Protein AF-A0A930UF71-F1 (afdb_monomer_lite)

Secondary structure (DSSP, 8-state):
-PPPSB-TTT-PBEEEETTEEEE--SS-HHHHHHHHHHHTSTTTT--TT--HHHHHHHHHTTS-SSHHHHTT--HHHHHHHHHHHHHHHHHHS---------------TTS-HHHHHHHHHHHHHHHHHHHHH-S-HHHHHHHHHHHHHHHHHHHHHHHHTT-HHHHHHHHHHHHHHHHHHHHHHHHHHHHHHHHHHHHHHHHHHHHHHHHHHHHHTTB--HHHHHHHTT-TT--HHHHHHHHTSSSHHHHHHHS-HHHHHHHSS--HHHHHHHHHHHHS-S---GGG--SS-TTHHHHHHHTT-B-PPPPP--EEEEHHHHHHHHHHHHHH-GGGTPPPPPHHHHHHHTTS---SHHHHHHTTHHHHHS-HHHHHHHHHHHHHHHH-HHHHHHHHHIIIII-EEEESSPPPP-S--TTTT-EEEEESBPTT--HHHHHHHHHHTTPEEPSS--TT--EEEE-BS--HHHHHHHHHTT--EEEHHHHHHHHT--S-----

Structure (mmCIF, N/CA/C/O backbone):
data_AF-A0A930UF71-F1
#
_entry.id   AF-A0A930UF71-F1
#
loop_
_atom_site.group_PDB
_atom_site.id
_atom_site.type_symbol
_atom_site.label_atom_id
_atom_site.label_alt_id
_atom_site.label_comp_id
_atom_site.label_asym_id
_atom_site.label_entity_id
_atom_site.label_seq_id
_atom_site.pdbx_PDB_ins_code
_atom_site.Cartn_x
_atom_site.Cartn_y
_atom_site.Cartn_z
_atom_site.occupancy
_atom_site.B_iso_or_equiv
_atom_site.auth_seq_id
_atom_site.auth_comp_id
_atom_site.auth_asym_id
_atom_site.auth_atom_id
_atom_site.pdbx_PDB_model_num
ATOM 1 N N . MET A 1 1 ? 9.894 -29.005 15.971 1.00 66.31 1 MET A N 1
ATOM 2 C CA . MET A 1 1 ? 8.451 -28.849 15.692 1.00 66.31 1 MET A CA 1
ATOM 3 C C . MET A 1 1 ? 8.252 -29.173 14.217 1.00 66.31 1 MET A C 1
ATOM 5 O O . MET A 1 1 ? 8.990 -28.593 13.427 1.00 66.31 1 MET A O 1
ATOM 9 N N . PRO A 1 2 ? 7.399 -30.138 13.838 1.00 85.56 2 PRO A N 1
ATOM 10 C CA . PRO A 1 2 ? 7.149 -30.427 12.426 1.00 85.56 2 PRO A CA 1
ATOM 11 C C . PRO A 1 2 ? 6.481 -29.225 11.745 1.00 85.56 2 PRO A C 1
ATOM 13 O O . PRO A 1 2 ? 5.729 -28.490 12.388 1.00 85.56 2 PRO A O 1
ATOM 16 N N . LEU A 1 3 ? 6.772 -29.017 10.458 1.00 89.62 3 LEU A N 1
ATOM 17 C CA . LEU A 1 3 ? 6.085 -28.002 9.660 1.00 89.62 3 LEU A CA 1
ATOM 18 C C . LEU A 1 3 ? 4.595 -28.370 9.541 1.00 89.62 3 LEU A C 1
ATOM 20 O O . LEU A 1 3 ? 4.279 -29.549 9.361 1.00 89.62 3 LEU A O 1
ATOM 24 N N . PRO A 1 4 ? 3.673 -27.398 9.649 1.00 92.38 4 PRO A N 1
ATOM 25 C CA . PRO A 1 4 ? 2.250 -27.673 9.507 1.00 92.38 4 PRO A CA 1
ATOM 26 C C . PRO A 1 4 ? 1.924 -28.091 8.065 1.00 92.38 4 PRO A C 1
ATOM 28 O O . PRO A 1 4 ? 2.470 -27.531 7.120 1.00 92.38 4 PRO A O 1
ATOM 31 N N . ALA A 1 5 ? 1.020 -29.061 7.890 1.00 90.38 5 ALA A N 1
ATOM 32 C CA . ALA A 1 5 ? 0.578 -29.521 6.566 1.00 90.38 5 ALA A CA 1
ATOM 33 C C . ALA A 1 5 ? -0.449 -28.576 5.907 1.00 90.38 5 ALA A C 1
ATOM 35 O O . ALA A 1 5 ? -0.596 -28.559 4.689 1.00 90.38 5 ALA A O 1
ATOM 36 N N . ALA A 1 6 ? -1.149 -27.779 6.716 1.00 92.81 6 ALA A N 1
ATOM 37 C CA . ALA A 1 6 ? -2.128 -26.785 6.292 1.00 92.81 6 ALA A CA 1
ATOM 38 C C . ALA A 1 6 ? -1.986 -25.520 7.145 1.00 92.81 6 ALA A C 1
ATOM 40 O O . ALA A 1 6 ? -1.405 -25.554 8.232 1.00 92.81 6 ALA A O 1
ATOM 41 N N . CYS A 1 7 ? -2.516 -24.393 6.674 1.00 91.50 7 CYS A N 1
ATOM 42 C CA . CYS A 1 7 ? -2.474 -23.143 7.421 1.00 91.50 7 CYS A CA 1
ATOM 43 C C . CYS A 1 7 ? -3.175 -23.304 8.783 1.00 91.50 7 CYS A C 1
ATOM 45 O O . CYS A 1 7 ? -4.375 -23.574 8.806 1.00 91.50 7 CYS A O 1
ATOM 47 N N . PRO A 1 8 ? -2.495 -23.065 9.919 1.00 91.00 8 PRO A N 1
ATOM 48 C CA . PRO A 1 8 ? -3.112 -23.220 11.238 1.00 91.00 8 PRO A CA 1
ATOM 49 C C . PRO A 1 8 ? -4.198 -22.169 11.519 1.00 91.00 8 PRO A C 1
ATOM 51 O O . PRO A 1 8 ? -4.994 -22.347 12.432 1.00 91.00 8 PRO A O 1
ATOM 54 N N . ALA A 1 9 ? -4.238 -21.080 10.743 1.00 88.38 9 ALA A N 1
ATOM 55 C CA . ALA A 1 9 ? -5.226 -20.018 10.902 1.00 88.38 9 ALA A CA 1
ATOM 56 C C . ALA A 1 9 ? -6.517 -20.248 10.096 1.00 88.38 9 ALA A C 1
ATOM 58 O O . ALA A 1 9 ? -7.578 -19.817 10.532 1.00 88.38 9 ALA A O 1
ATOM 59 N N . CYS A 1 10 ? -6.447 -20.878 8.916 1.00 89.62 10 CYS A N 1
ATOM 60 C CA . CYS A 1 10 ? -7.610 -21.011 8.019 1.00 89.62 10 CYS A CA 1
ATOM 61 C C . CYS A 1 10 ? -7.769 -22.384 7.348 1.00 89.62 10 CYS A C 1
ATOM 63 O O . CYS A 1 10 ? -8.683 -22.566 6.552 1.00 89.62 10 CYS A O 1
ATOM 65 N N . GLY A 1 11 ? -6.864 -23.333 7.591 1.00 90.88 11 GLY A N 1
ATOM 66 C CA . GLY A 1 11 ? -6.892 -24.670 6.988 1.00 90.88 11 GLY A CA 1
ATOM 67 C C . GLY A 1 11 ? -6.523 -24.738 5.501 1.00 90.88 11 GLY A C 1
ATOM 68 O O . GLY A 1 11 ? -6.473 -25.830 4.948 1.00 90.88 11 GLY A O 1
ATOM 69 N N . SER A 1 12 ? -6.239 -23.609 4.841 1.00 90.31 12 SER A N 1
ATOM 70 C CA . SER A 1 12 ? -5.846 -23.594 3.423 1.00 90.31 12 SER A CA 1
ATOM 71 C C . SER A 1 12 ? -4.487 -24.256 3.182 1.00 90.31 12 SER A C 1
ATOM 73 O O . SER A 1 12 ? -3.631 -24.284 4.073 1.00 90.31 12 SER A O 1
ATOM 75 N N . ALA A 1 13 ? -4.268 -24.725 1.951 1.00 90.25 13 ALA A N 1
ATOM 76 C CA . ALA A 1 13 ? -2.976 -25.240 1.513 1.00 90.25 13 ALA A CA 1
ATOM 77 C C . ALA A 1 13 ? -1.865 -24.190 1.694 1.00 90.25 13 ALA A C 1
ATOM 79 O O . ALA A 1 13 ? -2.079 -22.982 1.532 1.00 90.25 13 ALA A O 1
ATOM 80 N N . LEU A 1 14 ? -0.677 -24.661 2.063 1.00 89.56 14 LEU A N 1
ATOM 81 C CA . LEU A 1 14 ? 0.515 -23.831 2.183 1.00 89.56 14 LEU A CA 1
ATOM 82 C C . LEU A 1 14 ? 1.299 -23.864 0.871 1.00 89.56 14 LEU A C 1
ATOM 84 O O . LEU A 1 14 ? 1.372 -24.902 0.217 1.00 89.56 14 LEU A O 1
ATOM 88 N N . ARG A 1 15 ? 1.913 -22.736 0.515 1.00 86.56 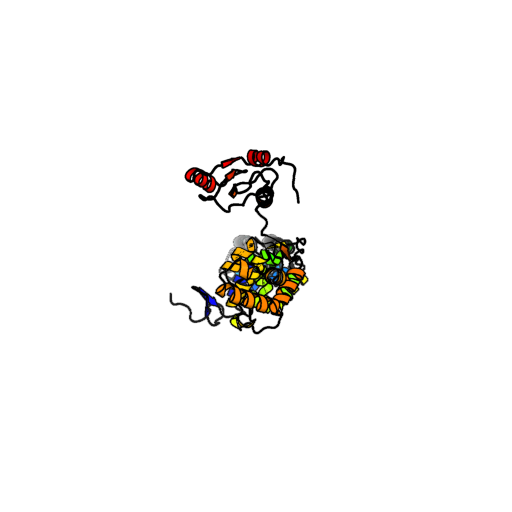15 ARG A N 1
ATOM 89 C CA . ARG A 1 15 ? 2.815 -22.615 -0.635 1.00 86.56 15 ARG A CA 1
ATOM 90 C C . ARG A 1 15 ? 4.209 -22.211 -0.174 1.00 86.56 15 ARG A C 1
ATOM 92 O O . ARG A 1 15 ? 4.359 -21.510 0.829 1.00 86.56 15 ARG A O 1
ATOM 99 N N . VAL A 1 16 ? 5.224 -22.646 -0.909 1.00 83.38 16 VAL A N 1
ATOM 100 C CA . VAL A 1 16 ? 6.614 -22.250 -0.662 1.00 83.38 16 VAL A CA 1
ATOM 101 C C . VAL A 1 16 ? 6.890 -20.947 -1.410 1.00 83.38 16 VAL A C 1
ATOM 103 O O . VAL A 1 16 ? 6.601 -20.835 -2.597 1.00 83.38 16 VAL A O 1
ATOM 106 N N . ASP A 1 17 ? 7.428 -19.960 -0.704 1.00 75.19 17 ASP A N 1
ATOM 107 C CA . ASP A 1 17 ? 7.812 -18.649 -1.228 1.00 75.19 17 ASP A CA 1
ATOM 108 C C . ASP A 1 17 ? 9.270 -18.366 -0.840 1.00 75.19 17 ASP A C 1
ATOM 110 O O . ASP A 1 17 ? 9.580 -17.889 0.260 1.00 75.19 17 ASP A O 1
ATOM 114 N N . GLY A 1 18 ? 10.189 -18.777 -1.717 1.00 79.38 18 GLY A N 1
ATOM 115 C CA . GLY A 1 18 ? 11.620 -18.801 -1.430 1.00 79.38 18 GLY A CA 1
ATOM 116 C C . GLY A 1 18 ? 11.940 -19.736 -0.261 1.00 79.38 18 GLY A C 1
ATOM 117 O O . GLY A 1 18 ? 11.782 -20.949 -0.364 1.00 79.38 18 GLY A O 1
ATOM 118 N N . VAL A 1 19 ? 12.393 -19.164 0.856 1.00 82.56 19 VAL A N 1
ATOM 119 C CA . VAL A 1 19 ? 12.685 -19.904 2.100 1.00 82.56 19 VAL A CA 1
ATOM 120 C C . VAL A 1 19 ? 11.496 -19.958 3.064 1.00 82.56 19 VAL A C 1
ATOM 122 O O . VAL A 1 19 ? 11.589 -20.580 4.120 1.00 82.56 19 VAL A O 1
ATOM 125 N N . ASN A 1 20 ? 10.392 -19.285 2.733 1.00 83.44 20 ASN A N 1
ATOM 126 C CA . ASN A 1 20 ? 9.229 -19.166 3.603 1.00 83.44 20 ASN A CA 1
ATOM 127 C C . ASN A 1 20 ? 8.136 -20.155 3.200 1.00 83.44 20 ASN A C 1
ATOM 129 O O . ASN A 1 20 ? 7.926 -20.430 2.021 1.00 83.44 20 ASN A O 1
ATOM 133 N N . LEU A 1 21 ? 7.384 -20.632 4.189 1.00 86.44 21 LEU A N 1
ATOM 134 C CA . LEU A 1 21 ? 6.132 -21.349 3.983 1.00 86.44 21 LEU A CA 1
ATOM 135 C C . LEU A 1 21 ? 4.984 -20.388 4.302 1.00 86.44 21 LEU A C 1
ATOM 137 O O . LEU A 1 21 ? 4.883 -19.900 5.429 1.00 86.44 21 LEU A O 1
ATOM 141 N N . VAL A 1 22 ? 4.149 -20.079 3.313 1.00 85.75 22 VAL A N 1
ATOM 142 C CA . VAL A 1 22 ? 3.106 -19.050 3.424 1.00 85.75 22 VAL A CA 1
ATOM 143 C C . VAL A 1 22 ? 1.722 -19.618 3.127 1.00 85.75 22 VAL A C 1
ATOM 145 O O . VAL A 1 22 ? 1.566 -20.635 2.454 1.00 85.75 22 VAL A O 1
ATOM 148 N N . CYS A 1 23 ? 0.693 -18.961 3.659 1.00 87.88 23 CYS A N 1
ATOM 149 C CA . CYS A 1 23 ? -0.700 -19.325 3.421 1.00 87.88 23 CYS A CA 1
ATOM 150 C C . CYS A 1 23 ? -1.082 -19.086 1.951 1.00 87.88 23 CYS A C 1
ATOM 152 O O . CYS A 1 23 ? -0.851 -17.994 1.438 1.00 87.88 23 CYS A O 1
ATOM 154 N N . GLY A 1 24 ? -1.696 -20.079 1.297 1.00 80.81 24 GLY A N 1
ATOM 155 C CA . GLY A 1 24 ? -2.283 -19.934 -0.041 1.00 80.81 24 GLY A CA 1
ATOM 156 C C . GLY A 1 24 ? -3.735 -19.438 -0.042 1.00 80.81 24 GLY A C 1
ATOM 157 O O . GLY A 1 24 ? -4.277 -19.122 -1.093 1.00 80.81 24 GLY A O 1
ATOM 158 N N . GLY A 1 25 ? -4.384 -19.366 1.125 1.00 80.44 25 GLY A N 1
ATOM 159 C CA . GLY A 1 25 ? -5.762 -18.886 1.251 1.00 80.44 25 GLY A CA 1
ATOM 160 C C . GLY A 1 25 ? -5.877 -17.365 1.129 1.00 80.44 25 GLY A C 1
ATOM 161 O O . GLY A 1 25 ? -5.178 -16.633 1.831 1.00 80.44 25 GLY A O 1
ATOM 162 N N . THR A 1 26 ? -6.810 -16.890 0.301 1.00 73.06 26 THR A N 1
ATOM 163 C CA . THR A 1 26 ? -7.046 -15.456 0.041 1.00 73.06 26 THR A CA 1
ATOM 164 C C . THR A 1 26 ? -7.913 -14.770 1.098 1.00 73.06 26 THR A C 1
ATOM 166 O O . THR A 1 26 ? -7.837 -13.556 1.250 1.00 73.06 26 THR A O 1
ATOM 169 N N . ASP A 1 27 ? -8.719 -15.527 1.851 1.00 81.25 27 ASP A N 1
ATOM 170 C CA . ASP A 1 27 ? -9.638 -14.992 2.873 1.00 81.25 27 ASP A CA 1
ATOM 171 C C . ASP A 1 27 ? -9.145 -15.215 4.320 1.00 81.25 27 ASP A C 1
ATOM 173 O O . ASP A 1 27 ? -9.863 -15.003 5.297 1.00 81.25 27 ASP A O 1
ATOM 177 N N . CYS A 1 28 ? -7.886 -15.633 4.476 1.00 87.38 28 CYS A N 1
ATOM 178 C CA . CYS A 1 28 ? -7.291 -15.963 5.767 1.00 87.38 28 CYS A CA 1
ATOM 179 C C . CYS A 1 28 ? -7.162 -14.733 6.681 1.00 87.38 28 CYS A C 1
ATOM 181 O O . CYS A 1 28 ? -6.501 -13.753 6.329 1.00 87.38 28 CYS A O 1
ATOM 183 N N . ALA A 1 29 ? -7.702 -14.819 7.902 1.00 88.75 29 ALA A N 1
ATOM 184 C CA . ALA A 1 29 ? -7.599 -13.755 8.905 1.00 88.75 29 ALA A CA 1
ATOM 185 C C . ALA A 1 29 ? -6.141 -13.361 9.197 1.00 88.75 29 ALA A C 1
ATOM 187 O O . ALA A 1 29 ? -5.826 -12.175 9.246 1.00 88.75 29 ALA A O 1
ATOM 188 N N . GLY A 1 30 ? -5.232 -14.338 9.309 1.00 88.50 30 GLY A N 1
ATOM 189 C CA . GLY A 1 30 ? -3.809 -14.074 9.544 1.00 88.50 30 GLY A CA 1
ATOM 190 C C . GLY A 1 30 ? -3.153 -13.278 8.413 1.00 88.50 30 GLY A C 1
ATOM 191 O O . GLY A 1 30 ? -2.328 -12.402 8.667 1.00 88.50 30 GLY A O 1
ATOM 192 N N . VAL A 1 31 ? -3.567 -13.521 7.166 1.00 86.88 31 VAL A N 1
ATOM 193 C CA . VAL A 1 31 ? -3.065 -12.762 6.017 1.00 86.88 31 VAL A CA 1
ATOM 194 C C . VAL A 1 31 ? -3.628 -11.342 6.005 1.00 86.88 31 VAL A C 1
ATOM 196 O O . VAL A 1 31 ? -2.869 -10.395 5.808 1.00 86.88 31 VAL A O 1
ATOM 199 N N . LYS A 1 32 ? -4.923 -11.172 6.299 1.00 89.69 32 LYS A N 1
ATOM 200 C CA . LYS A 1 32 ? -5.555 -9.848 6.433 1.00 89.69 32 LYS A CA 1
ATOM 201 C C . LYS A 1 32 ? -4.883 -9.011 7.521 1.00 89.69 32 LYS A C 1
ATOM 203 O O . LYS A 1 32 ? -4.554 -7.853 7.286 1.00 89.69 32 LYS A O 1
ATOM 208 N N . ILE A 1 33 ? -4.612 -9.603 8.686 1.00 91.50 33 ILE A N 1
ATOM 209 C CA . ILE A 1 33 ? -3.911 -8.932 9.792 1.00 91.50 33 ILE A CA 1
ATOM 210 C C . ILE A 1 33 ? -2.500 -8.518 9.361 1.00 91.50 33 ILE A C 1
ATOM 212 O O . ILE A 1 33 ? -2.114 -7.367 9.563 1.00 91.50 33 ILE A O 1
ATOM 216 N N . ALA A 1 34 ? -1.741 -9.413 8.718 1.00 89.81 34 ALA A N 1
ATOM 217 C CA . ALA A 1 34 ? -0.398 -9.102 8.230 1.00 89.81 34 ALA A CA 1
ATOM 218 C C . ALA A 1 34 ? -0.399 -7.972 7.185 1.00 89.81 34 ALA A C 1
ATOM 220 O O . ALA A 1 34 ? 0.435 -7.066 7.259 1.00 89.81 34 ALA A O 1
ATOM 221 N N . LEU A 1 35 ? -1.359 -7.994 6.254 1.00 89.94 35 LEU A N 1
ATOM 222 C CA . LEU A 1 35 ? -1.566 -6.948 5.255 1.00 89.94 35 LEU A CA 1
ATOM 223 C C . LEU A 1 35 ? -1.886 -5.601 5.912 1.00 89.94 35 LEU A C 1
ATOM 225 O O . LEU A 1 35 ? -1.254 -4.599 5.588 1.00 89.94 35 LEU A O 1
ATOM 229 N N . LEU A 1 36 ? -2.834 -5.572 6.851 1.00 93.50 36 LEU A N 1
ATOM 230 C CA . LEU A 1 36 ? -3.213 -4.353 7.566 1.00 93.50 36 LEU A CA 1
ATOM 231 C C . LEU A 1 36 ? -2.047 -3.797 8.381 1.00 93.50 36 LEU A C 1
ATOM 233 O O . LEU A 1 36 ? -1.800 -2.595 8.338 1.00 93.50 36 LEU A O 1
ATOM 237 N N . ARG A 1 37 ? -1.286 -4.663 9.062 1.00 93.94 37 ARG A N 1
ATOM 238 C CA . ARG A 1 37 ? -0.090 -4.283 9.827 1.00 93.94 37 ARG A CA 1
ATOM 239 C C . ARG A 1 37 ? 0.971 -3.642 8.935 1.00 93.94 37 ARG A C 1
ATOM 241 O O . ARG A 1 37 ? 1.585 -2.650 9.323 1.00 93.94 37 ARG A O 1
ATOM 248 N N . TYR A 1 38 ? 1.178 -4.187 7.737 1.00 92.62 38 TYR A N 1
ATOM 249 C CA . TYR A 1 38 ? 2.053 -3.572 6.745 1.00 92.62 38 TYR A CA 1
ATOM 250 C C . TYR A 1 38 ? 1.497 -2.222 6.273 1.00 92.62 38 TYR A C 1
ATOM 252 O O . TYR A 1 38 ? 2.218 -1.223 6.298 1.00 92.62 38 TYR A O 1
ATOM 260 N N . ALA A 1 39 ? 0.211 -2.163 5.926 1.00 93.38 39 ALA A N 1
ATOM 261 C CA . ALA A 1 39 ? -0.432 -0.962 5.408 1.00 93.38 39 ALA A CA 1
ATOM 262 C C . ALA A 1 39 ? -0.417 0.212 6.400 1.00 93.38 39 ALA A C 1
ATOM 264 O O . ALA A 1 39 ? -0.179 1.343 5.990 1.00 93.38 39 ALA A O 1
ATOM 265 N N . VAL A 1 40 ? -0.610 -0.032 7.700 1.00 95.44 40 VAL A N 1
ATOM 266 C CA . VAL A 1 40 ? -0.635 1.033 8.726 1.00 95.44 40 VAL A CA 1
ATOM 267 C C . VAL A 1 40 ? 0.760 1.526 9.124 1.00 95.44 40 VAL A C 1
ATOM 269 O O . VAL A 1 40 ? 0.883 2.504 9.859 1.00 95.44 40 VAL A O 1
ATOM 272 N N . SER A 1 41 ? 1.822 0.855 8.671 1.00 94.31 41 SER A N 1
ATOM 273 C CA . SER A 1 41 ? 3.195 1.182 9.052 1.00 94.31 41 SER A CA 1
ATOM 274 C C . SER A 1 41 ? 3.634 2.569 8.553 1.00 94.31 41 SER A C 1
ATOM 276 O O . SER A 1 41 ? 3.152 3.062 7.530 1.00 94.31 41 SER A O 1
ATOM 278 N N . ARG A 1 42 ? 4.613 3.178 9.244 1.00 91.44 42 ARG A N 1
ATOM 279 C CA . ARG A 1 42 ? 5.241 4.467 8.876 1.00 91.44 42 ARG A CA 1
ATOM 280 C C . ARG A 1 42 ? 5.560 4.635 7.380 1.00 91.44 42 ARG A C 1
ATOM 282 O O . ARG A 1 42 ? 5.244 5.685 6.824 1.00 91.44 42 ARG A O 1
ATOM 289 N N . PRO A 1 43 ? 6.225 3.674 6.702 1.00 90.25 43 PRO A N 1
ATOM 290 C CA . PRO A 1 43 ? 6.573 3.849 5.293 1.00 90.25 43 PRO A CA 1
ATOM 291 C C . PRO A 1 43 ? 5.380 3.737 4.334 1.00 90.25 43 PRO A C 1
ATOM 293 O O . PRO A 1 43 ? 5.539 4.124 3.179 1.00 90.25 43 PRO A O 1
ATOM 296 N N . VAL A 1 44 ? 4.231 3.215 4.782 1.00 93.94 44 VAL A N 1
ATOM 297 C CA . VAL A 1 44 ? 3.045 2.977 3.948 1.00 93.94 44 VAL A CA 1
ATOM 298 C C . VAL A 1 44 ? 1.980 4.039 4.243 1.00 93.94 44 VAL A C 1
ATOM 300 O O . VAL A 1 44 ? 2.108 5.137 3.727 1.00 93.94 44 VAL A O 1
ATOM 303 N N . LEU A 1 45 ? 0.957 3.802 5.068 1.00 94.31 45 LEU A N 1
ATOM 304 C CA . LEU A 1 45 ? -0.087 4.810 5.336 1.00 94.31 45 LEU A CA 1
ATOM 305 C C . LEU A 1 45 ? 0.142 5.642 6.603 1.00 94.31 45 LEU A C 1
ATOM 307 O O . LEU A 1 45 ? -0.664 6.522 6.886 1.00 94.31 45 LEU A O 1
ATOM 311 N N . ASP A 1 46 ? 1.228 5.396 7.340 1.00 93.12 46 ASP A N 1
ATOM 312 C CA . ASP A 1 46 ? 1.644 6.205 8.494 1.00 93.12 46 ASP A CA 1
ATOM 313 C C . ASP A 1 46 ? 0.542 6.399 9.551 1.00 93.12 46 ASP A C 1
ATOM 315 O O . ASP A 1 46 ? 0.284 7.492 10.053 1.00 93.12 46 ASP A O 1
ATOM 319 N N . MET A 1 47 ? -0.141 5.307 9.894 1.00 93.75 47 MET A N 1
ATOM 320 C CA . MET A 1 47 ? -1.200 5.303 10.902 1.00 93.75 47 MET A CA 1
ATOM 321 C C . MET A 1 47 ? -0.655 4.849 12.258 1.00 93.75 47 MET A C 1
ATOM 323 O O . MET A 1 47 ? -1.173 3.925 12.897 1.00 93.75 47 MET A O 1
ATOM 327 N N . GLU A 1 48 ? 0.423 5.493 12.706 1.00 81.12 48 GLU A N 1
ATOM 328 C CA . GLU A 1 48 ? 1.026 5.177 13.995 1.00 81.12 48 GLU A CA 1
ATOM 329 C C . GLU A 1 48 ? 0.038 5.363 15.149 1.00 81.12 48 GLU A C 1
ATOM 331 O O . GLU A 1 48 ? -0.610 6.399 15.302 1.00 81.12 48 GLU A O 1
ATOM 336 N N . GLY A 1 49 ? -0.049 4.339 15.997 1.00 81.62 49 GLY A N 1
ATOM 337 C CA . GLY A 1 49 ? -0.987 4.287 17.117 1.00 81.62 49 GLY A CA 1
ATOM 338 C C . GLY A 1 49 ? -2.160 3.330 16.910 1.00 81.62 49 GLY A C 1
ATOM 339 O O . GLY A 1 49 ? -2.861 3.057 17.881 1.00 81.62 49 GLY A O 1
ATOM 340 N N . LEU A 1 50 ? -2.338 2.762 15.710 1.00 89.69 50 LEU A N 1
ATOM 341 C CA . LEU A 1 50 ? -3.128 1.541 15.530 1.00 89.69 50 LEU A CA 1
ATOM 342 C C . LEU A 1 50 ? -2.294 0.328 15.962 1.00 89.69 50 LEU A C 1
ATOM 344 O O . LEU A 1 50 ? -1.366 -0.085 15.269 1.00 89.69 50 LEU A O 1
ATOM 348 N N . ALA A 1 51 ? -2.603 -0.224 17.135 1.00 88.25 51 ALA A N 1
ATOM 349 C CA . ALA A 1 51 ? -1.925 -1.407 17.655 1.00 88.25 51 ALA A CA 1
ATOM 350 C C . ALA A 1 51 ? -2.360 -2.680 16.909 1.00 88.25 51 ALA A C 1
ATOM 352 O O . ALA A 1 51 ? -3.505 -2.793 16.473 1.00 88.25 51 ALA A O 1
ATOM 353 N N . GLU A 1 52 ? -1.473 -3.676 16.839 1.00 90.50 52 GLU A N 1
ATOM 354 C CA . GLU A 1 52 ? -1.752 -4.966 16.190 1.00 90.50 52 GLU A CA 1
ATOM 355 C C . GLU A 1 52 ? -2.999 -5.649 16.768 1.00 90.50 52 GLU A C 1
ATOM 357 O O . GLU A 1 52 ? -3.887 -6.028 16.012 1.00 90.50 52 GLU A O 1
ATOM 362 N N . LYS A 1 53 ? -3.151 -5.660 18.099 1.00 90.19 53 LYS A N 1
ATOM 363 C CA . LYS A 1 53 ? -4.359 -6.172 18.771 1.00 90.19 53 LYS A CA 1
ATOM 364 C C . LYS A 1 53 ? -5.647 -5.484 18.307 1.00 90.19 53 LYS A C 1
ATOM 366 O O . LYS 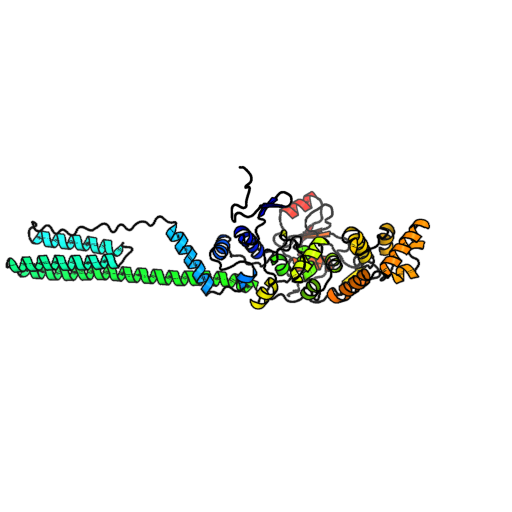A 1 53 ? -6.689 -6.124 18.208 1.00 90.19 53 LYS A O 1
ATOM 371 N N . THR A 1 54 ? -5.597 -4.183 18.016 1.00 91.00 54 THR A N 1
ATOM 372 C CA . THR A 1 54 ? -6.755 -3.441 17.503 1.00 91.00 54 THR A CA 1
ATOM 373 C C . THR A 1 54 ? -7.103 -3.894 16.084 1.00 91.00 54 THR A C 1
ATOM 375 O O . THR A 1 54 ? -8.278 -4.096 15.787 1.00 91.00 54 THR A O 1
ATOM 378 N N . LEU A 1 55 ? -6.099 -4.119 15.228 1.00 93.38 55 LEU A N 1
ATOM 379 C CA . LEU A 1 55 ? -6.300 -4.642 13.871 1.00 93.38 55 LEU A CA 1
ATOM 380 C C . LEU A 1 55 ? -6.858 -6.070 13.891 1.00 93.38 55 LEU A C 1
ATOM 382 O O . LEU A 1 55 ? -7.802 -6.369 13.165 1.00 93.38 55 LEU A O 1
ATOM 386 N N . GLU A 1 56 ? -6.325 -6.938 14.754 1.00 92.44 56 GLU A N 1
ATOM 387 C CA . GLU A 1 56 ? -6.834 -8.300 14.950 1.00 92.44 56 GLU A CA 1
ATOM 388 C C . GLU A 1 56 ? -8.317 -8.302 15.318 1.00 92.44 56 GLU A C 1
ATOM 390 O O . GLU A 1 56 ? -9.093 -9.067 14.746 1.00 92.44 56 GLU A O 1
ATOM 395 N N . LYS A 1 57 ? -8.728 -7.410 16.227 1.00 90.75 57 LYS A N 1
ATOM 396 C CA . LYS A 1 57 ? -10.130 -7.256 16.633 1.00 90.75 57 LYS A CA 1
ATOM 397 C C . LYS A 1 57 ? -11.004 -6.766 15.485 1.00 90.75 57 LYS A C 1
ATOM 399 O O . LYS A 1 57 ? -12.080 -7.318 15.273 1.00 90.75 57 LYS A O 1
ATOM 404 N N . MET A 1 58 ? -10.542 -5.778 14.719 1.00 93.94 58 MET A N 1
ATOM 405 C CA . MET A 1 58 ? -11.271 -5.296 13.542 1.00 93.94 58 MET A CA 1
ATOM 406 C C . MET A 1 58 ? -11.514 -6.413 12.524 1.00 93.94 58 MET A C 1
ATOM 408 O O . MET A 1 58 ? -12.621 -6.522 12.002 1.00 93.94 58 MET A O 1
ATOM 412 N N . VAL A 1 59 ? -10.508 -7.253 12.267 1.00 93.06 59 VAL A N 1
ATOM 413 C CA . VAL A 1 59 ? -10.630 -8.387 11.340 1.00 93.06 59 VAL A CA 1
ATOM 414 C C . VAL A 1 59 ? -11.541 -9.470 11.914 1.00 93.06 59 VAL A C 1
ATOM 416 O O . VAL A 1 59 ? -12.443 -9.936 11.222 1.00 93.06 59 VAL A O 1
ATOM 419 N N . ARG A 1 60 ? -11.346 -9.853 13.182 1.00 90.94 60 ARG A N 1
ATOM 420 C CA . ARG A 1 60 ? -12.126 -10.902 13.859 1.00 90.94 60 ARG A CA 1
ATOM 421 C C . ARG A 1 60 ? -13.618 -10.579 13.900 1.00 90.94 60 ARG A C 1
ATOM 423 O O . ARG A 1 60 ? -14.434 -11.455 13.646 1.00 90.94 60 ARG A O 1
ATOM 430 N N . HIS A 1 61 ? -13.957 -9.325 14.195 1.00 91.31 61 HIS A N 1
ATOM 431 C CA . HIS A 1 61 ? -15.341 -8.848 14.272 1.00 91.31 61 HIS A CA 1
ATOM 432 C C . HIS A 1 61 ? -15.889 -8.355 12.922 1.00 91.31 61 HIS A C 1
ATOM 434 O O . HIS A 1 61 ? -16.989 -7.813 12.865 1.00 91.31 61 HIS A O 1
ATOM 440 N N . GLY A 1 62 ? -15.140 -8.533 11.827 1.00 91.31 62 GLY A N 1
ATOM 441 C CA . GLY A 1 62 ? -15.605 -8.243 10.467 1.00 91.31 62 GLY A CA 1
ATOM 442 C C . GLY A 1 62 ? -15.738 -6.757 10.119 1.00 91.31 62 GLY A C 1
ATOM 443 O O . GLY A 1 62 ? -16.368 -6.426 9.119 1.00 91.31 62 GLY A O 1
ATOM 444 N N . PHE A 1 63 ? -15.148 -5.853 10.906 1.00 93.44 63 PHE A N 1
ATOM 445 C CA . PHE A 1 63 ? -15.134 -4.416 10.605 1.00 93.44 63 PHE A CA 1
ATOM 446 C C . PHE A 1 63 ? -14.230 -4.075 9.418 1.00 93.44 63 PHE A C 1
ATOM 448 O O . PHE A 1 63 ? -14.491 -3.108 8.708 1.00 93.44 63 PHE A O 1
ATOM 455 N N . VAL A 1 64 ? -13.140 -4.827 9.236 1.00 93.25 64 VAL A N 1
ATOM 456 C CA . VAL A 1 64 ? -12.103 -4.536 8.238 1.00 93.25 64 VAL A CA 1
ATOM 457 C C . VAL A 1 64 ? -11.639 -5.833 7.595 1.00 93.25 64 VAL A C 1
ATOM 459 O O . VAL A 1 64 ? -11.273 -6.782 8.287 1.00 93.25 64 VAL A O 1
ATOM 462 N N . SER A 1 65 ? -11.607 -5.857 6.265 1.00 89.69 65 SER A N 1
ATOM 463 C CA . SER A 1 65 ? -11.057 -6.967 5.480 1.00 89.69 65 SER A CA 1
ATOM 464 C C . SER A 1 65 ? -9.801 -6.572 4.706 1.00 89.69 65 SER A C 1
ATOM 466 O O . SER A 1 65 ? -8.929 -7.407 4.477 1.00 89.69 65 SER A O 1
ATOM 468 N N . GLU A 1 66 ? -9.681 -5.290 4.363 1.00 89.75 66 GLU A N 1
ATOM 469 C CA . GLU A 1 66 ? -8.574 -4.728 3.600 1.00 89.75 66 GLU A CA 1
ATOM 470 C C . GLU A 1 66 ? -8.250 -3.289 4.046 1.00 89.75 66 GLU A C 1
ATOM 472 O O . GLU A 1 66 ? -9.086 -2.639 4.680 1.00 89.75 66 GLU A O 1
ATOM 477 N N . PRO A 1 67 ? -7.072 -2.737 3.692 1.00 92.44 67 PRO A N 1
ATOM 478 C CA . PRO A 1 67 ? -6.671 -1.398 4.131 1.00 92.44 67 PRO A CA 1
ATOM 479 C C . PRO A 1 67 ? -7.658 -0.272 3.794 1.00 92.44 67 PRO A C 1
ATOM 481 O O . PRO A 1 67 ? -7.751 0.696 4.543 1.00 92.44 67 PRO A O 1
ATOM 484 N N . ALA A 1 68 ? -8.422 -0.385 2.702 1.00 92.50 68 ALA A N 1
ATOM 485 C CA . ALA A 1 68 ? -9.386 0.641 2.314 1.00 92.50 68 ALA A CA 1
ATOM 486 C C . ALA A 1 68 ? -10.569 0.744 3.289 1.00 92.50 68 ALA A C 1
ATOM 488 O O . ALA A 1 68 ? -11.083 1.844 3.498 1.00 92.50 68 ALA A O 1
ATOM 489 N N . ASP A 1 69 ? -10.971 -0.368 3.916 1.00 94.38 69 ASP A N 1
ATOM 490 C CA . ASP A 1 69 ? -12.103 -0.391 4.846 1.00 94.38 69 ASP A CA 1
ATOM 491 C C . ASP A 1 69 ? -11.802 0.436 6.112 1.00 94.38 69 ASP A C 1
ATOM 493 O O . ASP A 1 69 ? -12.714 1.026 6.687 1.00 94.38 69 ASP A O 1
ATOM 497 N N . LEU A 1 70 ? -10.522 0.577 6.500 1.00 95.12 70 LEU A N 1
ATOM 498 C CA . LEU A 1 70 ? -10.102 1.421 7.630 1.00 95.12 70 LEU A CA 1
ATOM 499 C C . LEU A 1 70 ? -10.614 2.860 7.491 1.00 95.12 70 LEU A C 1
ATOM 501 O O . LEU A 1 70 ? -11.085 3.449 8.460 1.00 95.12 70 LEU A O 1
ATOM 505 N N . PHE A 1 71 ? -10.561 3.418 6.280 1.00 95.12 71 PHE A N 1
ATOM 506 C CA . PHE A 1 71 ? -10.977 4.796 6.010 1.00 95.12 71 PHE A CA 1
ATOM 507 C C . PHE A 1 71 ? -12.498 4.981 5.943 1.00 95.12 71 PHE A C 1
ATOM 509 O O . PHE A 1 71 ? -12.968 6.122 5.940 1.00 95.12 71 PHE A O 1
ATOM 516 N N . ALA A 1 72 ? -13.255 3.882 5.876 1.00 93.56 72 ALA A N 1
ATOM 517 C CA . ALA A 1 72 ? -14.713 3.881 5.893 1.00 93.56 72 ALA A CA 1
ATOM 518 C C . ALA A 1 72 ? -15.294 3.788 7.317 1.00 93.56 72 ALA A C 1
ATOM 520 O O . ALA A 1 72 ? -16.484 4.047 7.500 1.00 93.56 72 ALA A O 1
ATOM 521 N N . LEU A 1 73 ? -14.475 3.448 8.321 1.00 93.75 73 LEU A N 1
ATOM 522 C CA . LEU A 1 73 ? -14.913 3.339 9.712 1.00 93.75 73 LEU A CA 1
ATOM 523 C C . LEU A 1 73 ? -15.297 4.702 10.294 1.00 93.75 73 LEU A C 1
ATOM 525 O O . LEU A 1 73 ? -14.540 5.671 10.218 1.00 93.75 73 LEU A O 1
ATOM 529 N N . SER A 1 74 ? -16.457 4.757 10.948 1.00 92.69 74 SER A N 1
ATOM 530 C CA . SER A 1 74 ? -16.913 5.942 11.674 1.00 92.69 74 SER A CA 1
ATOM 531 C C . SER A 1 74 ? -16.461 5.926 13.139 1.00 92.69 74 SER A C 1
ATOM 533 O O . SER A 1 74 ? -16.157 4.875 13.703 1.00 92.69 74 SER A O 1
ATOM 535 N N . GLU A 1 75 ? -16.507 7.078 13.819 1.00 90.19 75 GLU A N 1
ATOM 536 C CA . GLU A 1 75 ? -16.281 7.156 15.276 1.00 90.19 75 GLU A CA 1
ATOM 537 C C . GLU A 1 75 ? -17.195 6.191 16.056 1.00 90.19 75 GLU A C 1
ATOM 539 O O . GLU A 1 75 ? -16.775 5.592 17.046 1.00 90.19 75 GLU A O 1
ATOM 544 N N . LYS A 1 76 ? -18.431 5.971 15.581 1.00 91.19 76 LYS A N 1
ATOM 545 C CA . LYS A 1 76 ? -19.375 5.029 16.203 1.00 91.19 76 LYS A CA 1
ATOM 546 C C . LYS A 1 76 ? -18.892 3.582 16.119 1.00 91.19 76 LYS A C 1
ATOM 548 O O . LYS A 1 76 ? -19.140 2.817 17.049 1.00 91.19 76 LYS A O 1
ATOM 553 N N . ASP A 1 77 ? -18.209 3.209 15.043 1.00 93.69 77 ASP A N 1
ATOM 554 C CA . ASP A 1 77 ? -17.670 1.857 14.872 1.00 93.69 77 ASP A CA 1
ATOM 555 C C . ASP A 1 77 ? -16.486 1.623 15.812 1.00 93.69 77 ASP A C 1
ATOM 557 O O . ASP A 1 77 ? -16.405 0.578 16.454 1.00 93.69 77 ASP A O 1
ATOM 561 N N . PHE A 1 78 ? -15.649 2.644 16.024 1.00 91.38 78 PHE A N 1
ATOM 562 C CA . PHE A 1 78 ? -14.595 2.598 17.040 1.00 91.38 78 PHE A CA 1
ATOM 563 C C . PHE A 1 78 ? -15.141 2.476 18.464 1.00 91.38 78 PHE A C 1
ATOM 565 O O . PHE A 1 78 ? -14.590 1.718 19.259 1.00 91.38 78 PHE A O 1
ATOM 572 N N . ILE A 1 79 ? -16.237 3.168 18.795 1.00 90.31 79 ILE A N 1
ATOM 573 C CA . ILE A 1 79 ? -16.889 3.017 20.107 1.00 90.31 79 ILE A CA 1
ATOM 574 C C . ILE A 1 79 ? -17.355 1.571 20.314 1.00 90.31 79 ILE A C 1
ATOM 576 O O . ILE A 1 79 ? -17.167 1.021 21.398 1.00 90.31 79 ILE A O 1
ATOM 580 N N . LYS A 1 80 ? -17.942 0.938 19.289 1.00 91.50 80 LYS A N 1
ATOM 581 C CA . LYS A 1 80 ? -18.338 -0.478 19.360 1.00 91.50 80 LYS A CA 1
ATOM 582 C C . LYS A 1 80 ? -17.123 -1.381 19.577 1.00 91.50 80 LYS A C 1
ATOM 584 O O . LYS A 1 80 ? -17.161 -2.228 20.461 1.00 91.50 80 LYS A O 1
ATOM 589 N N . LEU A 1 81 ? -16.043 -1.159 18.829 1.00 90.00 81 LEU A N 1
ATOM 590 C CA . LEU A 1 81 ? -14.817 -1.953 18.926 1.00 90.00 81 LEU A CA 1
ATOM 591 C C . LEU A 1 81 ? -14.180 -1.887 20.327 1.00 90.00 81 LEU A C 1
ATOM 593 O O . LEU A 1 81 ? -13.815 -2.918 20.884 1.00 90.00 81 LEU A O 1
ATOM 597 N N . VAL A 1 82 ? -14.093 -0.691 20.922 1.00 87.25 82 VAL A N 1
ATOM 598 C CA . VAL A 1 82 ? -13.532 -0.495 22.275 1.00 87.25 82 VAL A CA 1
ATOM 599 C C . VAL A 1 82 ? -14.382 -1.185 23.348 1.00 87.25 82 VAL A C 1
ATOM 601 O O . VAL A 1 82 ? -13.850 -1.681 24.340 1.00 87.25 82 VAL A O 1
ATOM 604 N N . ARG A 1 83 ? -15.706 -1.242 23.163 1.00 86.50 83 ARG A N 1
ATOM 605 C CA . ARG A 1 83 ? -16.600 -1.951 24.091 1.00 86.50 83 ARG A CA 1
ATOM 606 C C . ARG A 1 83 ? -16.409 -3.462 24.023 1.00 86.50 83 ARG A C 1
ATOM 608 O O . ARG A 1 83 ? -16.266 -4.076 25.073 1.00 86.50 83 ARG A O 1
ATOM 615 N N . LEU A 1 84 ? -16.325 -4.018 22.812 1.00 84.50 84 LEU A N 1
ATOM 616 C CA . LEU A 1 84 ? -16.053 -5.444 22.602 1.00 84.50 84 LEU A CA 1
ATOM 617 C C . LEU A 1 84 ? -14.733 -5.869 23.260 1.00 84.50 84 LEU A C 1
ATOM 619 O O . LEU A 1 84 ? -14.682 -6.901 23.915 1.00 84.50 84 LEU A O 1
ATOM 623 N N . GLU A 1 85 ? -13.690 -5.038 23.170 1.00 74.69 85 GLU A N 1
ATOM 624 C CA . GLU A 1 85 ? -12.407 -5.282 23.843 1.00 74.69 85 GLU A CA 1
ATOM 625 C C . GLU A 1 85 ? -12.560 -5.444 25.360 1.00 74.69 85 GLU A C 1
ATOM 627 O O . GLU A 1 85 ? -12.009 -6.377 25.933 1.00 74.69 85 GLU A O 1
ATOM 632 N N . LYS A 1 86 ? -13.353 -4.587 26.003 1.00 75.25 86 LYS A N 1
ATOM 633 C CA . LYS A 1 86 ? -13.561 -4.649 27.453 1.00 75.25 86 LYS A CA 1
ATOM 634 C C . LYS A 1 86 ? -14.456 -5.805 27.884 1.00 75.25 86 LYS A C 1
ATOM 636 O O . LYS A 1 86 ? -14.293 -6.294 28.996 1.00 75.25 86 LYS A O 1
ATOM 641 N N . GLU A 1 87 ? -15.416 -6.197 27.051 1.00 76.94 87 GLU A N 1
ATOM 642 C CA . GLU A 1 87 ? -16.269 -7.363 27.301 1.00 76.94 87 GLU A CA 1
ATOM 643 C C . GLU A 1 87 ? -15.458 -8.663 27.211 1.00 76.94 87 GLU A C 1
ATOM 645 O O . GLU A 1 87 ? -15.591 -9.513 28.087 1.00 76.94 87 GLU A O 1
ATOM 650 N N . GLU A 1 88 ? -14.564 -8.778 26.222 1.00 72.44 88 GLU A N 1
ATOM 651 C CA . GLU A 1 88 ? -13.609 -9.888 26.100 1.00 72.44 88 GLU A CA 1
ATOM 652 C C . GLU A 1 88 ? -12.646 -9.932 27.304 1.00 72.44 88 GLU A C 1
ATOM 654 O O . GLU A 1 88 ? -12.537 -10.967 27.962 1.00 72.44 88 GLU A O 1
ATOM 659 N N . ASP A 1 89 ? -12.028 -8.798 27.663 1.00 68.81 89 ASP A N 1
ATOM 660 C CA . ASP A 1 89 ? -11.114 -8.709 28.814 1.00 68.81 89 ASP A CA 1
ATOM 661 C C . ASP A 1 89 ? -11.824 -9.040 30.147 1.00 68.81 89 ASP A C 1
ATOM 663 O O . ASP A 1 89 ? -11.224 -9.609 31.062 1.00 68.81 89 ASP A O 1
ATOM 667 N N . ALA A 1 90 ? -13.108 -8.682 30.276 1.00 63.91 90 ALA A N 1
ATOM 668 C CA . ALA A 1 90 ? -13.924 -8.994 31.450 1.00 63.91 90 ALA A CA 1
ATOM 669 C C . ALA A 1 90 ? -14.369 -10.464 31.498 1.00 63.91 90 ALA A C 1
ATOM 671 O O . ALA A 1 90 ? -14.589 -10.981 32.592 1.00 63.91 90 ALA A O 1
ATOM 672 N N . ALA A 1 91 ? -14.509 -11.126 30.346 1.00 61.19 91 ALA A N 1
ATOM 673 C CA . ALA A 1 91 ? -14.849 -12.544 30.253 1.00 61.19 91 ALA A CA 1
ATOM 674 C C . ALA A 1 91 ? -13.641 -13.465 30.511 1.00 61.19 91 ALA A C 1
ATOM 676 O O . ALA A 1 91 ? -13.819 -14.564 31.034 1.00 61.19 91 ALA A O 1
ATOM 677 N N . GLU A 1 92 ? -12.421 -13.029 30.172 1.00 56.75 92 GLU A N 1
ATOM 678 C CA . GLU A 1 92 ? -11.179 -13.770 30.452 1.00 56.75 92 GLU A CA 1
ATOM 679 C C . GLU A 1 92 ? -10.717 -13.665 31.911 1.00 56.75 92 GLU A C 1
ATOM 681 O O . GLU A 1 92 ? -10.044 -14.565 32.419 1.00 56.75 92 GLU A O 1
ATOM 686 N N . GLN A 1 93 ? -11.080 -12.593 32.620 1.00 49.25 93 GLN A N 1
ATOM 687 C CA . GLN A 1 93 ? -10.864 -12.533 34.063 1.00 49.25 93 GLN A CA 1
ATOM 688 C C . GLN A 1 93 ? -11.837 -13.502 34.739 1.00 49.25 93 GLN A C 1
ATOM 690 O O . GLN A 1 93 ? -13.036 -13.419 34.464 1.00 49.25 93 GLN A O 1
ATOM 695 N N . PRO A 1 94 ? -11.379 -14.404 35.636 1.00 42.25 94 PRO A N 1
ATOM 696 C CA . PRO A 1 94 ? -12.304 -15.209 36.412 1.00 42.25 94 PRO A CA 1
ATOM 697 C C . PRO A 1 94 ? -13.221 -14.220 37.106 1.00 42.25 94 PRO A C 1
ATOM 699 O O . PRO A 1 94 ? -12.746 -13.389 37.886 1.00 42.25 94 PRO A O 1
ATOM 702 N N . ALA A 1 95 ? -14.510 -14.264 36.755 1.00 41.81 95 ALA A N 1
ATOM 703 C CA . ALA A 1 95 ? -15.529 -13.518 37.454 1.00 41.81 95 ALA A CA 1
ATOM 704 C C . ALA A 1 95 ? -15.277 -13.827 38.922 1.00 41.81 95 ALA A C 1
ATOM 706 O O . ALA A 1 95 ? -15.465 -14.966 39.355 1.00 41.81 95 ALA A O 1
ATOM 707 N N . ALA A 1 96 ? -14.742 -12.854 39.662 1.00 39.94 96 ALA A N 1
ATOM 708 C CA . ALA A 1 96 ? -14.722 -12.921 41.100 1.00 39.94 96 ALA A CA 1
ATOM 709 C C . ALA A 1 96 ? -16.202 -12.965 41.425 1.00 39.94 96 ALA A C 1
ATOM 711 O O . ALA A 1 96 ? -16.876 -11.934 41.390 1.00 39.94 96 ALA A O 1
ATOM 712 N N . ALA A 1 97 ? -16.722 -14.187 41.543 1.00 40.03 97 ALA A N 1
ATOM 713 C CA . ALA A 1 97 ? -18.088 -14.448 41.871 1.00 40.03 97 ALA A CA 1
ATOM 714 C C . ALA A 1 97 ? -18.262 -13.667 43.156 1.00 40.03 97 ALA A C 1
ATOM 716 O O . ALA A 1 97 ? -17.698 -14.012 44.195 1.00 40.03 97 ALA A O 1
ATOM 717 N N . ALA A 1 98 ? -18.962 -12.543 43.050 1.00 44.56 98 ALA A N 1
ATOM 718 C CA . ALA A 1 98 ? -19.558 -11.902 44.186 1.00 44.56 98 ALA A CA 1
ATOM 719 C C . ALA A 1 98 ? -20.618 -12.903 44.635 1.00 44.56 98 ALA A C 1
ATOM 721 O O . ALA A 1 98 ? -21.794 -12.770 44.315 1.00 44.56 98 ALA A O 1
ATOM 722 N N . ALA A 1 99 ? -20.162 -13.979 45.280 1.00 41.72 99 ALA A N 1
ATOM 723 C CA . ALA A 1 99 ? -20.970 -14.779 46.151 1.00 41.72 99 ALA A CA 1
ATOM 724 C C . ALA A 1 99 ? -21.468 -13.760 47.161 1.00 41.72 99 ALA A C 1
ATOM 726 O O . ALA A 1 99 ? -20.723 -13.259 48.006 1.00 41.72 99 ALA A O 1
ATOM 727 N N . THR A 1 100 ? -22.704 -13.331 46.957 1.00 50.78 100 THR A N 1
ATOM 728 C CA . THR A 1 100 ? -23.471 -12.620 47.952 1.00 50.78 100 THR A CA 1
ATOM 729 C C . THR A 1 100 ? -23.579 -13.592 49.111 1.00 50.78 100 THR A C 1
ATOM 731 O O . THR A 1 100 ? -24.490 -14.412 49.149 1.00 50.78 100 THR A O 1
ATOM 734 N N . GLU A 1 101 ? -22.600 -13.574 50.021 1.00 49.09 101 GLU A N 1
ATOM 735 C CA . GLU A 1 101 ? -22.709 -14.347 51.250 1.00 49.09 101 GLU A CA 1
ATOM 736 C C . GLU A 1 101 ? -24.073 -13.999 51.860 1.00 49.09 101 GLU A C 1
ATOM 738 O O . GLU A 1 101 ? -24.396 -12.807 52.013 1.00 49.09 101 GLU A O 1
ATOM 743 N N . PRO A 1 102 ? -24.931 -15.001 52.115 1.00 51.97 102 PRO A N 1
ATOM 744 C CA . PRO A 1 102 ? -26.189 -14.758 52.783 1.00 51.97 102 PRO A CA 1
ATOM 745 C C . PRO A 1 102 ? -25.853 -14.210 54.168 1.00 51.97 102 PRO A C 1
ATOM 747 O O . PRO A 1 102 ? -25.254 -14.886 55.001 1.00 51.97 102 PRO A O 1
ATOM 750 N N . VAL A 1 103 ? -26.186 -12.941 54.397 1.00 54.09 103 VAL A N 1
ATOM 751 C CA . VAL A 1 103 ? -26.083 -12.353 55.729 1.00 54.09 103 VAL A CA 1
ATOM 752 C C . VAL A 1 103 ? -27.274 -12.891 56.506 1.00 54.09 103 VAL A C 1
ATOM 754 O O . VAL A 1 103 ? -28.398 -12.446 56.283 1.00 54.09 103 VAL A O 1
ATOM 757 N N . ASP A 1 104 ? -27.029 -13.882 57.359 1.00 53.31 104 ASP A N 1
ATOM 758 C CA . ASP A 1 104 ? -28.065 -14.467 58.202 1.00 53.31 104 ASP A CA 1
ATOM 759 C C . ASP A 1 104 ? -28.631 -13.398 59.156 1.00 53.31 104 ASP A C 1
ATOM 761 O O . ASP A 1 104 ? -27.889 -12.740 59.896 1.00 53.31 104 ASP A O 1
ATOM 765 N N . PHE A 1 105 ? -29.945 -13.182 59.067 1.00 53.88 105 PHE A N 1
ATOM 766 C CA . PHE A 1 105 ? -30.710 -12.209 59.850 1.00 53.88 105 PHE A CA 1
ATOM 767 C C . PHE A 1 105 ? -31.537 -12.910 60.938 1.00 53.88 105 PHE A C 1
ATOM 769 O O . PHE A 1 105 ? -32.504 -12.342 61.428 1.00 53.88 105 PHE A O 1
ATOM 776 N N . ALA A 1 106 ? -31.218 -14.144 61.335 1.00 53.88 106 ALA A N 1
ATOM 777 C CA . ALA A 1 106 ? -31.915 -14.774 62.452 1.00 53.88 106 ALA A CA 1
ATOM 778 C C . ALA A 1 106 ? -31.777 -13.920 63.734 1.00 53.88 106 ALA A C 1
ATOM 780 O O . ALA A 1 106 ? -30.762 -13.948 64.432 1.00 53.88 106 ALA A O 1
ATOM 781 N N . VAL A 1 107 ? -32.803 -13.118 64.042 1.00 53.66 107 VAL A N 1
ATOM 782 C CA . VAL A 1 107 ? -32.971 -12.509 65.359 1.00 53.66 107 VAL A CA 1
ATOM 783 C C . VAL A 1 107 ? -33.454 -13.641 66.242 1.00 53.66 107 VAL A C 1
ATOM 785 O O . VAL A 1 107 ? -34.572 -14.119 66.080 1.00 53.66 107 VAL A O 1
ATOM 788 N N . ASP A 1 108 ? -32.585 -14.112 67.128 1.00 57.03 108 ASP A N 1
ATOM 789 C CA . ASP A 1 108 ? -32.933 -15.177 68.055 1.00 57.03 108 ASP A CA 1
ATOM 790 C C . ASP A 1 108 ? -34.108 -14.722 68.939 1.00 57.03 108 ASP A C 1
ATOM 792 O O . ASP A 1 108 ? -33.972 -13.831 69.785 1.00 57.03 108 ASP A O 1
ATOM 796 N N . ALA A 1 109 ? -35.285 -15.303 68.695 1.00 52.47 109 ALA A N 1
ATOM 797 C CA . ALA A 1 109 ? -36.526 -14.977 69.393 1.00 52.47 109 ALA A CA 1
ATOM 798 C C . ALA A 1 109 ? -36.439 -15.287 70.899 1.00 52.47 109 ALA A C 1
ATOM 800 O O . ALA A 1 109 ? -37.172 -14.697 71.697 1.00 52.47 109 ALA A O 1
ATOM 801 N N . ALA A 1 110 ? -35.496 -16.148 71.304 1.00 57.34 110 ALA A N 1
ATOM 802 C CA . ALA A 1 110 ? -35.227 -16.466 72.701 1.00 57.34 110 ALA A CA 1
ATOM 803 C C . ALA A 1 110 ? -34.495 -15.339 73.455 1.00 57.34 110 ALA A C 1
ATOM 805 O O . ALA A 1 110 ? -34.394 -15.386 74.682 1.00 57.34 110 ALA A O 1
ATOM 806 N N . LEU A 1 111 ? -33.989 -14.311 72.759 1.00 59.16 111 LEU A N 1
ATOM 807 C CA . LEU A 1 111 ? -33.287 -13.205 73.406 1.00 59.16 111 LEU A CA 1
ATOM 808 C C . LEU A 1 111 ? -34.243 -12.302 74.198 1.00 59.16 111 LEU A C 1
ATOM 810 O O . LEU A 1 111 ? -35.330 -11.970 73.708 1.00 59.16 111 LEU A O 1
ATOM 814 N N . PRO A 1 112 ? -33.814 -11.813 75.379 1.00 60.62 112 PRO A N 1
ATOM 815 C CA . PRO A 1 112 ? -34.567 -10.821 76.123 1.00 60.62 112 PRO A CA 1
ATOM 816 C C . PRO A 1 112 ? -34.710 -9.516 75.320 1.00 60.62 112 PRO A C 1
ATOM 818 O O . PRO A 1 112 ? -33.847 -9.186 74.497 1.00 60.62 112 PRO A O 1
ATOM 821 N N . PRO A 1 113 ? -35.757 -8.718 75.581 1.00 59.34 113 PRO A N 1
ATOM 822 C CA . PRO A 1 113 ? -36.190 -7.663 74.665 1.00 59.34 113 PRO A CA 1
ATOM 823 C C . PRO A 1 113 ? -35.117 -6.597 74.342 1.00 59.34 113 PRO A C 1
ATOM 825 O O . PRO A 1 113 ? -35.005 -6.151 73.201 1.00 59.34 113 PRO A O 1
ATOM 828 N N . ARG A 1 114 ? -34.258 -6.223 75.307 1.00 62.31 114 ARG A N 1
ATOM 829 C CA . ARG A 1 114 ? -33.105 -5.321 75.071 1.00 62.31 114 ARG A CA 1
ATOM 830 C C . ARG A 1 114 ? -32.039 -5.926 74.152 1.00 62.31 114 ARG A C 1
ATOM 832 O O . ARG A 1 114 ? -31.497 -5.221 73.308 1.00 62.31 114 ARG A O 1
ATOM 839 N N . ALA A 1 115 ? -31.774 -7.224 74.273 1.00 65.62 115 ALA A N 1
ATOM 840 C CA . ALA A 1 115 ? -30.790 -7.912 73.442 1.00 65.62 115 ALA A CA 1
ATOM 841 C C . ALA A 1 115 ? -31.270 -8.072 71.985 1.00 65.62 115 ALA A C 1
ATOM 843 O O . ALA A 1 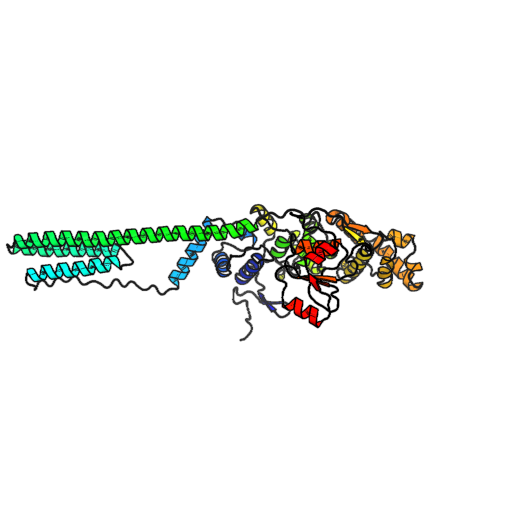115 ? -30.447 -8.071 71.068 1.00 65.62 115 ALA A O 1
ATOM 844 N N . ARG A 1 116 ? -32.592 -8.107 71.739 1.00 64.75 116 ARG A N 1
ATOM 845 C CA . ARG A 1 116 ? -33.157 -8.044 70.375 1.00 64.75 116 ARG A CA 1
ATOM 846 C C . ARG A 1 116 ? -32.880 -6.699 69.698 1.00 64.75 116 ARG A C 1
ATOM 848 O O . ARG A 1 116 ? -32.503 -6.675 68.529 1.00 64.75 116 ARG A O 1
ATOM 855 N N . ILE A 1 117 ? -32.999 -5.587 70.430 1.00 64.31 117 ILE A N 1
ATOM 856 C CA . ILE A 1 117 ? -32.698 -4.232 69.924 1.00 64.31 117 ILE A CA 1
ATOM 857 C C . ILE A 1 117 ? -31.232 -4.139 69.470 1.00 64.31 117 ILE A C 1
ATOM 859 O O . ILE A 1 117 ? -30.949 -3.658 68.368 1.00 64.31 117 ILE A O 1
ATOM 863 N N . ASP A 1 118 ? -30.302 -4.644 70.284 1.00 68.00 118 ASP A N 1
ATOM 864 C CA . ASP A 1 118 ? -28.871 -4.647 69.962 1.00 68.00 118 ASP A CA 1
ATOM 865 C C . ASP A 1 118 ? -28.536 -5.566 68.777 1.00 68.00 118 ASP A C 1
ATOM 867 O O . ASP A 1 118 ? -27.721 -5.197 67.923 1.00 68.00 118 ASP A O 1
ATOM 871 N N . SER A 1 119 ? -29.209 -6.718 68.678 1.00 68.69 119 SER A N 1
ATOM 872 C CA . SER A 1 119 ? -29.084 -7.653 67.553 1.00 68.69 119 SER A CA 1
ATOM 873 C C . SER A 1 119 ? -29.543 -7.025 66.231 1.00 68.69 119 SER A C 1
ATOM 875 O O . SER A 1 119 ? -28.785 -7.004 65.257 1.00 68.69 119 SER A O 1
ATOM 877 N N . ILE A 1 120 ? -30.718 -6.383 66.216 1.00 65.38 120 ILE A N 1
ATOM 878 C CA . ILE A 1 120 ? -31.241 -5.657 65.046 1.00 65.38 120 ILE A CA 1
ATOM 879 C C . ILE A 1 120 ? -30.284 -4.525 64.643 1.00 65.38 120 ILE A C 1
ATOM 881 O O . ILE A 1 120 ? -29.969 -4.353 63.462 1.00 65.38 120 ILE A O 1
ATOM 885 N N . ALA A 1 121 ? -29.754 -3.772 65.613 1.00 66.88 121 ALA A N 1
ATOM 886 C CA . ALA A 1 121 ? -28.782 -2.715 65.344 1.00 66.88 121 ALA A CA 1
ATOM 887 C C . ALA A 1 121 ? -27.454 -3.257 64.778 1.00 66.88 121 ALA A C 1
ATOM 889 O O . ALA A 1 121 ? -26.840 -2.618 63.919 1.00 66.88 121 ALA A O 1
ATOM 890 N N . ALA A 1 122 ? -26.989 -4.421 65.240 1.00 70.69 122 ALA A N 1
ATOM 891 C CA . ALA A 1 122 ? -25.779 -5.071 64.742 1.00 70.69 122 ALA A CA 1
ATOM 892 C C . ALA A 1 122 ? -25.958 -5.626 63.323 1.00 70.69 122 ALA A C 1
ATOM 894 O O . ALA A 1 122 ? -25.093 -5.404 62.469 1.00 70.69 122 ALA A O 1
ATOM 895 N N . ALA A 1 123 ? -27.087 -6.277 63.053 1.00 65.56 123 ALA A N 1
ATOM 896 C CA . ALA A 1 123 ? -27.431 -6.783 61.731 1.00 65.56 123 ALA A CA 1
ATOM 897 C C . ALA A 1 123 ? -27.556 -5.640 60.711 1.00 65.56 123 ALA A C 1
ATOM 899 O O . ALA A 1 123 ? -26.953 -5.692 59.639 1.00 65.56 123 ALA A O 1
ATOM 900 N N . ALA A 1 124 ? -28.205 -4.535 61.084 1.00 64.44 124 ALA A N 1
ATOM 901 C CA . ALA A 1 124 ? -28.295 -3.361 60.226 1.00 64.44 124 ALA A CA 1
ATOM 902 C C . ALA A 1 124 ? -26.918 -2.736 59.907 1.00 64.44 124 ALA A C 1
ATOM 904 O O . ALA A 1 124 ? -26.656 -2.378 58.760 1.00 64.44 124 ALA A O 1
ATOM 905 N N . ARG A 1 125 ? -25.981 -2.680 60.869 1.00 70.75 125 ARG A N 1
ATOM 906 C CA . ARG A 1 125 ? -24.592 -2.230 60.613 1.00 70.75 125 ARG A CA 1
ATOM 907 C C . ARG A 1 125 ? -23.853 -3.121 59.609 1.00 70.75 125 ARG A C 1
ATOM 909 O O . ARG A 1 125 ? -23.142 -2.603 58.740 1.00 70.75 125 ARG A O 1
ATOM 916 N N . LYS A 1 126 ? -24.022 -4.446 59.702 1.00 68.94 126 LYS A N 1
ATOM 917 C CA . LYS A 1 126 ? -23.460 -5.395 58.724 1.00 68.94 126 LYS A CA 1
ATOM 918 C C . LYS A 1 126 ? -24.035 -5.144 57.331 1.00 68.94 126 LYS A C 1
ATOM 920 O O . LYS A 1 126 ? -23.278 -5.091 56.367 1.00 68.94 126 LYS A O 1
ATOM 925 N N . LEU A 1 127 ? -25.338 -4.890 57.239 1.00 64.88 127 LEU A N 1
ATOM 926 C CA . LEU A 1 127 ? -26.025 -4.630 55.974 1.00 64.88 127 LEU A CA 1
ATOM 927 C C . LEU A 1 127 ? -25.638 -3.298 55.331 1.00 64.88 127 LEU A C 1
ATOM 929 O O . LEU A 1 127 ? -25.391 -3.262 54.131 1.00 64.88 127 LEU A O 1
ATOM 933 N N . ILE A 1 128 ? -25.479 -2.229 56.116 1.00 65.81 128 ILE A N 1
ATOM 934 C CA . ILE A 1 128 ? -24.942 -0.945 55.630 1.00 65.81 128 ILE A CA 1
ATOM 935 C C . ILE A 1 128 ? -23.535 -1.142 55.044 1.00 65.81 128 ILE A C 1
ATOM 937 O O . ILE A 1 128 ? -23.208 -0.611 53.981 1.00 65.81 128 ILE A O 1
ATOM 941 N N . THR A 1 129 ? -22.703 -1.937 55.722 1.00 69.12 129 THR A N 1
ATOM 942 C CA . THR A 1 129 ? -21.339 -2.244 55.269 1.00 69.12 129 THR A CA 1
ATOM 943 C C . THR A 1 129 ? -21.347 -3.083 53.989 1.00 69.12 129 THR A C 1
ATOM 945 O O . THR A 1 129 ? -20.587 -2.790 53.064 1.00 69.12 129 THR A O 1
ATOM 948 N N . ALA A 1 130 ? -22.213 -4.097 53.916 1.00 65.81 130 ALA A N 1
ATOM 949 C CA . ALA A 1 130 ? -22.375 -4.954 52.747 1.00 65.81 130 ALA A CA 1
ATOM 950 C C . ALA A 1 130 ? -22.874 -4.154 51.533 1.00 65.81 130 ALA A C 1
ATOM 952 O O . ALA A 1 130 ? -22.219 -4.174 50.495 1.00 65.81 130 ALA A O 1
ATOM 953 N N . ALA A 1 131 ? -23.925 -3.341 51.694 1.00 64.44 131 ALA A N 1
ATOM 954 C CA . ALA A 1 131 ? -24.486 -2.497 50.636 1.00 64.44 131 ALA A CA 1
ATOM 955 C C . ALA A 1 131 ? -23.465 -1.500 50.044 1.00 64.44 131 ALA A C 1
ATOM 957 O O . ALA A 1 131 ? -23.527 -1.162 48.863 1.00 64.44 131 ALA A O 1
ATOM 958 N N . GLY A 1 132 ? -22.485 -1.041 50.834 1.00 62.75 132 GLY A N 1
ATOM 959 C CA . GLY A 1 132 ? -21.386 -0.205 50.336 1.00 62.75 132 GLY A CA 1
ATOM 960 C C . GLY A 1 132 ? -20.349 -0.962 49.489 1.00 62.75 132 GLY A C 1
ATOM 961 O O . GLY A 1 132 ? -19.727 -0.383 48.587 1.00 62.75 132 GLY A O 1
ATOM 962 N N . LYS A 1 133 ? -20.161 -2.258 49.759 1.00 65.06 133 LYS A N 1
ATOM 963 C CA . LYS A 1 133 ? -19.162 -3.122 49.108 1.00 65.06 133 LYS A CA 1
ATOM 964 C C . LYS A 1 133 ? -19.715 -3.897 47.910 1.00 65.06 133 LYS A C 1
ATOM 966 O O . LYS A 1 133 ? -18.940 -4.267 47.038 1.00 65.06 133 LYS A O 1
ATOM 971 N N . GLU A 1 134 ? -21.026 -4.086 47.841 1.00 65.31 134 GLU A N 1
ATOM 972 C CA . GLU A 1 134 ? -21.684 -4.957 46.867 1.00 65.31 134 GLU A CA 1
ATOM 973 C C . GLU A 1 134 ? -21.571 -4.463 45.418 1.00 65.31 134 GLU A C 1
ATOM 975 O O . GLU A 1 134 ? -21.642 -3.266 45.146 1.00 65.31 134 GLU A O 1
ATOM 980 N N . SER A 1 135 ? -21.386 -5.377 44.466 1.00 60.97 135 SER A N 1
ATOM 981 C CA . SER A 1 135 ? -21.370 -5.053 43.033 1.00 60.97 135 SER A CA 1
ATOM 982 C C . SER A 1 135 ? -22.776 -4.790 42.479 1.00 60.97 135 SER A C 1
ATOM 984 O O . SER A 1 135 ? -22.915 -3.997 41.547 1.00 60.97 135 SER A O 1
ATOM 986 N N . ASP A 1 136 ? -23.809 -5.385 43.085 1.00 66.81 136 ASP A N 1
ATOM 987 C CA . ASP A 1 136 ? -25.217 -5.181 42.741 1.00 66.81 136 ASP A CA 1
ATOM 988 C C . ASP A 1 136 ? -25.956 -4.402 43.840 1.00 66.81 136 ASP A C 1
ATOM 990 O O . ASP A 1 136 ? -26.175 -4.883 44.951 1.00 66.81 136 ASP A O 1
ATOM 994 N N . TRP A 1 137 ? -26.379 -3.179 43.518 1.00 64.50 137 TRP A N 1
ATOM 995 C CA . TRP A 1 137 ? -27.124 -2.320 44.441 1.00 64.50 137 TRP A CA 1
ATOM 996 C C . TRP A 1 137 ? -28.529 -2.859 44.760 1.00 64.50 137 TRP A C 1
ATOM 998 O O . TRP A 1 137 ? -29.088 -2.500 45.797 1.00 64.50 137 TRP A O 1
ATOM 1008 N N . ARG A 1 138 ? -29.102 -3.720 43.901 1.00 64.75 138 ARG A N 1
ATOM 1009 C CA . ARG A 1 138 ? -30.430 -4.321 44.114 1.00 64.75 138 ARG A CA 1
ATOM 1010 C C . ARG A 1 138 ? -30.415 -5.350 45.242 1.00 64.75 138 ARG A C 1
ATOM 1012 O O . ARG A 1 138 ? -31.364 -5.398 46.019 1.00 64.75 138 ARG A O 1
ATOM 1019 N N . ALA A 1 139 ? -29.326 -6.108 45.381 1.00 65.75 139 ALA A N 1
ATOM 1020 C CA . ALA A 1 139 ? -29.127 -7.037 46.495 1.00 65.75 139 ALA A CA 1
ATOM 1021 C C . ALA A 1 139 ? -29.080 -6.303 47.850 1.00 65.75 139 ALA A C 1
ATOM 1023 O O . ALA A 1 139 ? -29.676 -6.754 48.831 1.00 65.75 139 ALA A O 1
ATOM 1024 N N . GLY A 1 140 ? -28.462 -5.118 47.886 1.00 63.84 140 GLY A N 1
ATOM 1025 C CA . GLY A 1 140 ? -28.474 -4.239 49.056 1.00 63.84 140 GLY A CA 1
ATOM 1026 C C . GLY A 1 140 ? -29.872 -3.722 49.418 1.00 63.84 140 GLY A C 1
ATOM 1027 O O . GLY A 1 140 ? -30.200 -3.631 50.599 1.00 63.84 140 GLY A O 1
ATOM 1028 N N . GLN A 1 141 ? -30.715 -3.432 48.420 1.00 65.69 141 GLN A N 1
ATOM 1029 C CA . GLN A 1 141 ? -32.092 -2.983 48.645 1.00 65.69 141 GLN A CA 1
ATOM 1030 C C . GLN A 1 141 ? -33.000 -4.113 49.152 1.00 65.69 141 GLN A C 1
ATOM 1032 O O . GLN A 1 141 ? -33.682 -3.925 50.153 1.00 65.69 141 GLN A O 1
ATOM 1037 N N . ALA A 1 142 ? -32.917 -5.311 48.565 1.00 69.38 142 ALA A N 1
ATOM 1038 C CA . ALA A 1 142 ? -33.664 -6.481 49.040 1.00 69.38 142 ALA A CA 1
ATOM 1039 C C . ALA A 1 142 ? -33.356 -6.825 50.513 1.00 69.38 142 ALA A C 1
ATOM 1041 O O . ALA A 1 142 ? -34.223 -7.269 51.263 1.00 69.38 142 ALA A O 1
ATOM 1042 N N . ARG A 1 143 ? -32.120 -6.578 50.963 1.00 66.88 143 ARG A N 1
ATOM 1043 C CA . ARG A 1 143 ? -31.733 -6.741 52.371 1.00 66.88 143 ARG A CA 1
ATOM 1044 C C . ARG A 1 143 ? -32.283 -5.642 53.283 1.00 66.88 143 ARG A C 1
ATOM 1046 O O . ARG A 1 143 ? -32.551 -5.920 54.447 1.00 66.88 143 ARG A O 1
ATOM 1053 N N . ALA A 1 144 ? -32.455 -4.415 52.786 1.00 66.31 144 ALA A N 1
ATOM 1054 C CA . ALA A 1 144 ? -33.129 -3.347 53.529 1.00 66.31 144 ALA A CA 1
ATOM 1055 C C . ALA A 1 144 ? -34.592 -3.719 53.804 1.00 66.31 144 ALA A C 1
ATOM 1057 O O . ALA A 1 144 ? -35.060 -3.586 54.936 1.00 66.31 144 ALA A O 1
ATOM 1058 N N . ASP A 1 145 ? -35.264 -4.266 52.789 1.00 70.81 145 ASP A N 1
ATOM 1059 C CA . ASP A 1 145 ? -36.641 -4.748 52.896 1.00 70.81 145 ASP A CA 1
ATOM 1060 C C . ASP A 1 145 ? -36.751 -5.882 53.932 1.00 70.81 145 ASP A C 1
ATOM 1062 O O . ASP A 1 145 ? -37.666 -5.881 54.757 1.00 70.81 145 ASP A O 1
ATOM 1066 N N . ALA A 1 146 ? -35.771 -6.795 53.978 1.00 69.75 146 ALA A N 1
ATOM 1067 C CA . ALA A 1 146 ? -35.706 -7.856 54.988 1.00 69.75 146 ALA A CA 1
ATOM 1068 C C . ALA A 1 146 ? -35.540 -7.318 56.427 1.00 69.75 146 ALA A C 1
ATOM 1070 O O . ALA A 1 146 ? -36.201 -7.802 57.348 1.00 69.75 146 ALA A O 1
ATOM 1071 N N . VAL A 1 147 ? -34.717 -6.278 56.636 1.00 66.75 147 VAL A N 1
ATOM 1072 C CA . VAL A 1 147 ? -34.585 -5.603 57.949 1.00 66.75 147 VAL A CA 1
ATOM 1073 C C . VAL A 1 147 ? -35.900 -4.965 58.367 1.00 66.75 147 VAL A C 1
ATOM 1075 O O . VAL A 1 147 ? -36.292 -5.073 59.528 1.00 66.75 147 VAL A O 1
ATOM 1078 N N . ALA A 1 148 ? -36.576 -4.292 57.435 1.00 69.00 148 ALA A N 1
ATOM 1079 C CA . ALA A 1 148 ? -37.849 -3.639 57.701 1.00 69.00 148 ALA A CA 1
ATOM 1080 C C . ALA A 1 148 ? -38.929 -4.663 58.091 1.00 69.00 148 ALA A C 1
ATOM 1082 O O . ALA A 1 148 ? -39.652 -4.446 59.064 1.00 69.00 148 ALA A O 1
ATOM 1083 N N . GLN A 1 149 ? -38.991 -5.803 57.393 1.00 72.25 149 GLN A N 1
ATOM 1084 C CA . GLN A 1 149 ? -39.918 -6.898 57.700 1.00 72.25 149 GLN A CA 1
ATOM 1085 C C . GLN A 1 149 ? -39.665 -7.504 59.083 1.00 72.25 149 GLN A C 1
ATOM 1087 O O . GLN A 1 149 ? -40.596 -7.672 59.870 1.00 72.25 149 GLN A O 1
ATOM 1092 N N . ALA A 1 150 ? -38.410 -7.795 59.418 1.00 68.31 150 ALA A N 1
ATOM 1093 C CA . ALA A 1 150 ? -38.093 -8.411 60.698 1.00 68.31 150 ALA A CA 1
ATOM 1094 C C . ALA A 1 150 ? -38.220 -7.435 61.880 1.00 68.31 150 ALA A C 1
ATOM 1096 O O . ALA A 1 150 ? -38.636 -7.822 62.972 1.00 68.31 150 ALA A O 1
ATOM 1097 N N . ALA A 1 151 ? -37.946 -6.146 61.664 1.00 68.94 151 ALA A N 1
ATOM 1098 C CA . ALA A 1 151 ? -38.254 -5.122 62.651 1.00 68.94 151 ALA A CA 1
ATOM 1099 C C . ALA A 1 151 ? -39.769 -4.984 62.879 1.00 68.94 151 ALA A C 1
ATOM 1101 O O . ALA A 1 151 ? -40.193 -4.835 64.023 1.00 68.94 151 ALA A O 1
ATOM 1102 N N . ALA A 1 152 ? -40.590 -5.086 61.826 1.00 73.19 152 ALA A N 1
ATOM 1103 C CA . ALA A 1 152 ? -42.048 -5.072 61.948 1.00 73.19 152 ALA A CA 1
ATOM 1104 C C . ALA A 1 152 ? -42.575 -6.250 62.787 1.00 73.19 152 ALA A C 1
ATOM 1106 O O . ALA A 1 152 ? -43.455 -6.048 63.625 1.00 73.19 152 ALA A O 1
ATOM 1107 N N . ALA A 1 153 ? -41.997 -7.446 62.624 1.00 71.56 153 ALA A N 1
ATOM 1108 C CA . ALA A 1 153 ? -42.320 -8.610 63.452 1.00 71.56 153 ALA A CA 1
ATOM 1109 C C . ALA A 1 153 ? -41.998 -8.367 64.941 1.00 71.56 153 ALA A C 1
ATOM 1111 O O . ALA A 1 153 ? -42.862 -8.551 65.795 1.00 71.56 153 ALA A O 1
ATOM 1112 N N . ALA A 1 154 ? -40.804 -7.847 65.249 1.00 69.12 154 ALA A N 1
ATOM 1113 C CA . ALA A 1 154 ? -40.403 -7.532 66.625 1.00 69.12 154 ALA A CA 1
ATOM 1114 C C . ALA A 1 154 ? -41.271 -6.433 67.279 1.00 69.12 154 ALA A C 1
ATOM 1116 O O . ALA A 1 154 ? -41.526 -6.466 68.482 1.00 69.12 154 ALA A O 1
ATOM 1117 N N . ILE A 1 155 ? -41.741 -5.455 66.496 1.00 72.44 155 ILE A N 1
ATOM 1118 C CA . ILE A 1 155 ? -42.666 -4.410 66.967 1.00 72.44 155 ILE A CA 1
ATOM 1119 C C . ILE A 1 155 ? -44.038 -5.010 67.302 1.00 72.44 155 ILE A C 1
ATOM 1121 O O . ILE A 1 155 ? -44.644 -4.623 68.303 1.00 72.44 155 ILE A O 1
ATOM 1125 N N . ALA A 1 156 ? -44.535 -5.938 66.479 1.00 75.75 156 ALA A N 1
ATOM 1126 C CA . ALA A 1 156 ? -45.818 -6.600 66.703 1.00 75.75 156 ALA A CA 1
ATOM 1127 C C . ALA A 1 156 ? -45.816 -7.431 67.998 1.00 75.75 156 ALA A C 1
ATOM 1129 O O . ALA A 1 156 ? -46.763 -7.329 68.776 1.00 75.75 156 ALA A O 1
ATOM 1130 N N . GLU A 1 157 ? -44.734 -8.169 68.266 1.00 72.81 157 GLU A N 1
ATOM 1131 C CA . GLU A 1 157 ? -44.543 -8.911 69.522 1.00 72.81 157 GLU A CA 1
ATOM 1132 C C . GLU A 1 157 ? -44.529 -7.982 70.744 1.00 72.81 157 GLU A C 1
ATOM 1134 O O . GLU A 1 157 ? -45.320 -8.166 71.663 1.00 72.81 157 GLU A O 1
ATOM 1139 N N . ALA A 1 158 ? -43.718 -6.917 70.728 1.00 71.56 158 ALA A N 1
ATOM 1140 C CA . ALA A 1 158 ? -43.625 -5.981 71.856 1.00 71.56 158 ALA A CA 1
ATOM 1141 C C . ALA A 1 158 ? -44.971 -5.307 72.197 1.00 71.56 158 ALA A C 1
ATOM 1143 O O . ALA A 1 158 ? -45.248 -4.979 73.352 1.00 71.56 158 ALA A O 1
ATOM 1144 N N . ARG A 1 159 ? -45.827 -5.092 71.188 1.00 78.25 159 ARG A N 1
ATOM 1145 C CA . ARG A 1 159 ? -47.197 -4.598 71.392 1.00 78.25 159 ARG A CA 1
ATOM 1146 C C . ARG A 1 159 ? -48.103 -5.661 72.017 1.00 78.25 159 ARG A C 1
ATOM 1148 O O . ARG A 1 159 ? -48.918 -5.306 72.865 1.00 78.25 159 ARG A O 1
ATOM 1155 N N . ALA A 1 160 ? -47.969 -6.922 71.608 1.00 78.88 160 ALA A N 1
ATOM 1156 C CA . ALA A 1 160 ? -48.730 -8.039 72.167 1.00 78.88 160 ALA A CA 1
ATOM 1157 C C . ALA A 1 160 ? -48.374 -8.302 73.642 1.00 78.88 160 ALA A C 1
ATOM 1159 O O . ALA A 1 160 ? -49.267 -8.571 74.441 1.00 78.88 160 ALA A O 1
ATOM 1160 N N . ASP A 1 161 ? -47.104 -8.116 74.012 1.00 76.81 161 ASP A N 1
ATOM 1161 C CA . ASP A 1 161 ? -46.595 -8.290 75.380 1.00 76.81 161 ASP A CA 1
ATOM 1162 C C . ASP A 1 161 ? -46.911 -7.103 76.318 1.00 76.81 161 ASP A C 1
ATOM 1164 O O . ASP A 1 161 ? -46.570 -7.123 77.500 1.00 76.81 161 ASP A O 1
ATOM 1168 N N . GLY A 1 162 ? -47.580 -6.054 75.822 1.00 79.50 162 GLY A N 1
ATOM 1169 C CA . GLY A 1 162 ? -47.972 -4.897 76.634 1.00 79.50 162 GLY A CA 1
ATOM 1170 C C . GLY A 1 162 ? -46.830 -3.922 76.947 1.00 79.50 162 GLY A C 1
ATOM 1171 O O . GLY A 1 162 ? -46.908 -3.188 77.933 1.00 79.50 162 GLY A O 1
ATOM 1172 N N . GLU A 1 163 ? -45.790 -3.860 76.106 1.00 74.88 163 GLU A N 1
ATOM 1173 C CA . GLU A 1 163 ? -44.619 -2.987 76.277 1.00 74.88 163 GLU A CA 1
ATOM 1174 C C . GLU A 1 163 ? -44.600 -1.803 75.273 1.00 74.88 163 GLU A C 1
ATOM 1176 O O . GLU A 1 163 ? -43.789 -1.754 74.341 1.00 74.88 163 GLU A O 1
ATOM 1181 N N . PRO A 1 164 ? -45.442 -0.763 75.437 1.00 77.56 164 PRO A N 1
ATOM 1182 C CA . PRO A 1 164 ? -45.604 0.297 74.432 1.00 77.56 164 PRO A CA 1
ATOM 1183 C C . PRO A 1 164 ? -44.342 1.149 74.209 1.00 77.56 164 PRO A C 1
ATOM 1185 O O . PRO A 1 164 ? -44.032 1.522 73.079 1.00 77.56 164 PRO A O 1
ATOM 1188 N N . LYS A 1 165 ? -43.561 1.420 75.265 1.00 75.94 165 LYS A N 1
ATOM 1189 C CA . LYS A 1 165 ? -42.295 2.180 75.158 1.00 75.94 165 LYS A CA 1
ATOM 1190 C C . LYS A 1 165 ? -41.219 1.421 74.374 1.00 75.94 165 LYS A C 1
ATOM 1192 O O . LYS A 1 165 ? -40.334 2.028 73.765 1.00 75.94 165 LYS A O 1
ATOM 1197 N N . GLN A 1 166 ? -41.287 0.095 74.411 1.00 70.62 166 GLN A N 1
ATOM 1198 C CA . GLN A 1 166 ? -40.371 -0.793 73.712 1.00 70.62 166 GLN A CA 1
ATOM 1199 C C . GLN A 1 166 ? -40.690 -0.822 72.216 1.00 70.62 166 GLN A C 1
ATOM 1201 O O . GLN A 1 166 ? -39.789 -0.623 71.399 1.00 70.62 166 GLN A O 1
ATOM 1206 N N . ALA A 1 167 ? -41.973 -0.962 71.868 1.00 73.50 167 ALA A N 1
ATOM 1207 C CA . ALA A 1 167 ? -42.453 -0.863 70.492 1.00 73.50 167 ALA A CA 1
ATOM 1208 C C . ALA A 1 167 ? -42.059 0.480 69.846 1.00 73.50 167 ALA A C 1
ATOM 1210 O O . ALA A 1 167 ? -41.493 0.494 68.754 1.00 73.50 167 ALA A O 1
ATOM 1211 N N . GLU A 1 168 ? -42.234 1.601 70.555 1.00 79.56 168 GLU A N 1
ATOM 1212 C CA . GLU A 1 168 ? -41.842 2.930 70.059 1.00 79.56 168 GLU A CA 1
ATOM 1213 C C . GLU A 1 168 ? -40.318 3.055 69.836 1.00 79.56 168 GLU A C 1
ATOM 1215 O O . GLU A 1 168 ? -39.850 3.666 68.869 1.00 79.56 168 GLU A O 1
ATOM 1220 N N . SER A 1 169 ? -39.513 2.444 70.711 1.00 75.56 169 SER A N 1
ATOM 1221 C CA . SER A 1 169 ? -38.050 2.425 70.573 1.00 75.56 169 SER A CA 1
ATOM 1222 C C . SER A 1 169 ? -37.601 1.601 69.359 1.00 75.56 169 SER A C 1
ATOM 1224 O O . SER A 1 169 ? -36.695 2.017 68.629 1.00 75.56 169 SER A O 1
ATOM 1226 N N . LEU A 1 170 ? -38.257 0.462 69.116 1.00 71.19 170 LEU A N 1
ATOM 1227 C CA . LEU A 1 170 ? -38.023 -0.398 67.955 1.00 71.19 170 LEU A CA 1
ATOM 1228 C C . LEU A 1 170 ? -38.431 0.288 66.648 1.00 71.19 170 LEU A C 1
ATOM 1230 O O . LEU A 1 170 ? -37.661 0.254 65.691 1.00 71.19 170 LEU A O 1
ATOM 1234 N N . GLU A 1 171 ? -39.569 0.982 66.616 1.00 78.75 171 GLU A N 1
ATOM 1235 C CA . GLU A 1 171 ? -40.016 1.769 65.459 1.00 78.75 171 GLU A CA 1
ATOM 1236 C C . GLU A 1 171 ? -38.996 2.844 65.069 1.00 78.75 171 GLU A C 1
ATOM 1238 O O . GLU A 1 171 ? -38.600 2.954 63.903 1.00 78.75 171 GLU A O 1
ATOM 1243 N N . ARG A 1 172 ? -38.502 3.608 66.052 1.00 80.69 172 ARG A N 1
ATOM 1244 C CA . ARG A 1 172 ? -37.472 4.633 65.821 1.00 80.69 172 ARG A CA 1
ATOM 1245 C C . ARG A 1 172 ? -36.174 4.025 65.296 1.00 80.69 172 ARG A C 1
ATOM 1247 O O . ARG A 1 172 ? -35.559 4.591 64.387 1.00 80.69 172 ARG A O 1
ATOM 1254 N N . LEU A 1 173 ? -35.753 2.886 65.848 1.00 74.44 173 LEU A N 1
ATOM 1255 C CA . LEU A 1 173 ? -34.546 2.190 65.407 1.00 74.44 173 LEU A CA 1
ATOM 1256 C C . LEU A 1 173 ? -34.709 1.637 63.986 1.00 74.44 173 LEU A C 1
ATOM 1258 O O . LEU A 1 173 ? -33.849 1.889 63.145 1.00 74.44 173 LEU A O 1
ATOM 1262 N N . ALA A 1 174 ? -35.817 0.957 63.695 1.00 71.56 174 ALA A N 1
ATOM 1263 C CA . ALA A 1 174 ? -36.128 0.390 62.387 1.00 71.56 174 ALA A CA 1
ATOM 1264 C C . ALA A 1 174 ? -36.160 1.470 61.301 1.00 71.56 174 ALA A C 1
ATOM 1266 O O . ALA A 1 174 ? -35.489 1.350 60.274 1.00 71.56 174 ALA A O 1
ATOM 1267 N N . ALA A 1 175 ? -36.846 2.585 61.566 1.00 78.50 175 ALA A N 1
ATOM 1268 C CA . ALA A 1 175 ? -36.907 3.718 60.650 1.00 78.50 175 ALA A CA 1
ATOM 1269 C C . ALA A 1 175 ? -35.533 4.376 60.432 1.00 78.50 175 ALA A C 1
ATOM 1271 O O . ALA A 1 175 ? -35.261 4.906 59.354 1.00 78.50 175 ALA A O 1
ATOM 1272 N N . LYS A 1 176 ? -34.655 4.384 61.444 1.00 81.12 176 LYS A N 1
ATOM 1273 C CA . LYS A 1 176 ? -33.283 4.906 61.325 1.00 81.12 176 LYS A CA 1
ATOM 1274 C C . LYS A 1 176 ? -32.387 3.964 60.521 1.00 81.12 176 LYS A C 1
ATOM 1276 O O . LYS A 1 176 ? -31.612 4.428 59.686 1.00 81.12 176 LYS A O 1
ATOM 1281 N N . GLN A 1 177 ? -32.483 2.660 60.762 1.00 73.19 177 GLN A N 1
ATOM 1282 C CA . GLN A 1 177 ? -31.661 1.656 60.089 1.00 73.19 177 GLN A CA 1
ATOM 1283 C C . GLN A 1 177 ? -32.058 1.500 58.619 1.00 73.19 177 GLN A C 1
ATOM 1285 O O . GLN A 1 177 ? -31.184 1.552 57.759 1.00 73.19 177 GLN A O 1
ATOM 1290 N N . THR A 1 178 ? -33.359 1.443 58.319 1.00 73.50 178 THR A N 1
ATOM 1291 C CA . THR A 1 178 ? -33.886 1.373 56.943 1.00 73.50 178 THR A CA 1
ATOM 1292 C C . THR A 1 178 ? -33.382 2.549 56.105 1.00 73.50 178 THR A C 1
ATOM 1294 O O . THR A 1 178 ? -32.706 2.342 55.100 1.00 73.50 178 THR A O 1
ATOM 1297 N N . ARG A 1 179 ? -33.545 3.786 56.604 1.00 80.75 179 ARG A N 1
ATOM 1298 C CA . ARG A 1 179 ? -33.014 4.999 55.952 1.00 80.75 179 ARG A CA 1
ATOM 1299 C C . ARG A 1 179 ? -31.502 4.950 55.727 1.00 80.75 179 ARG A C 1
ATOM 1301 O O . ARG A 1 179 ? -31.003 5.484 54.741 1.00 80.75 179 ARG A O 1
ATOM 1308 N N . SER A 1 180 ? -30.759 4.329 56.644 1.00 78.44 180 SER A N 1
ATOM 1309 C CA . SER A 1 180 ? -29.299 4.229 56.546 1.00 78.44 180 SER A CA 1
ATOM 1310 C C . SER A 1 180 ? -28.861 3.230 55.468 1.00 78.44 180 SER A C 1
ATOM 1312 O O . SER A 1 180 ? -27.909 3.505 54.736 1.00 78.44 180 SER A O 1
ATOM 1314 N N . VAL A 1 181 ? -29.564 2.098 55.335 1.00 72.00 181 VAL A N 1
ATOM 1315 C CA . VAL A 1 181 ? -29.308 1.102 54.279 1.00 72.00 181 VAL A CA 1
ATOM 1316 C C . VAL A 1 181 ? -29.721 1.650 52.910 1.00 72.00 181 VAL A C 1
ATOM 1318 O O . VAL A 1 181 ? -28.936 1.573 51.966 1.00 72.00 181 VAL A O 1
ATOM 1321 N N . GLU A 1 182 ? -30.892 2.283 52.806 1.00 75.69 182 GLU A N 1
ATOM 1322 C CA . GLU A 1 182 ? -31.355 2.941 51.576 1.00 75.69 182 GLU A CA 1
ATOM 1323 C C . GLU A 1 182 ? -30.377 4.027 51.109 1.00 75.69 182 GLU A C 1
ATOM 1325 O O . GLU A 1 182 ? -30.015 4.076 49.933 1.00 75.69 182 GLU A O 1
ATOM 1330 N N . ALA A 1 183 ? -29.878 4.864 52.027 1.00 82.38 183 ALA A N 1
ATOM 1331 C CA . ALA A 1 183 ? -28.876 5.880 51.710 1.00 82.38 183 ALA A CA 1
ATOM 1332 C C . ALA A 1 183 ? -27.556 5.264 51.210 1.00 82.38 183 ALA A C 1
ATOM 1334 O O . ALA A 1 183 ? -26.942 5.789 50.276 1.00 82.38 183 ALA A O 1
ATOM 1335 N N . ALA A 1 184 ? -27.121 4.140 51.791 1.00 77.94 184 ALA A N 1
ATOM 1336 C CA . ALA A 1 184 ? -25.934 3.415 51.338 1.00 77.94 184 ALA A CA 1
ATOM 1337 C C . ALA A 1 184 ? -26.129 2.822 49.930 1.00 77.94 184 ALA A C 1
ATOM 1339 O O . ALA A 1 184 ? -25.271 3.017 49.063 1.00 77.94 184 ALA A O 1
ATOM 1340 N N . ALA A 1 185 ? -27.274 2.183 49.671 1.00 73.25 185 ALA A N 1
ATOM 1341 C CA . ALA A 1 185 ? -27.630 1.638 48.362 1.00 73.25 185 ALA A CA 1
ATOM 1342 C C . ALA A 1 185 ? -27.756 2.742 47.294 1.00 73.25 185 ALA A C 1
ATOM 1344 O O . ALA A 1 185 ? -27.204 2.615 46.199 1.00 73.25 185 ALA A O 1
ATOM 1345 N N . ALA A 1 186 ? -28.391 3.873 47.622 1.00 81.44 186 ALA A N 1
ATOM 1346 C CA . ALA A 1 186 ? -28.501 5.033 46.737 1.00 81.44 186 ALA A CA 1
ATOM 1347 C C . ALA A 1 186 ? -27.126 5.639 46.408 1.00 81.44 186 ALA A C 1
ATOM 1349 O O . ALA A 1 186 ? -26.830 5.913 45.241 1.00 81.44 186 ALA A O 1
ATOM 1350 N N . LYS A 1 187 ? -26.243 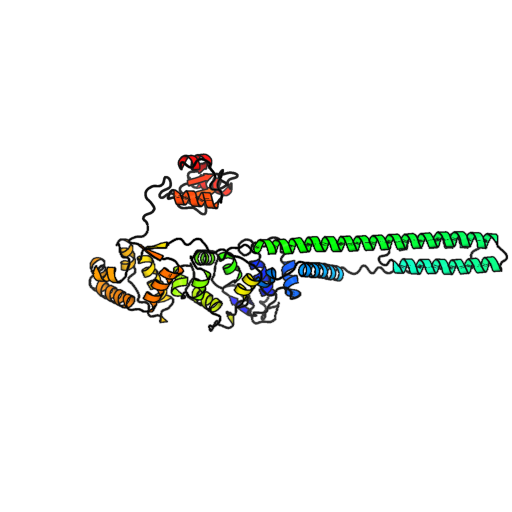5.785 47.408 1.00 83.94 187 LYS A N 1
ATOM 1351 C CA . LYS A 1 187 ? -24.861 6.252 47.209 1.00 83.94 187 LYS A CA 1
ATOM 1352 C C . LYS A 1 187 ? -24.073 5.302 46.307 1.00 83.94 187 LYS A C 1
ATOM 1354 O O . LYS A 1 187 ? -23.342 5.760 45.427 1.00 83.94 187 LYS A O 1
ATOM 1359 N N . LYS A 1 188 ? -24.239 3.988 46.486 1.00 81.62 188 LYS A N 1
ATOM 1360 C CA . LYS A 1 188 ? -23.599 2.976 45.639 1.00 81.62 188 LYS A CA 1
ATOM 1361 C C . LYS A 1 188 ? -24.122 3.026 44.205 1.00 81.62 188 LYS A C 1
ATOM 1363 O O . LYS A 1 188 ? -23.316 3.088 43.280 1.00 81.62 188 LYS A O 1
ATOM 1368 N N . ARG A 1 189 ? -25.442 3.103 44.010 1.00 79.38 189 ARG A N 1
ATOM 1369 C CA . ARG A 1 189 ? -26.075 3.270 42.692 1.00 79.38 189 ARG A CA 1
ATOM 1370 C C . ARG A 1 189 ? -25.573 4.526 41.975 1.00 79.38 189 ARG A C 1
ATOM 1372 O O . ARG A 1 189 ? -25.195 4.444 40.810 1.00 79.38 189 ARG A O 1
ATOM 1379 N N . ALA A 1 190 ? -25.510 5.666 42.666 1.00 83.88 190 ALA A N 1
ATOM 1380 C CA . ALA A 1 190 ? -24.974 6.909 42.110 1.00 83.88 190 ALA A CA 1
ATOM 1381 C C . ALA A 1 190 ? -23.484 6.787 41.743 1.00 83.88 190 ALA A C 1
ATOM 1383 O O . ALA A 1 190 ? -23.057 7.265 40.692 1.00 83.88 190 ALA A O 1
ATOM 1384 N N . SER A 1 191 ? -22.691 6.103 42.575 1.00 83.69 191 SER A N 1
ATOM 1385 C CA . SER A 1 191 ? -21.281 5.823 42.288 1.00 83.69 191 SER A CA 1
ATOM 1386 C C . SER A 1 191 ? -21.107 4.948 41.044 1.00 83.69 191 SER A C 1
ATOM 1388 O O . SER A 1 191 ? -20.287 5.286 40.192 1.00 83.69 191 SER A O 1
ATOM 1390 N N . LEU A 1 192 ? -21.894 3.877 40.901 1.00 79.94 192 LEU A N 1
ATOM 1391 C CA . LEU A 1 192 ? -21.876 3.000 39.727 1.00 79.94 192 LEU A CA 1
ATOM 1392 C C . LEU A 1 192 ? -22.312 3.741 38.455 1.00 79.94 192 LEU A C 1
ATOM 1394 O O . LEU A 1 192 ? -21.667 3.601 37.420 1.00 79.94 192 LEU A O 1
ATOM 1398 N N . ALA A 1 193 ? -23.348 4.583 38.538 1.00 78.81 193 ALA A N 1
ATOM 1399 C CA . ALA A 1 193 ? -23.781 5.422 37.420 1.00 78.81 193 ALA A CA 1
ATOM 1400 C C . ALA A 1 193 ? -22.675 6.396 36.976 1.00 78.81 193 ALA A C 1
ATOM 1402 O O . ALA A 1 193 ? -22.388 6.500 35.786 1.00 78.81 193 ALA A O 1
ATOM 1403 N N . LYS A 1 194 ? -21.987 7.043 37.928 1.00 82.81 194 LYS A N 1
ATOM 1404 C CA . LYS A 1 194 ? -20.842 7.919 37.637 1.00 82.81 194 LYS A CA 1
ATOM 1405 C C . LYS A 1 194 ? -19.678 7.154 37.003 1.00 82.81 194 LYS A C 1
ATOM 1407 O O . LYS A 1 194 ? -19.057 7.656 36.074 1.00 82.81 194 LYS A O 1
ATOM 1412 N N . GLN A 1 195 ? -19.386 5.942 37.476 1.00 79.94 195 GLN A N 1
ATOM 1413 C CA . GLN A 1 195 ? -18.362 5.089 36.866 1.00 79.94 195 GLN A CA 1
ATOM 1414 C C . GLN A 1 195 ? -18.739 4.676 35.437 1.00 79.94 195 GLN A C 1
ATOM 1416 O O . GLN A 1 195 ? -17.870 4.653 34.570 1.00 79.94 195 GLN A O 1
ATOM 1421 N N . ALA A 1 196 ? -20.012 4.374 35.169 1.00 76.44 196 ALA A N 1
ATOM 1422 C CA . ALA A 1 196 ? -20.491 4.051 33.827 1.00 76.44 196 ALA A CA 1
ATOM 1423 C C . ALA A 1 196 ? -20.366 5.247 32.865 1.00 76.44 196 ALA A C 1
ATOM 1425 O O . ALA A 1 196 ? -19.875 5.080 31.750 1.00 76.44 196 ALA A O 1
ATOM 1426 N N . ASP A 1 197 ? -20.725 6.452 33.311 1.00 76.31 197 ASP A N 1
ATOM 1427 C CA . ASP A 1 197 ? -20.568 7.694 32.541 1.00 76.31 197 ASP A CA 1
ATOM 1428 C C . ASP A 1 197 ? -19.085 8.021 32.259 1.00 76.31 197 ASP A C 1
ATOM 1430 O O . ASP A 1 197 ? -18.680 8.273 31.121 1.00 76.31 197 ASP A O 1
ATOM 1434 N N . GLN A 1 198 ? -18.222 7.887 33.274 1.00 77.69 198 GLN A N 1
ATOM 1435 C CA . GLN A 1 198 ? -16.766 8.018 33.117 1.00 77.69 198 GLN A CA 1
ATOM 1436 C C . GLN A 1 198 ? -16.179 6.984 32.143 1.00 77.69 198 GLN A C 1
ATOM 1438 O O . GLN A 1 198 ? -15.244 7.282 31.401 1.00 77.69 198 GLN A O 1
ATOM 1443 N N . ARG A 1 199 ? -16.725 5.764 32.108 1.00 74.38 199 ARG A N 1
ATOM 1444 C CA . ARG A 1 199 ? -16.318 4.745 31.130 1.00 74.38 199 ARG A CA 1
ATOM 1445 C C . ARG A 1 199 ? -16.750 5.123 29.718 1.00 74.38 199 ARG A C 1
ATOM 1447 O O . ARG A 1 199 ? -15.920 5.070 28.818 1.00 74.38 199 ARG A O 1
ATOM 1454 N N . GLN A 1 200 ? -17.999 5.547 29.526 1.00 76.69 200 GLN A N 1
ATOM 1455 C CA . GLN A 1 200 ? -18.496 5.961 28.209 1.00 76.69 200 GLN A CA 1
ATOM 1456 C C . GLN A 1 200 ? -17.702 7.140 27.638 1.00 76.69 200 GLN A C 1
ATOM 1458 O O . GLN A 1 200 ? -17.382 7.155 26.449 1.00 76.69 200 GLN A O 1
ATOM 1463 N N . THR A 1 201 ? -17.342 8.104 28.485 1.00 80.19 201 THR A N 1
ATOM 1464 C CA . THR A 1 201 ? -16.499 9.236 28.082 1.00 80.19 201 THR A CA 1
ATOM 1465 C C . THR A 1 201 ? -15.082 8.790 27.719 1.00 80.19 201 THR A C 1
ATOM 1467 O O . THR A 1 201 ? -14.575 9.202 26.677 1.00 80.19 201 THR A O 1
ATOM 1470 N N . ALA A 1 202 ? -14.463 7.896 28.496 1.00 82.31 202 ALA A N 1
ATOM 1471 C CA . ALA A 1 202 ? -13.153 7.332 28.162 1.00 82.31 202 ALA A CA 1
ATOM 1472 C C . ALA A 1 202 ? -13.162 6.539 26.839 1.00 82.31 202 ALA A C 1
ATOM 1474 O O . ALA A 1 202 ? -12.241 6.680 26.032 1.00 82.31 202 ALA A O 1
ATOM 1475 N N . ASP A 1 203 ? -14.213 5.753 26.580 1.00 85.69 203 ASP A N 1
ATOM 1476 C CA . ASP A 1 203 ? -14.372 5.001 25.327 1.00 85.69 203 ASP A CA 1
ATOM 1477 C C . ASP A 1 203 ? -14.461 5.940 24.125 1.00 85.69 203 ASP A C 1
ATOM 1479 O O . ASP A 1 203 ? -13.776 5.737 23.122 1.00 85.69 203 ASP A O 1
ATOM 1483 N N . ALA A 1 204 ? -15.256 7.006 24.244 1.00 87.56 204 ALA A N 1
ATOM 1484 C CA . ALA A 1 204 ? -15.386 8.018 23.202 1.00 87.56 204 ALA A CA 1
ATOM 1485 C C . ALA A 1 204 ? -14.054 8.737 22.929 1.00 87.56 204 ALA A C 1
ATOM 1487 O O . ALA A 1 204 ? -13.724 9.000 21.775 1.00 87.56 204 ALA A O 1
ATOM 1488 N N . VAL A 1 205 ? -13.253 9.022 23.962 1.00 89.12 205 VAL A N 1
ATOM 1489 C CA . VAL A 1 205 ? -11.922 9.632 23.794 1.00 89.12 205 VAL A CA 1
ATOM 1490 C C . VAL A 1 205 ? -10.981 8.704 23.022 1.00 89.12 205 VAL A C 1
ATOM 1492 O O . VAL A 1 205 ? -10.341 9.142 22.063 1.00 89.12 205 VAL A O 1
ATOM 1495 N N . THR A 1 206 ? -10.922 7.421 23.389 1.00 89.12 206 THR A N 1
ATOM 1496 C CA . THR A 1 206 ? -10.110 6.425 22.671 1.00 89.12 206 THR A CA 1
ATOM 1497 C C . THR A 1 206 ? -10.580 6.268 21.226 1.00 89.12 206 THR A C 1
ATOM 1499 O O . THR A 1 206 ? -9.761 6.307 20.308 1.00 89.12 206 THR A O 1
ATOM 1502 N N . ALA A 1 207 ? -11.893 6.182 21.002 1.00 91.31 207 ALA A N 1
ATOM 1503 C CA . ALA A 1 207 ? -12.478 6.077 19.670 1.00 91.31 207 ALA A CA 1
ATOM 1504 C C . ALA A 1 207 ? -12.137 7.286 18.786 1.00 91.31 207 ALA A C 1
ATOM 1506 O O . ALA A 1 207 ? -11.687 7.115 17.653 1.00 91.31 207 ALA A O 1
ATOM 1507 N N . ARG A 1 208 ? -12.256 8.509 19.320 1.00 92.25 208 ARG A N 1
ATOM 1508 C CA . ARG A 1 208 ? -11.857 9.740 18.615 1.00 92.25 208 ARG A CA 1
ATOM 1509 C C . ARG A 1 208 ? -10.379 9.765 18.282 1.00 92.25 208 ARG A C 1
ATOM 1511 O O . ARG A 1 208 ? -10.017 10.206 17.195 1.00 92.25 208 ARG A O 1
ATOM 1518 N N . ARG A 1 209 ? -9.521 9.295 19.192 1.00 93.25 209 ARG A N 1
ATOM 1519 C CA . ARG A 1 209 ? -8.080 9.203 18.939 1.00 93.25 209 ARG A CA 1
ATOM 1520 C C . ARG A 1 209 ? -7.793 8.269 17.763 1.00 93.25 209 ARG A C 1
ATOM 1522 O O . ARG A 1 209 ? -7.068 8.671 16.858 1.00 93.25 209 ARG A O 1
ATOM 1529 N N . LEU A 1 210 ? -8.364 7.063 17.763 1.00 93.00 210 LEU A N 1
ATOM 1530 C CA . LEU A 1 210 ? -8.177 6.079 16.689 1.00 93.00 210 LEU A CA 1
ATOM 1531 C C . LEU A 1 210 ? -8.716 6.591 15.348 1.00 93.00 210 LEU A C 1
ATOM 1533 O O . LEU A 1 210 ? -8.002 6.577 14.347 1.00 93.00 210 LEU A O 1
ATOM 1537 N N . HIS A 1 211 ? -9.933 7.136 15.347 1.00 94.06 211 HIS A N 1
ATOM 1538 C CA . HIS A 1 211 ? -10.526 7.757 14.164 1.00 94.06 211 HIS A CA 1
ATOM 1539 C C . HIS A 1 211 ? -9.676 8.934 13.651 1.00 94.06 211 HIS A C 1
ATOM 1541 O O . HIS A 1 211 ? -9.461 9.078 12.449 1.00 94.06 211 HIS A O 1
ATOM 1547 N N . GLY A 1 212 ? -9.122 9.746 14.557 1.00 93.44 212 GLY A N 1
ATOM 1548 C CA . GLY A 1 212 ? -8.234 10.859 14.228 1.00 93.44 212 GLY A CA 1
ATOM 1549 C C . GLY A 1 212 ? -6.913 10.434 13.577 1.00 93.44 212 GLY A C 1
ATOM 1550 O O . GLY A 1 212 ? -6.416 11.157 12.716 1.00 93.44 212 GLY A O 1
ATOM 1551 N N . ILE A 1 213 ? -6.353 9.272 13.940 1.00 94.06 213 ILE A N 1
ATOM 1552 C CA . ILE A 1 213 ? -5.153 8.713 13.289 1.00 94.06 213 ILE A CA 1
ATOM 1553 C C . ILE A 1 213 ? -5.451 8.408 11.816 1.00 94.06 213 ILE A C 1
ATOM 1555 O O . ILE A 1 213 ? -4.728 8.859 10.931 1.00 94.06 213 ILE A O 1
ATOM 1559 N N . ILE A 1 214 ? -6.557 7.714 11.543 1.00 94.44 214 ILE A N 1
ATOM 1560 C CA . ILE A 1 214 ? -6.956 7.346 10.175 1.00 94.44 214 ILE A CA 1
ATOM 1561 C C . ILE A 1 214 ? -7.341 8.580 9.358 1.00 94.44 214 ILE A C 1
ATOM 1563 O O . ILE A 1 214 ? -6.994 8.680 8.183 1.00 94.44 214 ILE A O 1
ATOM 1567 N N . ALA A 1 215 ? -8.025 9.547 9.976 1.00 92.56 215 ALA A N 1
ATOM 1568 C CA . ALA A 1 215 ? -8.406 10.789 9.315 1.00 92.56 215 ALA A CA 1
ATOM 1569 C C . ALA A 1 215 ? -7.185 11.577 8.816 1.00 92.56 215 ALA A C 1
ATOM 1571 O O . ALA A 1 215 ? -7.221 12.094 7.703 1.00 92.56 215 ALA A O 1
ATOM 1572 N N . LYS A 1 216 ? -6.094 11.620 9.594 1.00 92.31 216 LYS A N 1
ATOM 1573 C CA . LYS A 1 216 ? -4.830 12.255 9.179 1.00 92.31 216 LYS A CA 1
ATOM 1574 C C . LYS A 1 216 ? -4.164 11.533 8.009 1.00 92.31 216 LYS A C 1
ATOM 1576 O O . LYS A 1 216 ? -3.591 12.185 7.148 1.00 92.31 216 LYS A O 1
ATOM 1581 N N . ALA A 1 217 ? -4.280 10.209 7.951 1.00 93.94 217 ALA A N 1
ATOM 1582 C CA . ALA A 1 217 ? -3.718 9.402 6.870 1.00 93.94 217 ALA A CA 1
ATOM 1583 C C . ALA A 1 217 ? -4.476 9.533 5.532 1.00 93.94 217 ALA A C 1
ATOM 1585 O O . ALA A 1 217 ? -4.056 8.944 4.535 1.00 93.94 217 ALA A O 1
ATOM 1586 N N . LYS A 1 218 ? -5.593 10.282 5.483 1.00 93.69 218 LYS A N 1
ATOM 1587 C CA . LYS A 1 218 ? -6.318 10.541 4.229 1.00 93.69 218 LYS A CA 1
ATOM 1588 C C . LYS A 1 218 ? -5.502 11.375 3.251 1.00 93.69 218 LYS A C 1
ATOM 1590 O O . LYS A 1 218 ? -5.663 11.185 2.053 1.00 93.69 218 LYS A O 1
ATOM 1595 N N . ASP A 1 219 ? -4.638 12.258 3.736 1.00 92.12 219 ASP A N 1
ATOM 1596 C CA . ASP A 1 219 ? -3.730 13.029 2.893 1.00 92.12 219 ASP A CA 1
ATOM 1597 C C . ASP A 1 219 ? -2.401 12.266 2.782 1.00 92.12 219 ASP A C 1
ATOM 1599 O O . ASP A 1 219 ? -1.568 12.284 3.687 1.00 92.12 219 ASP A O 1
ATOM 1603 N N . THR A 1 220 ? -2.222 11.532 1.683 1.00 92.88 220 THR A N 1
ATOM 1604 C CA . THR A 1 220 ? -1.072 10.636 1.482 1.00 92.88 220 THR A CA 1
ATOM 1605 C C . THR A 1 220 ? -0.468 10.793 0.086 1.00 92.88 220 THR A C 1
ATOM 1607 O O . THR A 1 220 ? -0.937 11.582 -0.731 1.00 92.88 220 THR A O 1
ATOM 1610 N N . SER A 1 221 ? 0.605 10.060 -0.209 1.00 92.62 221 SER A N 1
ATOM 1611 C CA . SER A 1 221 ? 1.204 10.027 -1.544 1.00 92.62 221 SER A CA 1
ATOM 1612 C C . SER A 1 221 ? 0.724 8.814 -2.334 1.00 92.62 221 SER A C 1
ATOM 1614 O O . SER A 1 221 ? 0.419 7.758 -1.775 1.00 92.62 221 SER A O 1
ATOM 1616 N N . PHE A 1 222 ? 0.711 8.923 -3.663 1.00 92.94 222 PHE A N 1
ATOM 1617 C CA . PHE A 1 222 ? 0.335 7.786 -4.500 1.00 92.94 222 PHE A CA 1
ATOM 1618 C C . PHE A 1 222 ? 1.327 6.615 -4.365 1.00 92.94 222 PHE A C 1
ATOM 1620 O O . PHE A 1 222 ? 0.918 5.462 -4.417 1.00 92.94 222 PHE A O 1
ATOM 1627 N N . ALA A 1 223 ? 2.606 6.887 -4.072 1.00 93.56 223 ALA A N 1
ATOM 1628 C CA . ALA A 1 223 ? 3.602 5.852 -3.777 1.00 93.56 223 ALA A CA 1
ATOM 1629 C C . ALA A 1 223 ? 3.201 5.003 -2.560 1.00 93.56 223 ALA A C 1
ATOM 1631 O O . ALA A 1 223 ? 3.259 3.777 -2.599 1.00 93.56 223 ALA A O 1
ATOM 1632 N N . ARG A 1 224 ? 2.732 5.656 -1.492 1.00 94.19 224 ARG A N 1
ATOM 1633 C CA . ARG A 1 224 ? 2.235 4.992 -0.281 1.00 94.19 224 ARG A CA 1
ATOM 1634 C C . ARG A 1 224 ? 0.983 4.161 -0.554 1.00 94.19 224 ARG A C 1
ATOM 1636 O O . ARG A 1 224 ? 0.859 3.056 -0.033 1.00 94.19 224 ARG A O 1
ATOM 1643 N N . VAL A 1 225 ? 0.092 4.655 -1.417 1.00 92.62 225 VAL A N 1
ATOM 1644 C CA . VAL A 1 225 ? -1.078 3.895 -1.886 1.00 92.62 225 VAL A CA 1
ATOM 1645 C C . VAL A 1 225 ? -0.646 2.648 -2.656 1.00 92.62 225 VAL A C 1
ATOM 1647 O O . VAL A 1 225 ? -1.138 1.568 -2.357 1.00 92.62 225 VAL A O 1
ATOM 1650 N N . LEU A 1 226 ? 0.301 2.765 -3.593 1.00 92.31 226 LEU A N 1
ATOM 1651 C CA . LEU A 1 226 ? 0.833 1.627 -4.353 1.00 92.31 226 LEU A CA 1
ATOM 1652 C C . LEU A 1 226 ? 1.457 0.562 -3.445 1.00 92.31 226 LEU A C 1
ATOM 1654 O O . LEU A 1 226 ? 1.206 -0.626 -3.638 1.00 92.31 226 LEU A O 1
ATOM 1658 N N . MET A 1 227 ? 2.195 0.983 -2.416 1.00 92.12 227 MET A N 1
ATOM 1659 C CA . MET A 1 227 ? 2.712 0.071 -1.395 1.00 92.12 227 MET A CA 1
ATOM 1660 C C . MET A 1 227 ? 1.571 -0.617 -0.630 1.00 92.12 227 MET A C 1
ATOM 1662 O O . MET A 1 227 ? 1.616 -1.827 -0.437 1.00 92.12 227 MET A O 1
ATOM 1666 N N . ALA A 1 228 ? 0.509 0.106 -0.256 1.00 91.12 228 ALA A N 1
ATOM 1667 C CA . ALA A 1 228 ? -0.638 -0.465 0.460 1.00 91.12 228 ALA A CA 1
ATOM 1668 C C . ALA A 1 228 ? -1.416 -1.526 -0.344 1.00 91.12 228 ALA A C 1
ATOM 1670 O O . ALA A 1 228 ? -2.049 -2.391 0.260 1.00 91.12 228 ALA A O 1
ATOM 1671 N N . LEU A 1 229 ? -1.336 -1.505 -1.683 1.00 87.56 229 LEU A N 1
ATOM 1672 C CA . LEU A 1 229 ? -1.903 -2.559 -2.539 1.00 87.56 229 LEU A CA 1
ATOM 1673 C C . LEU A 1 229 ? -1.176 -3.902 -2.381 1.00 87.56 229 LEU A C 1
ATOM 1675 O O . LEU A 1 229 ? -1.738 -4.940 -2.720 1.00 87.56 229 LEU A O 1
ATOM 1679 N N . ASN A 1 230 ? 0.063 -3.878 -1.874 1.00 86.38 230 ASN A N 1
ATOM 1680 C CA . ASN A 1 230 ? 0.892 -5.052 -1.613 1.00 86.38 230 ASN A CA 1
ATOM 1681 C C . ASN A 1 230 ? 1.033 -5.983 -2.837 1.00 86.38 230 ASN A C 1
ATOM 1683 O O . ASN A 1 230 ? 0.931 -7.207 -2.730 1.00 86.38 230 ASN A O 1
ATOM 1687 N N . ILE A 1 231 ? 1.242 -5.392 -4.020 1.00 84.88 231 ILE A N 1
ATOM 1688 C CA . ILE A 1 231 ? 1.482 -6.133 -5.264 1.00 84.88 231 ILE A CA 1
ATOM 1689 C C . ILE A 1 231 ? 2.855 -6.809 -5.169 1.00 84.88 231 ILE A C 1
ATOM 1691 O O . ILE A 1 231 ? 3.864 -6.157 -4.898 1.00 84.88 231 ILE A O 1
ATOM 1695 N N . HIS A 1 232 ? 2.913 -8.121 -5.399 1.00 82.12 232 HIS A N 1
ATOM 1696 C CA . HIS A 1 232 ? 4.161 -8.877 -5.296 1.00 82.12 232 HIS A CA 1
ATOM 1697 C C . HIS A 1 232 ? 5.228 -8.340 -6.268 1.00 82.12 232 HIS A C 1
ATOM 1699 O O . HIS A 1 232 ? 4.967 -8.176 -7.459 1.00 82.12 232 HIS A O 1
ATOM 1705 N N . GLY A 1 233 ? 6.431 -8.068 -5.750 1.00 82.94 233 GLY A N 1
ATOM 1706 C CA . GLY A 1 233 ? 7.540 -7.463 -6.499 1.00 82.94 233 GLY A CA 1
ATOM 1707 C C . GLY A 1 233 ? 7.518 -5.929 -6.559 1.00 82.94 233 GLY A C 1
ATOM 1708 O O . GLY A 1 233 ? 8.526 -5.323 -6.923 1.00 82.94 233 GLY A O 1
ATOM 1709 N N . LEU A 1 234 ? 6.421 -5.275 -6.154 1.00 88.75 234 LEU A N 1
ATOM 1710 C CA . LEU A 1 234 ? 6.324 -3.815 -6.124 1.00 88.75 234 LEU A CA 1
ATOM 1711 C C . LEU A 1 234 ? 6.886 -3.257 -4.809 1.00 88.75 234 LEU A C 1
ATOM 1713 O O . LEU A 1 234 ? 6.203 -3.162 -3.792 1.00 88.75 234 LEU A O 1
ATOM 1717 N N . GLY A 1 235 ? 8.167 -2.891 -4.833 1.00 88.38 235 GLY A N 1
ATOM 1718 C CA . GLY A 1 235 ? 8.857 -2.299 -3.689 1.00 88.38 235 GLY A CA 1
ATOM 1719 C C . GLY A 1 235 ? 8.629 -0.792 -3.524 1.00 88.38 235 GLY A C 1
ATOM 1720 O O . GLY A 1 235 ? 7.972 -0.131 -4.332 1.00 88.38 235 GLY A O 1
ATOM 1721 N N . LYS A 1 236 ? 9.257 -0.228 -2.485 1.00 90.31 236 LYS A N 1
ATOM 1722 C CA . LYS A 1 236 ? 9.224 1.213 -2.187 1.00 90.31 236 LYS A CA 1
ATOM 1723 C C . LYS A 1 236 ? 9.744 2.063 -3.354 1.00 90.31 236 LYS A C 1
ATOM 1725 O O . LYS A 1 236 ? 9.031 2.944 -3.813 1.00 90.31 236 LYS A O 1
ATOM 1730 N N . THR A 1 237 ? 10.952 1.779 -3.845 1.00 91.31 237 THR A N 1
ATOM 1731 C CA . THR A 1 237 ? 11.596 2.560 -4.919 1.00 91.31 237 THR A CA 1
ATOM 1732 C C . THR A 1 237 ? 10.750 2.580 -6.186 1.00 91.31 237 THR A C 1
ATOM 1734 O O . THR A 1 237 ? 10.435 3.647 -6.697 1.00 91.31 237 THR A O 1
ATOM 1737 N N . ALA A 1 238 ? 10.286 1.410 -6.624 1.00 91.56 238 ALA A N 1
ATOM 1738 C CA . ALA A 1 238 ? 9.391 1.300 -7.767 1.00 91.56 238 ALA A CA 1
ATOM 1739 C C . ALA A 1 238 ? 8.075 2.072 -7.564 1.00 91.56 238 ALA A C 1
ATOM 1741 O O . ALA A 1 238 ? 7.598 2.738 -8.479 1.00 91.56 238 ALA A O 1
ATOM 1742 N N . SER A 1 239 ? 7.499 2.025 -6.358 1.00 94.19 239 SER A N 1
ATOM 1743 C CA . SER A 1 239 ? 6.285 2.783 -6.032 1.00 94.19 239 SER A CA 1
ATOM 1744 C C . SER A 1 239 ? 6.511 4.295 -6.114 1.00 94.19 239 SER A C 1
ATOM 1746 O O . SER A 1 239 ? 5.662 5.012 -6.639 1.00 94.19 239 SER A O 1
ATOM 1748 N N . GLU A 1 240 ? 7.655 4.784 -5.630 1.00 91.75 240 GLU A N 1
ATOM 1749 C CA . GLU A 1 240 ? 8.053 6.194 -5.724 1.00 91.75 240 GLU A CA 1
ATOM 1750 C C . GLU A 1 240 ? 8.276 6.621 -7.183 1.00 91.75 240 GLU A C 1
ATOM 1752 O O . GLU A 1 240 ? 7.776 7.664 -7.599 1.00 91.75 240 GLU A O 1
ATOM 1757 N N . GLU A 1 241 ? 8.950 5.798 -7.987 1.00 90.56 241 GLU A N 1
ATOM 1758 C CA . GLU A 1 241 ? 9.230 6.079 -9.400 1.00 90.56 241 GLU A CA 1
ATOM 1759 C C . GLU A 1 241 ? 7.965 6.122 -10.263 1.00 90.56 241 GLU A C 1
ATOM 1761 O O . GLU A 1 241 ? 7.814 7.037 -11.079 1.00 90.56 241 GLU A O 1
ATOM 1766 N N . LEU A 1 242 ? 7.038 5.178 -10.052 1.00 92.06 242 LEU A N 1
ATOM 1767 C CA . LEU A 1 242 ? 5.728 5.176 -10.708 1.00 92.06 242 LEU A CA 1
ATOM 1768 C C . LEU A 1 242 ? 4.904 6.393 -10.294 1.00 92.06 242 LEU A C 1
ATOM 1770 O O . LEU A 1 242 ? 4.322 7.065 -11.146 1.00 92.06 242 LEU A O 1
ATOM 1774 N N . ALA A 1 243 ? 4.874 6.696 -8.995 1.00 91.88 243 ALA A N 1
ATOM 1775 C CA . ALA A 1 243 ? 4.119 7.821 -8.464 1.00 91.88 243 ALA A CA 1
ATOM 1776 C C . ALA A 1 243 ? 4.671 9.183 -8.886 1.00 91.88 243 ALA A C 1
ATOM 1778 O O . ALA A 1 243 ? 3.909 10.141 -8.897 1.00 91.88 243 ALA A O 1
ATOM 1779 N N . ALA A 1 244 ? 5.951 9.263 -9.253 1.00 88.31 244 ALA A N 1
ATOM 1780 C CA . ALA A 1 244 ? 6.604 10.470 -9.748 1.00 88.31 244 ALA A CA 1
ATOM 1781 C C . ALA A 1 244 ? 6.365 10.740 -11.247 1.00 88.31 244 ALA A C 1
ATOM 1783 O O . ALA A 1 244 ? 6.963 11.662 -11.805 1.00 88.31 244 ALA A O 1
ATOM 1784 N N . THR A 1 245 ? 5.552 9.934 -11.936 1.00 88.25 245 THR A N 1
ATOM 1785 C CA . THR A 1 245 ? 5.156 10.232 -13.322 1.00 88.25 245 THR A CA 1
ATOM 1786 C C . THR A 1 245 ? 4.062 11.309 -13.361 1.00 88.25 245 THR A C 1
ATOM 1788 O O . THR A 1 245 ? 3.258 11.375 -12.434 1.00 88.25 245 THR A O 1
ATOM 1791 N N . PRO A 1 246 ? 3.988 12.145 -14.417 1.00 85.25 246 PRO A N 1
ATOM 1792 C CA . PRO A 1 246 ? 2.972 13.197 -14.557 1.00 85.25 246 PRO A CA 1
ATOM 1793 C C . PRO A 1 246 ? 1.518 12.738 -14.376 1.00 85.25 246 PRO A C 1
ATOM 1795 O O . PRO A 1 246 ? 0.700 13.457 -13.808 1.00 85.25 246 PRO A O 1
ATOM 1798 N N . ALA A 1 247 ? 1.187 11.542 -14.867 1.00 85.00 247 ALA A N 1
ATOM 1799 C CA . ALA A 1 247 ? -0.160 10.978 -14.816 1.00 85.00 247 ALA A CA 1
ATOM 1800 C C . ALA A 1 247 ? -0.108 9.530 -14.302 1.00 85.00 247 ALA A C 1
ATOM 1802 O O . ALA A 1 247 ? -0.350 8.597 -15.070 1.00 85.00 247 ALA A O 1
ATOM 1803 N N . PRO A 1 248 ? 0.207 9.305 -13.016 1.00 89.25 248 PRO A N 1
ATOM 1804 C CA . PRO A 1 248 ? 0.662 8.001 -12.546 1.00 89.25 248 PRO A CA 1
ATOM 1805 C C . PRO A 1 248 ? -0.447 6.949 -12.546 1.00 89.25 248 PRO A C 1
ATOM 1807 O O . PRO A 1 248 ? -0.226 5.809 -12.945 1.00 89.25 248 PRO A O 1
ATOM 1810 N N . GLU A 1 249 ? -1.676 7.331 -12.198 1.00 86.62 249 GLU A N 1
ATOM 1811 C CA . GLU A 1 249 ? -2.823 6.425 -12.287 1.00 86.62 249 GLU A CA 1
ATOM 1812 C C . GLU A 1 249 ? -3.169 6.046 -13.731 1.00 86.62 249 GLU A C 1
ATOM 1814 O O . GLU A 1 249 ? -3.445 4.880 -14.014 1.00 86.62 249 GLU A O 1
ATOM 1819 N N . GLU A 1 250 ? -3.183 7.019 -14.649 1.00 87.75 250 GLU A N 1
ATOM 1820 C CA . GLU A 1 250 ? -3.490 6.740 -16.054 1.00 87.75 250 GLU A CA 1
ATOM 1821 C C . GLU A 1 250 ? -2.377 5.903 -16.685 1.00 87.75 250 GLU A C 1
ATOM 1823 O O . GLU A 1 250 ? -2.665 4.942 -17.399 1.00 87.75 250 GLU A O 1
ATOM 1828 N N . PHE A 1 251 ? -1.121 6.222 -16.372 1.00 90.50 251 PHE A N 1
ATOM 1829 C CA . PHE A 1 251 ? 0.042 5.484 -16.831 1.00 90.50 251 PHE A CA 1
ATOM 1830 C C . PHE A 1 251 ? -0.004 4.026 -16.383 1.00 90.50 251 PHE A C 1
ATOM 1832 O O . PHE A 1 251 ? 0.128 3.140 -17.216 1.00 90.50 251 PHE A O 1
ATOM 1839 N N . ILE A 1 252 ? -0.272 3.754 -15.105 1.00 90.50 252 ILE A N 1
ATOM 1840 C CA . ILE A 1 252 ? -0.367 2.376 -14.608 1.00 90.50 252 ILE A CA 1
ATOM 1841 C C . ILE A 1 252 ? -1.530 1.619 -15.263 1.00 90.50 252 ILE A C 1
ATOM 1843 O O . ILE A 1 252 ? -1.403 0.438 -15.584 1.00 90.50 252 ILE A O 1
ATOM 1847 N N . ARG A 1 253 ? -2.664 2.290 -15.502 1.00 87.06 253 ARG A N 1
ATOM 1848 C CA . ARG A 1 253 ? -3.846 1.665 -16.118 1.00 87.06 253 ARG A CA 1
ATOM 1849 C C . ARG A 1 253 ? -3.694 1.410 -17.619 1.00 87.06 253 ARG A C 1
ATOM 1851 O O . ARG A 1 253 ? -4.254 0.439 -18.119 1.00 87.06 253 ARG A O 1
ATOM 1858 N N . ARG A 1 254 ? -3.017 2.298 -18.354 1.00 88.56 254 ARG A N 1
ATOM 1859 C CA . ARG A 1 254 ? -2.971 2.285 -19.832 1.00 88.56 254 ARG A CA 1
ATOM 1860 C C . ARG A 1 254 ? -1.606 1.927 -20.415 1.00 88.56 254 ARG A C 1
ATOM 1862 O O . ARG A 1 254 ? -1.539 1.487 -21.565 1.00 88.56 254 ARG A O 1
ATOM 1869 N N . GLY A 1 255 ? -0.539 2.138 -19.654 1.00 89.62 255 GLY A N 1
ATOM 1870 C CA . GLY A 1 255 ? 0.829 1.765 -19.991 1.00 89.62 255 GLY A CA 1
ATOM 1871 C C . GLY A 1 255 ? 0.964 0.257 -20.158 1.00 89.62 255 GLY A C 1
ATOM 1872 O O . GLY A 1 255 ? 0.237 -0.526 -19.544 1.00 89.62 255 GLY A O 1
ATOM 1873 N N . ASP A 1 256 ? 1.855 -0.175 -21.043 1.00 91.38 256 ASP A N 1
ATOM 1874 C CA . ASP A 1 256 ? 2.207 -1.583 -21.140 1.00 91.38 256 ASP A CA 1
ATOM 1875 C C . ASP A 1 256 ? 3.351 -1.967 -20.197 1.00 91.38 256 ASP A C 1
ATOM 1877 O O . ASP A 1 256 ? 3.967 -1.117 -19.553 1.00 91.38 256 ASP A O 1
ATOM 1881 N N . ALA A 1 257 ? 3.577 -3.277 -20.052 1.00 93.00 257 ALA A N 1
ATOM 1882 C CA . ALA A 1 257 ? 4.566 -3.792 -19.111 1.00 93.00 257 ALA A CA 1
ATOM 1883 C C . ALA A 1 257 ? 5.978 -3.307 -19.476 1.00 93.00 257 ALA A C 1
ATOM 1885 O O . ALA A 1 257 ? 6.767 -2.986 -18.592 1.00 93.00 257 ALA A O 1
ATOM 1886 N N . ALA A 1 258 ? 6.259 -3.153 -20.775 1.00 94.62 258 ALA A N 1
ATOM 1887 C CA . ALA A 1 258 ? 7.515 -2.604 -21.257 1.00 94.62 258 ALA A CA 1
ATOM 1888 C C . ALA A 1 258 ? 7.715 -1.151 -20.800 1.00 94.62 258 ALA A C 1
ATOM 1890 O O . ALA A 1 258 ? 8.795 -0.818 -20.314 1.00 94.62 258 ALA A O 1
ATOM 1891 N N . ALA A 1 259 ? 6.692 -0.299 -20.893 1.00 94.62 259 ALA A N 1
ATOM 1892 C CA . ALA A 1 259 ? 6.775 1.080 -20.420 1.00 94.62 259 ALA A CA 1
ATOM 1893 C C . ALA A 1 259 ? 6.905 1.164 -18.890 1.00 94.62 259 ALA A C 1
ATOM 1895 O O . ALA A 1 259 ? 7.715 1.939 -18.386 1.00 94.62 259 ALA A O 1
ATOM 1896 N N . LEU A 1 260 ? 6.157 0.344 -18.145 1.00 94.12 260 LEU A N 1
ATOM 1897 C CA . LEU A 1 260 ? 6.239 0.270 -16.680 1.00 94.12 260 LEU A CA 1
ATOM 1898 C C . LEU A 1 260 ? 7.649 -0.113 -16.199 1.00 94.12 260 LEU A C 1
ATOM 1900 O O . LEU A 1 260 ? 8.197 0.578 -15.343 1.00 94.12 260 LEU A O 1
ATOM 1904 N N . CYS A 1 261 ? 8.259 -1.148 -16.789 1.00 93.31 261 CYS A N 1
ATOM 1905 C CA . CYS A 1 261 ? 9.634 -1.562 -16.479 1.00 93.31 261 CYS A CA 1
ATOM 1906 C C . CYS A 1 261 ? 10.689 -0.511 -16.822 1.00 93.31 261 CYS A C 1
ATOM 1908 O O . CYS A 1 261 ? 11.752 -0.497 -16.217 1.00 93.31 261 CYS A O 1
ATOM 1910 N N . PHE A 1 262 ? 10.435 0.336 -17.821 1.00 93.25 262 PHE A N 1
ATOM 1911 C CA . PHE A 1 262 ? 11.372 1.404 -18.166 1.00 93.25 262 PHE A CA 1
ATOM 1912 C C . PHE A 1 262 ? 11.391 2.500 -17.095 1.00 93.25 262 PHE A C 1
ATOM 1914 O O . PHE A 1 262 ? 12.426 3.099 -16.817 1.00 93.25 262 PHE A O 1
ATOM 1921 N N . VAL A 1 263 ? 10.222 2.800 -16.527 1.00 89.56 263 VAL A N 1
ATOM 1922 C CA . VAL A 1 263 ? 10.040 3.918 -15.595 1.00 89.56 263 VAL A CA 1
ATOM 1923 C C . VAL A 1 263 ? 10.415 3.549 -14.173 1.00 89.56 263 VAL A C 1
ATOM 1925 O O . VAL A 1 263 ? 10.937 4.398 -13.453 1.00 89.56 263 VAL A O 1
ATOM 1928 N N . ALA A 1 264 ? 10.085 2.326 -13.771 1.00 87.62 264 ALA A N 1
ATOM 1929 C CA . ALA A 1 264 ? 10.223 1.863 -12.408 1.00 87.62 264 ALA A CA 1
ATOM 1930 C C . ALA A 1 264 ? 11.151 0.658 -12.337 1.00 87.62 264 ALA A C 1
ATOM 1932 O O . ALA A 1 264 ? 11.163 -0.177 -13.239 1.00 87.62 264 ALA A O 1
ATOM 1933 N N . ALA A 1 265 ? 11.867 0.538 -11.225 1.00 83.94 265 ALA A N 1
ATOM 1934 C CA . ALA A 1 265 ? 12.745 -0.569 -10.878 1.00 83.94 265 ALA A CA 1
ATOM 1935 C C . ALA A 1 265 ? 11.948 -1.857 -10.589 1.00 83.94 265 ALA A C 1
ATOM 1937 O O . ALA A 1 265 ? 11.973 -2.400 -9.483 1.00 83.94 265 ALA A O 1
ATOM 1938 N N . VAL A 1 266 ? 11.211 -2.332 -11.592 1.00 89.25 266 VAL A N 1
ATOM 1939 C CA . VAL A 1 266 ? 10.404 -3.551 -11.583 1.00 89.25 266 VAL A CA 1
ATOM 1940 C C . VAL A 1 266 ? 10.801 -4.436 -12.753 1.00 89.25 266 VAL A C 1
ATOM 1942 O O . VAL A 1 266 ? 11.042 -3.966 -13.866 1.00 89.25 266 VAL A O 1
ATOM 1945 N N . ASN A 1 267 ? 10.834 -5.744 -12.510 1.00 91.19 267 ASN A N 1
ATOM 1946 C CA . ASN A 1 267 ? 10.997 -6.705 -13.592 1.00 91.19 267 ASN A CA 1
ATOM 1947 C C . ASN A 1 267 ? 9.695 -6.855 -14.410 1.00 91.19 267 ASN A C 1
ATOM 1949 O O . ASN A 1 267 ? 8.646 -6.318 -14.043 1.00 91.19 267 ASN A O 1
ATOM 1953 N N . TYR A 1 268 ? 9.772 -7.577 -15.529 1.00 91.25 268 TYR A N 1
ATOM 1954 C CA . TYR A 1 268 ? 8.678 -7.685 -16.494 1.00 91.25 268 TYR A CA 1
ATOM 1955 C C . TYR A 1 268 ? 7.467 -8.391 -15.892 1.00 91.25 268 TYR A C 1
ATOM 1957 O O . TYR A 1 268 ? 6.357 -7.872 -15.986 1.00 91.25 268 TYR A O 1
ATOM 1965 N N . ASP A 1 269 ? 7.688 -9.478 -15.153 1.00 87.94 269 ASP A N 1
ATOM 1966 C CA . ASP A 1 269 ? 6.623 -10.195 -14.447 1.00 87.94 269 ASP A CA 1
ATOM 1967 C C . ASP A 1 269 ? 5.893 -9.291 -13.449 1.00 87.94 269 ASP A C 1
ATOM 1969 O O . ASP A 1 269 ? 4.667 -9.280 -13.375 1.00 87.94 269 ASP A O 1
ATOM 1973 N N . THR A 1 270 ? 6.633 -8.469 -12.701 1.00 89.44 270 THR A N 1
ATOM 1974 C CA . THR A 1 270 ? 6.040 -7.499 -11.772 1.00 89.44 270 THR A CA 1
ATOM 1975 C C . THR A 1 270 ? 5.226 -6.450 -12.526 1.00 89.44 270 THR A C 1
ATOM 1977 O O . THR A 1 270 ? 4.120 -6.120 -12.104 1.00 89.44 270 THR A O 1
ATOM 1980 N N . ALA A 1 271 ? 5.710 -5.952 -13.665 1.00 91.69 271 ALA A N 1
ATOM 1981 C CA . ALA A 1 271 ? 4.950 -5.017 -14.490 1.00 91.69 271 ALA A CA 1
ATOM 1982 C C . ALA A 1 271 ? 3.668 -5.644 -15.067 1.00 91.69 271 ALA A C 1
ATOM 1984 O O . ALA A 1 271 ? 2.624 -4.987 -15.098 1.00 91.69 271 ALA A O 1
ATOM 1985 N N . VAL A 1 272 ? 3.708 -6.922 -15.457 1.00 88.62 272 VAL A N 1
ATOM 1986 C CA . VAL A 1 272 ? 2.521 -7.689 -15.862 1.00 88.62 272 VAL A CA 1
ATOM 1987 C C . VAL A 1 272 ? 1.535 -7.819 -14.698 1.00 88.62 272 VAL A C 1
ATOM 1989 O O . VAL A 1 272 ? 0.353 -7.536 -14.888 1.00 88.62 272 VAL A O 1
ATOM 1992 N N . ARG A 1 273 ? 2.001 -8.133 -13.481 1.00 85.50 273 ARG A N 1
ATOM 1993 C CA . ARG A 1 273 ? 1.152 -8.193 -12.273 1.00 85.50 273 ARG A CA 1
ATOM 1994 C C . ARG A 1 273 ? 0.499 -6.857 -11.946 1.00 85.50 273 ARG A C 1
ATOM 1996 O O . ARG A 1 273 ? -0.702 -6.814 -11.686 1.00 85.50 273 ARG A O 1
ATOM 2003 N N . ILE A 1 274 ? 1.261 -5.762 -12.004 1.00 88.12 274 ILE A N 1
ATOM 2004 C CA . ILE A 1 274 ? 0.731 -4.404 -11.822 1.00 88.12 274 ILE A CA 1
ATOM 2005 C C . ILE A 1 274 ? -0.402 -4.164 -12.823 1.00 88.12 274 ILE A C 1
ATOM 2007 O O . ILE A 1 274 ? -1.497 -3.756 -12.441 1.00 88.12 274 ILE A O 1
ATOM 2011 N N . LYS A 1 275 ? -0.195 -4.488 -14.101 1.00 86.31 275 LYS A N 1
ATOM 2012 C CA . LYS A 1 275 ? -1.248 -4.344 -15.110 1.00 86.31 275 LYS A CA 1
ATOM 2013 C C . LYS A 1 275 ? -2.456 -5.231 -14.846 1.00 86.31 275 LYS A C 1
ATOM 2015 O O . LYS A 1 275 ? -3.578 -4.738 -14.936 1.00 86.31 275 LYS A O 1
ATOM 2020 N N . GLY A 1 276 ? -2.245 -6.503 -14.520 1.00 80.12 276 GLY A N 1
ATOM 2021 C CA . GLY A 1 276 ? -3.320 -7.443 -14.206 1.00 80.12 276 GLY A CA 1
ATOM 2022 C C . GLY A 1 276 ? -4.190 -6.945 -13.053 1.00 80.12 276 GLY A C 1
ATOM 2023 O O . GLY A 1 276 ? -5.417 -7.003 -13.132 1.00 80.12 276 GLY A O 1
ATOM 2024 N N . PHE A 1 277 ? -3.565 -6.352 -12.031 1.00 82.25 277 PHE A N 1
ATOM 2025 C CA . PHE A 1 277 ? -4.267 -5.734 -10.910 1.00 82.25 277 PHE A CA 1
ATOM 2026 C C . PHE A 1 277 ? -5.165 -4.565 -11.354 1.00 82.25 277 PHE A C 1
ATOM 2028 O O . PHE A 1 277 ? -6.339 -4.505 -10.989 1.00 82.25 277 PHE A O 1
ATOM 2035 N N . PHE A 1 278 ? -4.642 -3.645 -12.172 1.00 81.44 278 PHE A N 1
ATOM 2036 C CA . PHE A 1 278 ? -5.346 -2.411 -12.553 1.00 81.44 278 PHE A CA 1
ATOM 2037 C C . PHE A 1 278 ? -6.309 -2.546 -13.748 1.00 81.44 278 PHE A C 1
ATOM 2039 O O . PHE A 1 278 ? -7.217 -1.718 -13.879 1.00 81.44 278 PHE A O 1
ATOM 2046 N N . ALA A 1 279 ? -6.138 -3.551 -14.613 1.00 71.25 279 ALA A N 1
ATOM 2047 C CA . ALA A 1 279 ? -6.970 -3.777 -15.800 1.00 71.25 279 ALA A CA 1
ATOM 2048 C C . ALA A 1 279 ? -8.313 -4.463 -15.490 1.00 71.25 279 ALA A C 1
ATOM 2050 O O . ALA A 1 279 ? -9.193 -4.498 -16.345 1.00 71.25 279 ALA A O 1
ATOM 2051 N N . GLY A 1 280 ? -8.491 -5.014 -14.285 1.00 59.88 280 GLY A N 1
ATOM 2052 C CA . GLY A 1 280 ? -9.744 -5.655 -13.870 1.00 59.88 280 GLY A CA 1
ATOM 2053 C C . GLY A 1 280 ? -10.086 -6.958 -14.609 1.00 59.88 280 GLY A C 1
ATOM 2054 O O . GLY A 1 280 ? -11.128 -7.546 -14.326 1.00 59.88 280 GLY A O 1
ATOM 2055 N N . GLY A 1 281 ? -9.215 -7.433 -15.501 1.00 46.41 281 GLY A N 1
ATOM 2056 C CA . GLY A 1 281 ? -9.393 -8.625 -16.322 1.00 46.41 281 GLY A CA 1
ATOM 2057 C C . GLY A 1 281 ? -8.059 -9.061 -16.919 1.00 46.41 281 GLY A C 1
ATOM 2058 O O . GLY A 1 281 ? -7.500 -8.394 -17.784 1.00 46.41 281 GLY A O 1
ATOM 2059 N N . GLY A 1 282 ? -7.546 -10.170 -16.414 1.00 38.50 282 GLY A N 1
ATOM 2060 C CA . GLY A 1 282 ? -6.386 -10.892 -16.906 1.00 38.50 282 GLY A CA 1
ATOM 2061 C C . GLY A 1 282 ? -6.305 -12.191 -16.118 1.00 38.50 282 GLY A C 1
ATOM 2062 O O . GLY A 1 282 ? -6.691 -12.197 -14.943 1.00 38.50 282 GLY A O 1
ATOM 2063 N N . ASP A 1 283 ? -5.856 -13.261 -16.769 1.00 38.34 283 ASP A N 1
ATOM 2064 C CA . ASP A 1 283 ? -5.532 -14.556 -16.165 1.00 38.34 283 ASP A CA 1
ATOM 2065 C C . ASP A 1 283 ? -4.342 -14.395 -15.206 1.00 38.34 283 ASP A C 1
ATOM 2067 O O . ASP A 1 283 ? -3.235 -14.859 -15.456 1.00 38.34 283 ASP A O 1
ATOM 2071 N N . LEU A 1 284 ? -4.544 -13.657 -14.116 1.00 43.06 284 LEU A N 1
ATOM 2072 C CA . LEU A 1 284 ? -3.701 -13.789 -12.942 1.00 43.06 284 LEU A CA 1
ATOM 2073 C C . LEU A 1 284 ? -3.978 -15.188 -12.401 1.00 43.06 284 LEU A C 1
ATOM 2075 O O . LEU A 1 284 ? -5.144 -15.571 -12.248 1.00 43.06 284 LEU A O 1
ATOM 2079 N N . LEU A 1 285 ? -2.915 -15.949 -12.152 1.00 44.34 285 LEU A N 1
ATOM 2080 C CA . LEU A 1 285 ? -3.019 -17.280 -11.562 1.00 44.34 285 LEU A CA 1
ATOM 2081 C C . LEU A 1 285 ? -3.884 -17.201 -10.293 1.00 44.34 285 LEU A C 1
ATOM 2083 O O . LEU A 1 285 ? -3.958 -16.161 -9.637 1.00 44.34 285 LEU A O 1
ATOM 2087 N N . GLU A 1 286 ? -4.552 -18.289 -9.909 1.00 45.50 286 GLU A N 1
ATOM 2088 C CA . GLU A 1 286 ? -5.359 -18.322 -8.676 1.00 45.50 286 GLU A CA 1
ATOM 2089 C C . GLU A 1 286 ? -4.566 -17.878 -7.431 1.00 45.50 286 GLU A C 1
ATOM 2091 O O . GLU A 1 286 ? -5.118 -17.278 -6.509 1.00 45.50 286 GLU A O 1
ATOM 2096 N N . GLU A 1 287 ? -3.252 -18.086 -7.487 1.00 47.47 287 GLU A N 1
ATOM 2097 C CA . GLU A 1 287 ? -2.208 -17.706 -6.533 1.00 47.47 287 GLU A CA 1
ATOM 2098 C C . GLU A 1 287 ? -1.899 -16.191 -6.500 1.00 47.47 287 GLU A C 1
ATOM 2100 O O . GLU A 1 287 ? -1.262 -15.701 -5.568 1.00 47.47 287 GLU A O 1
ATOM 2105 N N . GLU A 1 288 ? -2.364 -15.437 -7.499 1.00 48.69 288 GLU A N 1
ATOM 2106 C CA . GLU A 1 288 ? -2.139 -14.001 -7.712 1.00 48.69 288 GLU A CA 1
ATOM 2107 C C . GLU A 1 288 ? -3.410 -13.155 -7.500 1.00 48.69 288 GLU A C 1
ATOM 2109 O O . GLU A 1 288 ? -3.399 -11.939 -7.729 1.00 48.69 288 GLU A O 1
ATOM 2114 N N . ARG A 1 289 ? -4.515 -13.757 -7.020 1.00 54.91 289 ARG A N 1
ATOM 2115 C CA . ARG A 1 289 ? -5.653 -12.987 -6.492 1.00 54.91 289 ARG A CA 1
ATOM 2116 C C . ARG A 1 289 ? -5.144 -12.138 -5.326 1.00 54.91 289 ARG A C 1
ATOM 2118 O O . ARG A 1 289 ? -4.858 -12.650 -4.248 1.00 54.91 289 ARG A O 1
ATOM 2125 N N . GLY A 1 290 ? -4.994 -10.837 -5.572 1.00 57.16 290 GLY A N 1
ATOM 2126 C CA . GLY A 1 290 ? -4.501 -9.891 -4.578 1.00 57.16 290 GLY A CA 1
ATOM 2127 C C . GLY A 1 290 ? -5.296 -9.968 -3.273 1.00 57.16 290 GLY A C 1
ATOM 2128 O O . GLY A 1 290 ? -6.506 -10.179 -3.276 1.00 57.16 290 GLY A O 1
ATOM 2129 N N . TYR A 1 291 ? -4.611 -9.753 -2.151 1.00 67.69 291 TYR A N 1
ATOM 2130 C CA . TYR A 1 291 ? -5.225 -9.693 -0.816 1.00 67.69 291 TYR A CA 1
ATOM 2131 C C . TYR A 1 291 ? -6.091 -8.443 -0.593 1.00 67.69 291 TYR A C 1
ATOM 2133 O O . TYR A 1 291 ? -6.691 -8.275 0.465 1.00 67.69 291 TYR A O 1
ATOM 2141 N N . VAL A 1 292 ? -6.132 -7.557 -1.587 1.00 70.19 292 VAL A N 1
ATOM 2142 C CA . VAL A 1 292 ? -7.001 -6.387 -1.657 1.00 70.19 292 VAL A CA 1
ATOM 2143 C C . VAL A 1 292 ? -7.965 -6.540 -2.827 1.00 70.19 292 VAL A C 1
ATOM 2145 O O . VAL A 1 292 ? -7.646 -7.151 -3.851 1.00 70.19 292 VAL A O 1
ATOM 2148 N N . SER A 1 293 ? -9.154 -5.966 -2.689 1.00 77.50 293 SER A N 1
ATOM 2149 C CA . SER A 1 293 ? -10.177 -6.025 -3.725 1.00 77.50 293 SER A CA 1
ATOM 2150 C C . SER A 1 293 ? -9.755 -5.252 -4.982 1.00 77.50 293 SER A C 1
ATOM 2152 O O . SER A 1 293 ? -9.010 -4.275 -4.929 1.00 77.50 293 SER A O 1
ATOM 2154 N N . ARG A 1 294 ? -10.286 -5.633 -6.151 1.00 74.69 294 ARG A N 1
ATOM 2155 C CA . ARG A 1 294 ? -10.052 -4.882 -7.405 1.00 74.69 294 ARG A CA 1
ATOM 2156 C C . ARG A 1 294 ? -10.565 -3.438 -7.337 1.00 74.69 294 ARG A C 1
ATOM 2158 O O . ARG A 1 294 ? -10.063 -2.565 -8.039 1.00 74.69 294 ARG A O 1
ATOM 2165 N N . ASP A 1 295 ? -11.545 -3.185 -6.472 1.00 79.56 295 ASP A N 1
ATOM 2166 C CA . ASP A 1 295 ? -12.124 -1.862 -6.240 1.00 79.56 295 ASP A CA 1
ATOM 2167 C C . ASP A 1 295 ? -11.353 -1.047 -5.185 1.00 79.56 295 ASP A C 1
ATOM 2169 O O . ASP A 1 295 ? -11.738 0.078 -4.879 1.00 79.56 295 ASP A O 1
ATOM 2173 N N . HIS A 1 296 ? -10.248 -1.564 -4.635 1.00 84.19 296 HIS A N 1
ATOM 2174 C CA . HIS A 1 296 ? -9.527 -0.955 -3.515 1.00 84.19 296 HIS A CA 1
ATOM 2175 C C . HIS A 1 296 ? -9.181 0.523 -3.740 1.00 84.19 296 HIS A C 1
ATOM 2177 O O . HIS A 1 296 ? -9.467 1.372 -2.898 1.00 84.19 296 HIS A O 1
ATOM 2183 N N . VAL A 1 297 ? -8.629 0.866 -4.910 1.00 86.38 297 VAL A N 1
ATOM 2184 C CA . VAL A 1 297 ? -8.292 2.261 -5.251 1.00 86.38 297 VAL A CA 1
ATOM 2185 C C . VAL A 1 297 ? -9.544 3.145 -5.280 1.00 86.38 297 VAL A C 1
ATOM 2187 O O . VAL A 1 297 ? -9.512 4.282 -4.810 1.00 86.38 297 VAL A O 1
ATOM 2190 N N . ALA A 1 298 ? -10.664 2.637 -5.796 1.00 87.38 298 ALA A N 1
ATOM 2191 C CA . ALA A 1 298 ? -11.915 3.386 -5.817 1.00 87.38 298 ALA A CA 1
ATOM 2192 C C . ALA A 1 298 ? -12.536 3.497 -4.418 1.00 87.38 298 ALA A C 1
ATOM 2194 O O . ALA A 1 298 ? -13.062 4.557 -4.082 1.00 87.38 298 ALA A O 1
ATOM 2195 N N . LYS A 1 299 ? -12.438 2.460 -3.575 1.00 90.88 299 LYS A N 1
ATOM 2196 C CA . LYS A 1 299 ? -12.824 2.514 -2.156 1.00 90.88 299 LYS A CA 1
ATOM 2197 C C . LYS A 1 299 ? -12.048 3.598 -1.411 1.00 90.88 299 LYS A C 1
ATOM 2199 O O . LYS A 1 299 ? -12.672 4.411 -0.737 1.00 90.88 299 LYS A O 1
ATOM 2204 N N . LEU A 1 300 ? -10.727 3.673 -1.592 1.00 92.06 300 LEU A N 1
ATOM 2205 C CA . LEU A 1 300 ? -9.895 4.729 -1.004 1.00 92.06 300 LEU A CA 1
ATOM 2206 C C . LEU A 1 300 ? -10.371 6.126 -1.434 1.00 92.06 300 LEU A C 1
ATOM 2208 O O . LEU A 1 300 ? -10.590 6.990 -0.585 1.00 92.06 300 LEU A O 1
ATOM 2212 N N . LYS A 1 301 ? -10.621 6.333 -2.736 1.00 91.12 301 LYS A N 1
ATOM 2213 C CA . LYS A 1 301 ? -11.162 7.607 -3.245 1.00 91.12 301 LYS A CA 1
ATOM 2214 C C . LYS A 1 301 ? -12.534 7.934 -2.653 1.00 91.12 301 LYS A C 1
ATOM 2216 O O . LYS A 1 301 ? -12.752 9.061 -2.218 1.00 91.12 301 LYS A O 1
ATOM 2221 N N . ARG A 1 302 ? -13.448 6.957 -2.587 1.00 93.88 302 ARG A N 1
ATOM 2222 C CA . ARG A 1 302 ? -14.782 7.117 -1.975 1.00 93.88 302 ARG A CA 1
ATOM 2223 C C . ARG A 1 302 ? -14.701 7.445 -0.485 1.00 93.88 302 ARG A C 1
ATOM 2225 O O . ARG A 1 302 ? -15.495 8.241 0.001 1.00 93.88 302 ARG A O 1
ATOM 2232 N N . ALA A 1 303 ? -13.719 6.890 0.219 1.00 92.62 303 ALA A N 1
ATOM 2233 C CA . ALA A 1 303 ? -13.445 7.198 1.619 1.00 92.62 303 ALA A CA 1
ATOM 2234 C C . ALA A 1 303 ? -12.769 8.574 1.824 1.00 92.62 303 ALA A C 1
ATOM 2236 O O . ALA A 1 303 ? -12.542 9.004 2.961 1.00 92.62 303 ALA A O 1
ATOM 2237 N N . GLY A 1 304 ? -12.477 9.295 0.736 1.00 92.75 304 GLY A N 1
ATOM 2238 C CA . GLY A 1 304 ? -11.901 10.635 0.754 1.00 92.75 304 GLY A CA 1
ATOM 2239 C C . GLY A 1 304 ? -10.387 10.655 0.943 1.00 92.75 304 GLY A C 1
ATOM 2240 O O . GLY A 1 304 ? -9.861 11.683 1.364 1.00 92.75 304 GLY A O 1
ATOM 2241 N N . VAL A 1 305 ? -9.697 9.545 0.667 1.00 93.69 305 VAL A N 1
ATOM 2242 C CA . VAL A 1 305 ? -8.232 9.510 0.618 1.00 93.69 305 VAL A CA 1
ATOM 2243 C C . VAL A 1 305 ? -7.774 10.253 -0.634 1.00 93.69 305 VAL A C 1
ATOM 2245 O O . VAL A 1 305 ? -8.295 10.041 -1.732 1.00 93.69 305 VAL A O 1
ATOM 2248 N N . LYS A 1 306 ? -6.812 11.150 -0.455 1.00 92.19 306 LYS A N 1
ATOM 2249 C CA . LYS A 1 306 ? -6.282 12.049 -1.471 1.00 92.19 306 LYS A CA 1
ATOM 2250 C C . LYS A 1 306 ? -4.799 11.789 -1.648 1.00 92.19 306 LYS A C 1
ATOM 2252 O O . LYS A 1 306 ? -4.059 11.630 -0.681 1.00 92.19 306 LYS A O 1
ATOM 2257 N N . TRP A 1 307 ? -4.377 11.810 -2.902 1.00 91.12 307 TRP A N 1
ATOM 2258 C CA . TRP A 1 307 ? -2.978 11.826 -3.291 1.00 91.12 307 TRP A CA 1
ATOM 2259 C C . TRP A 1 307 ? -2.825 12.813 -4.448 1.00 91.12 307 TRP A C 1
ATOM 2261 O O . TRP A 1 307 ? -3.281 12.531 -5.558 1.00 91.12 307 TRP A O 1
ATOM 2271 N N . PRO A 1 308 ? -2.269 14.011 -4.205 1.00 82.19 308 PRO A N 1
ATOM 2272 C CA . PRO A 1 308 ? -2.091 14.982 -5.272 1.00 82.19 308 PRO A CA 1
ATOM 2273 C C . PRO A 1 308 ? -1.143 14.417 -6.333 1.00 82.19 308 PRO A C 1
ATOM 2275 O O . PRO A 1 308 ? -0.174 13.723 -6.013 1.00 82.19 308 PRO A O 1
ATOM 2278 N N . ALA A 1 309 ? -1.436 14.707 -7.602 1.00 75.81 309 ALA A N 1
ATOM 2279 C CA . ALA A 1 309 ? -0.519 14.380 -8.684 1.00 75.81 309 ALA A CA 1
ATOM 2280 C C . ALA A 1 309 ? 0.796 15.154 -8.481 1.00 75.81 309 ALA A C 1
ATOM 2282 O O . ALA A 1 309 ? 0.752 16.325 -8.083 1.00 75.81 309 ALA A O 1
ATOM 2283 N N . PRO A 1 310 ? 1.959 14.531 -8.734 1.00 77.25 310 PRO A N 1
ATOM 2284 C CA . PRO A 1 310 ? 3.221 15.258 -8.708 1.00 77.25 310 PRO A CA 1
ATOM 2285 C C . PRO A 1 310 ? 3.211 16.356 -9.777 1.00 77.25 310 PRO A C 1
ATOM 2287 O O . PRO A 1 310 ? 2.536 16.239 -10.804 1.00 77.25 310 PRO A O 1
ATOM 2290 N N . GLN A 1 311 ? 3.993 17.415 -9.565 1.00 71.19 311 GLN A N 1
ATOM 2291 C CA . GLN A 1 311 ? 4.206 18.388 -10.631 1.00 71.19 311 GLN A CA 1
ATOM 2292 C C . GLN A 1 311 ? 4.921 17.707 -11.807 1.00 71.19 311 GLN A C 1
ATOM 2294 O O . GLN A 1 311 ? 5.930 17.027 -11.592 1.00 71.19 311 GLN A O 1
ATOM 2299 N N . PRO A 1 312 ? 4.423 17.867 -13.044 1.00 66.06 312 PRO A N 1
ATOM 2300 C CA . PRO A 1 312 ? 5.049 17.270 -14.209 1.00 66.06 312 PRO A CA 1
ATOM 2301 C C . PRO A 1 312 ? 6.432 17.888 -14.419 1.00 66.06 312 PRO A C 1
ATOM 2303 O O . PRO A 1 312 ? 6.558 19.097 -14.604 1.00 66.06 312 PRO A O 1
ATOM 2306 N N . GLN A 1 313 ? 7.466 17.050 -14.414 1.00 69.62 313 GLN A N 1
ATOM 2307 C CA . GLN A 1 313 ? 8.817 17.453 -14.786 1.00 69.62 313 GLN A CA 1
ATOM 2308 C C . GLN A 1 313 ? 9.237 16.670 -16.034 1.00 69.62 313 GLN A C 1
ATOM 2310 O O . GLN A 1 313 ? 9.212 15.435 -15.996 1.00 69.62 313 GLN A O 1
ATOM 2315 N N . PRO A 1 314 ? 9.599 17.348 -17.140 1.00 69.56 314 PRO A N 1
ATOM 2316 C CA . PRO A 1 314 ? 10.078 16.665 -18.334 1.00 69.56 314 PRO A CA 1
ATOM 2317 C C . PRO A 1 314 ? 11.351 15.882 -18.005 1.00 69.56 314 PRO A C 1
ATOM 2319 O O . PRO A 1 314 ? 12.273 16.399 -17.368 1.00 69.56 314 PRO A O 1
ATOM 2322 N N . ARG A 1 315 ? 11.410 14.620 -18.439 1.00 80.69 315 ARG A N 1
ATOM 2323 C CA . ARG A 1 315 ? 12.578 13.760 -18.221 1.00 80.69 315 ARG A CA 1
ATOM 2324 C C . ARG A 1 315 ? 13.408 13.711 -19.491 1.00 80.69 315 ARG A C 1
ATOM 2326 O O . ARG A 1 315 ? 13.021 13.066 -20.462 1.00 80.69 315 ARG A O 1
ATOM 2333 N N . ARG A 1 316 ? 14.574 14.355 -19.471 1.00 83.75 316 ARG A N 1
ATOM 2334 C CA . ARG A 1 316 ? 15.570 14.198 -20.537 1.00 83.75 316 ARG A CA 1
ATOM 2335 C C . ARG A 1 316 ? 16.401 12.956 -20.288 1.00 83.75 316 ARG A C 1
ATOM 2337 O O . ARG A 1 316 ? 17.132 12.894 -19.302 1.00 83.75 316 ARG A O 1
ATOM 2344 N N . LEU A 1 317 ? 16.261 11.969 -21.166 1.00 85.94 317 LEU A N 1
ATOM 2345 C CA . LEU A 1 317 ? 16.963 10.695 -21.063 1.00 85.94 317 LEU A CA 1
ATOM 2346 C C . LEU A 1 317 ? 17.800 10.442 -22.319 1.00 85.94 317 LEU A C 1
ATOM 2348 O O . LEU A 1 317 ? 17.332 10.717 -23.426 1.00 85.94 317 LEU A O 1
ATOM 2352 N N . PRO A 1 318 ? 19.011 9.873 -22.177 1.00 88.81 318 PRO A N 1
ATOM 2353 C CA . PRO A 1 318 ? 19.791 9.469 -23.334 1.00 88.81 318 PRO A CA 1
ATOM 2354 C C . PRO A 1 318 ? 19.044 8.382 -24.104 1.00 88.81 318 PRO A C 1
ATOM 2356 O O . PRO A 1 318 ? 18.574 7.409 -23.509 1.00 88.81 318 PRO A O 1
ATOM 2359 N N . PHE A 1 319 ? 18.990 8.497 -25.432 1.00 91.69 319 PHE A N 1
ATOM 2360 C CA . PHE A 1 319 ? 18.321 7.497 -26.270 1.00 91.69 319 PHE A CA 1
ATOM 2361 C C . PHE A 1 319 ? 18.913 6.089 -26.099 1.00 91.69 319 PHE A C 1
ATOM 2363 O O . PHE A 1 319 ? 18.198 5.090 -26.151 1.00 91.69 319 PHE A O 1
ATOM 2370 N N . ALA A 1 320 ? 20.209 5.999 -25.785 1.00 90.38 320 ALA A N 1
ATOM 2371 C CA . ALA A 1 320 ? 20.872 4.739 -25.463 1.00 90.38 320 ALA A CA 1
ATOM 2372 C C . ALA A 1 320 ? 20.206 3.975 -24.299 1.00 90.38 320 ALA A C 1
ATOM 2374 O O . ALA A 1 320 ? 20.195 2.748 -24.332 1.00 90.38 320 ALA A O 1
ATOM 2375 N N . ALA A 1 321 ? 19.596 4.655 -23.317 1.00 90.69 321 ALA A N 1
ATOM 2376 C CA . ALA A 1 321 ? 18.875 3.988 -22.227 1.00 90.69 321 ALA A CA 1
ATOM 2377 C C . ALA A 1 321 ? 17.645 3.218 -22.736 1.00 90.69 321 ALA A C 1
ATOM 2379 O O . ALA A 1 321 ? 17.336 2.135 -22.242 1.00 90.69 321 ALA A O 1
ATOM 2380 N N . LEU A 1 322 ? 16.967 3.733 -23.768 1.00 94.19 322 LEU A N 1
ATOM 2381 C CA . LEU A 1 322 ? 15.877 3.009 -24.418 1.00 94.19 322 LEU A CA 1
ATOM 2382 C C . LEU A 1 322 ? 16.390 1.752 -25.132 1.00 94.19 322 LEU A C 1
ATOM 2384 O O . LEU A 1 322 ? 15.737 0.715 -25.087 1.00 94.19 322 LEU A O 1
ATOM 2388 N N . LEU A 1 323 ? 17.566 1.817 -25.760 1.00 95.00 323 LEU A N 1
ATOM 2389 C CA . LEU A 1 323 ? 18.172 0.662 -26.431 1.00 95.00 323 LEU A CA 1
ATOM 2390 C C . LEU A 1 323 ? 18.661 -0.402 -25.434 1.00 95.00 323 LEU A C 1
ATOM 2392 O O . LEU A 1 323 ? 18.529 -1.598 -25.691 1.00 95.00 323 LEU A O 1
ATOM 2396 N N . GLU A 1 324 ? 19.182 0.009 -24.275 1.00 94.12 324 GLU A N 1
ATOM 2397 C CA . GLU A 1 324 ? 19.483 -0.909 -23.167 1.00 94.12 324 GLU A CA 1
ATOM 2398 C C . GLU A 1 324 ? 18.216 -1.616 -22.680 1.00 94.12 324 GLU A C 1
ATOM 2400 O O . GLU A 1 324 ? 18.220 -2.830 -22.472 1.00 94.12 324 GLU A O 1
ATOM 2405 N N . HIS A 1 325 ? 17.111 -0.877 -22.584 1.00 95.50 325 HIS A N 1
ATOM 2406 C CA . HIS A 1 325 ? 15.818 -1.447 -22.228 1.00 95.50 325 HIS A CA 1
ATOM 2407 C C . HIS A 1 325 ? 15.298 -2.445 -23.267 1.00 95.50 325 HIS A C 1
ATOM 2409 O O . HIS A 1 325 ? 14.778 -3.494 -22.903 1.00 95.50 325 HIS A O 1
ATOM 2415 N N . VAL A 1 326 ? 15.500 -2.189 -24.563 1.00 96.50 326 VAL A N 1
ATOM 2416 C CA . VAL A 1 326 ? 15.169 -3.157 -25.629 1.00 96.50 326 VAL A CA 1
ATOM 2417 C C . VAL A 1 326 ? 15.918 -4.479 -25.433 1.00 96.50 326 VAL A C 1
ATOM 2419 O O . VAL A 1 326 ? 15.320 -5.544 -25.570 1.00 96.50 326 VAL A O 1
ATOM 2422 N N . ASN A 1 327 ? 17.197 -4.434 -25.048 1.00 95.12 327 ASN A N 1
ATOM 2423 C CA . ASN A 1 327 ? 17.966 -5.643 -24.737 1.00 95.12 327 ASN A CA 1
ATOM 2424 C C . ASN A 1 327 ? 17.423 -6.395 -23.520 1.00 95.12 327 ASN A C 1
ATOM 2426 O O . ASN A 1 327 ? 17.399 -7.625 -23.521 1.00 95.12 327 ASN A O 1
ATOM 2430 N N . TYR A 1 328 ? 16.975 -5.671 -22.497 1.00 95.00 328 TYR A N 1
ATOM 2431 C CA . TYR A 1 328 ? 16.287 -6.276 -21.363 1.00 95.00 328 TYR A CA 1
ATOM 2432 C C . TYR A 1 328 ? 14.984 -6.972 -21.805 1.00 95.00 328 TYR A C 1
ATOM 2434 O O . TYR A 1 328 ? 14.756 -8.132 -21.462 1.00 95.00 328 TYR A O 1
ATOM 2442 N N . LEU A 1 329 ? 14.173 -6.313 -22.638 1.00 95.62 329 LEU A N 1
ATOM 2443 C CA . LEU A 1 329 ? 12.906 -6.855 -23.141 1.00 95.62 329 LEU A CA 1
ATOM 2444 C C . LEU A 1 329 ? 13.083 -8.041 -24.099 1.00 95.62 329 LEU A C 1
ATOM 2446 O O . LEU A 1 329 ? 12.232 -8.923 -24.120 1.00 95.62 329 LEU A O 1
ATOM 2450 N N . ASN A 1 330 ? 14.189 -8.114 -24.845 1.00 95.19 330 ASN A N 1
ATOM 2451 C CA . ASN A 1 330 ? 14.532 -9.293 -25.650 1.00 95.19 330 ASN A CA 1
ATOM 2452 C C . ASN A 1 330 ? 14.614 -10.573 -24.806 1.00 95.19 330 ASN A C 1
ATOM 2454 O O . ASN A 1 330 ? 14.171 -11.622 -25.265 1.00 95.19 330 ASN A O 1
ATOM 2458 N N . GLY A 1 331 ? 15.139 -10.486 -23.581 1.00 92.38 331 GLY A N 1
ATOM 2459 C CA . GLY A 1 331 ? 15.161 -11.620 -22.658 1.00 92.38 331 GLY A CA 1
ATOM 2460 C C . GLY A 1 331 ? 13.864 -11.790 -21.868 1.00 92.38 331 GLY A C 1
ATOM 2461 O O . GLY A 1 331 ? 13.433 -12.915 -21.641 1.00 92.38 331 GLY A O 1
ATOM 2462 N N . ALA A 1 332 ? 13.254 -10.684 -21.439 1.00 91.50 332 ALA A N 1
ATOM 2463 C CA . ALA A 1 332 ? 12.139 -10.704 -20.493 1.00 91.50 332 ALA A CA 1
ATOM 2464 C C . ALA A 1 332 ? 10.746 -10.850 -21.136 1.00 91.50 332 ALA A C 1
ATOM 2466 O O . ALA A 1 332 ? 9.807 -11.214 -20.438 1.00 91.50 332 ALA A O 1
ATOM 2467 N N . ALA A 1 333 ? 10.608 -10.547 -22.430 1.00 91.69 333 ALA A N 1
ATOM 2468 C CA . ALA A 1 333 ? 9.349 -10.589 -23.180 1.00 91.69 333 ALA A CA 1
ATOM 2469 C C . ALA A 1 333 ? 9.575 -11.051 -24.639 1.00 91.69 333 ALA A C 1
ATOM 2471 O O . ALA A 1 333 ? 9.301 -10.299 -25.588 1.00 91.69 333 ALA A O 1
ATOM 2472 N N . PRO A 1 334 ? 10.155 -12.248 -24.857 1.00 87.75 334 PRO A N 1
ATOM 2473 C CA . PRO A 1 334 ? 10.569 -12.710 -26.184 1.00 87.75 334 PRO A CA 1
ATOM 2474 C C . PRO A 1 334 ? 9.407 -12.817 -27.186 1.00 87.75 334 PRO A C 1
ATOM 2476 O O . PRO A 1 334 ? 9.607 -12.628 -28.386 1.00 87.75 334 PRO A O 1
ATOM 2479 N N . GLU A 1 335 ? 8.184 -13.052 -26.710 1.00 89.00 335 GLU A N 1
ATOM 2480 C CA . GLU A 1 335 ? 6.959 -13.149 -27.509 1.00 89.00 335 GLU A CA 1
ATOM 2481 C C . GLU A 1 335 ? 6.625 -11.867 -28.284 1.00 89.00 335 GLU A C 1
ATOM 2483 O O . GLU A 1 335 ? 5.947 -11.917 -29.309 1.00 89.00 335 GLU A O 1
ATOM 2488 N N . ALA A 1 336 ? 7.128 -10.717 -27.830 1.00 88.19 336 ALA A N 1
ATOM 2489 C CA . ALA A 1 336 ? 6.930 -9.431 -28.487 1.00 88.19 336 ALA A CA 1
ATOM 2490 C C . ALA A 1 336 ? 7.958 -9.143 -29.601 1.00 88.19 336 ALA A C 1
ATOM 2492 O O . ALA A 1 336 ? 7.874 -8.096 -30.244 1.00 88.19 336 ALA A O 1
ATOM 2493 N N . GLY A 1 337 ? 8.913 -10.050 -29.851 1.00 92.56 337 GLY A N 1
ATOM 2494 C CA . GLY A 1 337 ? 9.833 -9.969 -30.991 1.00 92.56 337 GLY A CA 1
ATOM 2495 C C . GLY A 1 337 ? 10.911 -8.885 -30.882 1.00 92.56 337 GLY A C 1
ATOM 2496 O O . GLY A 1 337 ? 11.403 -8.404 -31.904 1.00 92.56 337 GLY A O 1
ATOM 2497 N N . TRP A 1 338 ? 11.280 -8.469 -29.667 1.00 95.62 338 TRP A N 1
ATOM 2498 C CA . TRP A 1 338 ? 12.358 -7.498 -29.452 1.00 95.62 338 TRP A CA 1
ATOM 2499 C C . TRP A 1 338 ? 13.687 -8.045 -29.994 1.00 95.62 338 TRP A C 1
ATOM 2501 O O . TRP A 1 338 ? 14.082 -9.140 -29.593 1.00 95.62 338 TRP A O 1
ATOM 2511 N N . PRO A 1 339 ? 14.406 -7.330 -30.874 1.00 96.06 339 PRO A N 1
ATOM 2512 C CA . PRO A 1 339 ? 15.691 -7.794 -31.380 1.00 96.06 339 PRO A CA 1
ATOM 2513 C C . PRO A 1 339 ? 16.791 -7.639 -30.326 1.00 96.06 339 PRO A C 1
ATOM 2515 O O . PRO A 1 339 ? 16.778 -6.712 -29.515 1.00 96.06 339 PRO A O 1
ATOM 2518 N N . ARG A 1 340 ? 17.797 -8.515 -30.378 1.00 95.81 340 ARG A N 1
ATOM 2519 C CA . ARG A 1 340 ? 19.005 -8.382 -29.560 1.00 95.81 340 ARG A CA 1
ATOM 2520 C C . ARG A 1 340 ? 19.958 -7.372 -30.196 1.00 95.81 340 ARG A C 1
ATOM 2522 O O . ARG A 1 340 ? 20.470 -7.598 -31.289 1.00 95.81 340 ARG A O 1
ATOM 2529 N N . LEU A 1 341 ? 20.246 -6.288 -29.488 1.00 95.31 341 LEU A N 1
ATOM 2530 C CA . LEU A 1 341 ? 21.208 -5.268 -29.892 1.00 95.31 341 LEU A CA 1
ATOM 2531 C C . LEU A 1 341 ? 22.600 -5.579 -29.325 1.00 95.31 341 LEU A C 1
ATOM 2533 O O . LEU A 1 341 ? 22.754 -6.014 -28.180 1.00 95.31 341 LEU A O 1
ATOM 2537 N N . SER A 1 342 ? 23.644 -5.301 -30.109 1.00 93.62 342 SER A N 1
ATOM 2538 C CA . SER A 1 342 ? 25.032 -5.423 -29.647 1.00 93.62 342 SER A CA 1
ATOM 2539 C C . SER A 1 342 ? 25.284 -4.500 -28.452 1.00 93.62 342 SER A C 1
ATOM 2541 O O . SER A 1 342 ? 25.189 -3.280 -28.574 1.00 93.62 342 SER A O 1
ATOM 2543 N N . GLY A 1 343 ? 25.669 -5.070 -27.306 1.00 91.12 343 GLY A N 1
ATOM 2544 C CA . GLY A 1 343 ? 26.006 -4.288 -26.112 1.00 91.12 343 GLY A CA 1
ATOM 2545 C C . GLY A 1 343 ? 27.163 -3.313 -26.352 1.00 91.12 343 GLY A C 1
ATOM 2546 O O . GLY A 1 343 ? 27.139 -2.200 -25.836 1.00 91.12 343 GLY A O 1
ATOM 2547 N N . LYS A 1 344 ? 28.130 -3.686 -27.206 1.00 90.75 344 LYS A N 1
ATOM 2548 C CA . LYS A 1 344 ? 29.224 -2.795 -27.622 1.00 90.75 344 LYS A CA 1
ATOM 2549 C C . LYS A 1 344 ? 28.696 -1.590 -28.400 1.00 90.75 344 LYS A C 1
ATOM 2551 O O . LYS A 1 344 ? 29.112 -0.471 -28.126 1.00 90.75 344 LYS A O 1
ATOM 2556 N N . LEU A 1 345 ? 27.771 -1.816 -29.337 1.00 93.00 345 LEU A N 1
ATOM 2557 C CA . LEU A 1 345 ? 27.159 -0.731 -30.101 1.00 93.00 345 LEU A CA 1
ATOM 2558 C C . LEU A 1 345 ? 26.377 0.208 -29.179 1.00 93.00 345 LEU A C 1
ATOM 2560 O O . LEU A 1 345 ? 26.614 1.408 -29.201 1.00 93.00 345 LEU A O 1
ATOM 2564 N N . VAL A 1 346 ? 25.497 -0.331 -28.330 1.00 93.62 346 VAL A N 1
ATOM 2565 C CA . VAL A 1 346 ? 24.682 0.474 -27.404 1.00 93.62 346 VAL A CA 1
ATOM 2566 C C . VAL A 1 346 ? 25.554 1.283 -26.436 1.00 93.62 346 VAL A C 1
ATOM 2568 O O . VAL A 1 346 ? 25.260 2.447 -26.173 1.00 93.62 346 VAL A O 1
ATOM 2571 N N . ALA A 1 347 ? 26.657 0.707 -25.948 1.00 90.75 347 ALA A N 1
ATOM 2572 C CA . ALA A 1 347 ? 27.605 1.411 -25.089 1.00 90.75 347 ALA A CA 1
ATOM 2573 C C . ALA A 1 347 ? 28.310 2.573 -25.810 1.00 90.75 347 ALA A C 1
ATOM 2575 O O . ALA A 1 347 ? 28.448 3.648 -25.230 1.00 90.75 347 ALA A O 1
ATOM 2576 N N . GLU A 1 348 ? 28.729 2.380 -27.063 1.00 90.31 348 GLU A N 1
ATOM 2577 C CA . GLU A 1 348 ? 29.368 3.433 -27.862 1.00 90.31 348 GLU A CA 1
ATOM 2578 C C . GLU A 1 348 ? 28.382 4.530 -28.277 1.00 90.31 348 GLU A C 1
ATOM 2580 O O . GLU A 1 348 ? 28.735 5.706 -28.225 1.00 90.31 348 GLU A O 1
ATOM 2585 N N . LEU A 1 349 ? 27.119 4.191 -28.564 1.00 89.56 349 LEU A N 1
ATOM 2586 C CA . LEU A 1 349 ? 26.066 5.164 -28.889 1.00 89.56 349 LEU A CA 1
ATOM 2587 C C . LEU A 1 349 ? 25.834 6.208 -27.787 1.00 89.56 349 LEU A C 1
ATOM 2589 O O . LEU A 1 349 ? 25.369 7.301 -28.086 1.00 89.56 349 LEU A O 1
ATOM 2593 N N . LYS A 1 350 ? 26.227 5.942 -26.533 1.00 87.31 350 LYS A N 1
ATOM 2594 C CA . LYS A 1 350 ? 26.201 6.943 -25.447 1.00 87.31 350 LYS A CA 1
ATOM 2595 C C . LYS A 1 350 ? 27.087 8.167 -25.717 1.00 87.31 350 LYS A C 1
ATOM 2597 O O . LYS A 1 350 ? 26.915 9.184 -25.049 1.00 87.31 350 LYS A O 1
ATOM 2602 N N . LYS A 1 351 ? 28.049 8.055 -26.639 1.00 86.69 351 LYS A N 1
ATOM 2603 C CA . LYS A 1 351 ? 28.985 9.120 -27.033 1.00 86.69 351 LYS A CA 1
ATOM 2604 C C . LYS A 1 351 ? 28.518 9.905 -28.264 1.00 86.69 351 LYS A C 1
ATOM 2606 O O . LYS A 1 351 ? 29.206 10.836 -28.670 1.00 86.69 351 LYS A O 1
ATOM 2611 N N . HIS A 1 352 ? 27.394 9.523 -28.866 1.00 83.75 352 HIS A N 1
ATOM 2612 C CA . HIS A 1 352 ? 26.872 10.120 -30.092 1.00 83.75 352 HIS A CA 1
ATOM 2613 C C . HIS A 1 352 ? 25.547 10.836 -29.825 1.00 83.75 352 HIS A C 1
ATOM 2615 O O . HIS A 1 352 ? 24.705 10.303 -29.110 1.00 83.75 352 HIS A O 1
ATOM 2621 N N . ASP A 1 353 ? 25.354 12.001 -30.454 1.00 82.56 353 ASP A N 1
ATOM 2622 C CA . ASP A 1 353 ? 24.088 12.744 -30.431 1.00 82.56 353 ASP A CA 1
ATOM 2623 C C . ASP A 1 353 ? 23.047 12.048 -31.313 1.00 82.56 353 ASP A C 1
ATOM 2625 O O . ASP A 1 353 ? 22.909 12.356 -32.497 1.00 82.56 353 ASP A O 1
ATOM 2629 N N . VAL A 1 354 ? 22.371 11.052 -30.737 1.00 88.56 354 VAL A N 1
ATOM 2630 C CA . VAL A 1 354 ? 21.278 10.322 -31.387 1.00 88.56 354 VAL A CA 1
ATOM 2631 C C . VAL A 1 354 ? 20.039 10.288 -30.508 1.00 88.56 354 VAL A C 1
ATOM 2633 O O . VAL A 1 354 ? 20.110 10.058 -29.299 1.00 88.56 354 VAL A O 1
ATOM 2636 N N . LYS A 1 355 ? 18.884 10.491 -31.138 1.00 90.62 355 LYS A N 1
ATOM 2637 C CA . LYS A 1 355 ? 17.563 10.575 -30.499 1.00 90.62 355 LYS A CA 1
ATOM 2638 C C . LYS A 1 355 ? 16.564 9.571 -31.065 1.00 90.62 355 LYS A C 1
ATOM 2640 O O . LYS A 1 355 ? 15.469 9.431 -30.520 1.00 90.62 355 LYS A O 1
ATOM 2645 N N . SER A 1 356 ? 16.920 8.877 -32.143 1.00 92.75 356 SER A N 1
ATOM 2646 C CA . SER A 1 356 ? 16.069 7.885 -32.795 1.00 92.75 356 SER A CA 1
ATOM 2647 C C . SER A 1 356 ? 16.885 6.750 -33.420 1.00 92.75 356 SER A C 1
ATOM 2649 O O . SER A 1 356 ? 18.094 6.858 -33.619 1.00 92.75 356 SER A O 1
ATOM 2651 N N . VAL A 1 357 ? 16.216 5.633 -33.728 1.00 94.88 357 VAL A N 1
ATOM 2652 C CA . VAL A 1 357 ? 16.835 4.532 -34.486 1.00 94.88 357 VAL A CA 1
ATOM 2653 C C . VAL A 1 357 ? 17.114 4.956 -35.928 1.00 94.88 357 VAL A C 1
ATOM 2655 O O . VAL A 1 357 ? 18.134 4.557 -36.484 1.00 94.88 357 VAL A O 1
ATOM 2658 N N . ASP A 1 358 ? 16.251 5.791 -36.506 1.00 94.00 358 ASP A N 1
ATOM 2659 C CA . ASP A 1 358 ? 16.406 6.284 -37.875 1.00 94.00 358 ASP A CA 1
ATOM 2660 C C . ASP A 1 358 ? 17.669 7.142 -38.009 1.00 94.00 358 ASP A C 1
ATOM 2662 O O . ASP A 1 358 ? 18.469 6.889 -38.901 1.00 94.00 358 ASP A O 1
ATOM 2666 N N . GLU A 1 359 ? 17.949 8.030 -37.047 1.00 93.25 359 GLU A N 1
ATOM 2667 C CA . GLU A 1 359 ? 19.206 8.793 -37.012 1.00 93.25 359 GLU A CA 1
ATOM 2668 C C . GLU A 1 359 ? 20.440 7.881 -36.940 1.00 93.25 359 GLU A C 1
ATOM 2670 O O . GLU A 1 359 ? 21.446 8.149 -37.593 1.00 93.25 359 GLU A O 1
ATOM 2675 N N . ILE A 1 360 ? 20.380 6.780 -36.177 1.00 93.88 360 ILE A N 1
ATOM 2676 C CA . ILE A 1 360 ? 21.490 5.814 -36.085 1.00 93.88 360 ILE A CA 1
ATOM 2677 C C . ILE A 1 360 ? 21.747 5.149 -37.443 1.00 93.88 360 ILE A C 1
ATOM 2679 O O . ILE A 1 360 ? 22.909 4.966 -37.827 1.00 93.88 360 ILE A O 1
ATOM 2683 N N . LEU A 1 361 ? 20.673 4.784 -38.150 1.00 95.25 361 LEU A N 1
ATOM 2684 C CA . LEU A 1 361 ? 20.718 4.136 -39.461 1.00 95.25 361 LEU A CA 1
ATOM 2685 C C . LEU A 1 361 ? 21.170 5.104 -40.561 1.00 95.25 361 LEU A C 1
ATOM 2687 O O . LEU A 1 361 ? 22.059 4.764 -41.333 1.00 95.25 361 LEU A O 1
ATOM 2691 N N . GLU A 1 362 ? 20.608 6.312 -40.613 1.00 94.06 362 GLU A N 1
ATOM 2692 C CA . GLU A 1 362 ? 20.963 7.360 -41.581 1.00 94.06 362 GLU A CA 1
ATOM 2693 C C . GLU A 1 362 ? 22.419 7.792 -41.439 1.00 94.06 362 GLU A C 1
ATOM 2695 O O . GLU A 1 362 ? 23.125 7.991 -42.427 1.00 94.06 362 GLU A O 1
ATOM 2700 N N . GLN A 1 363 ? 22.896 7.894 -40.199 1.00 93.00 363 GLN A N 1
ATOM 2701 C CA . GLN A 1 363 ? 24.286 8.208 -39.932 1.00 93.00 363 GLN A CA 1
ATOM 2702 C C . GLN A 1 363 ? 25.223 7.017 -40.190 1.00 93.00 363 GLN A C 1
ATOM 2704 O O . GLN A 1 363 ? 26.431 7.229 -40.172 1.00 93.00 363 GLN A O 1
ATOM 2709 N N . GLY A 1 364 ? 24.745 5.786 -40.402 1.00 93.69 364 GLY A N 1
ATOM 2710 C CA . GLY A 1 364 ? 25.609 4.610 -40.594 1.00 93.69 364 GLY A CA 1
ATOM 2711 C C . GLY A 1 364 ? 26.501 4.311 -39.380 1.00 93.69 364 GLY A C 1
ATOM 2712 O O . GLY A 1 364 ? 27.651 3.887 -39.514 1.00 93.69 364 GLY A O 1
ATOM 2713 N N . LEU A 1 365 ? 26.016 4.586 -38.161 1.00 92.12 365 LEU A N 1
ATOM 2714 C CA . LEU A 1 365 ? 26.839 4.480 -36.947 1.00 92.12 365 LEU A CA 1
ATOM 2715 C C . LEU A 1 365 ? 27.296 3.046 -36.659 1.00 92.12 365 LEU A C 1
ATOM 2717 O O . LEU A 1 365 ? 28.394 2.855 -36.139 1.00 92.12 365 LEU A O 1
ATOM 2721 N N . ALA A 1 366 ? 26.501 2.036 -37.022 1.00 92.00 366 ALA A N 1
ATOM 2722 C CA . ALA A 1 366 ? 26.875 0.636 -36.835 1.00 92.00 366 ALA A CA 1
ATOM 2723 C C . ALA A 1 366 ? 28.153 0.270 -37.613 1.00 92.00 366 ALA A C 1
ATOM 2725 O O . ALA A 1 366 ? 29.051 -0.350 -37.042 1.00 92.00 366 ALA A O 1
ATOM 2726 N N . GLU A 1 367 ? 28.269 0.705 -38.872 1.00 92.81 367 GLU A N 1
ATOM 2727 C CA . GLU A 1 367 ? 29.447 0.479 -39.724 1.00 92.81 367 GLU A CA 1
ATOM 2728 C C . GLU A 1 367 ? 30.684 1.234 -39.237 1.00 92.81 367 GLU A C 1
ATOM 2730 O O . GLU A 1 367 ? 31.795 0.715 -39.312 1.00 92.81 367 GLU A O 1
ATOM 2735 N N . ARG A 1 368 ? 30.502 2.444 -38.693 1.00 91.69 368 ARG A N 1
ATOM 2736 C CA . ARG A 1 368 ? 31.613 3.247 -38.159 1.00 91.69 368 ARG A CA 1
ATOM 2737 C C . ARG A 1 368 ? 32.154 2.727 -36.830 1.00 91.69 368 ARG A C 1
ATOM 2739 O O . ARG A 1 368 ? 33.347 2.844 -36.568 1.00 91.69 368 ARG A O 1
ATOM 2746 N N . ILE A 1 369 ? 31.281 2.200 -35.974 1.00 90.88 369 ILE A N 1
ATOM 2747 C CA . ILE A 1 369 ? 31.633 1.785 -34.609 1.00 90.88 369 ILE A CA 1
ATOM 2748 C C . ILE A 1 369 ? 32.131 0.332 -34.573 1.00 90.88 369 ILE A C 1
ATOM 2750 O O . ILE A 1 369 ? 32.950 -0.034 -33.722 1.00 90.88 369 ILE A O 1
ATOM 2754 N N . MET A 1 370 ? 31.617 -0.531 -35.453 1.00 90.31 370 MET A N 1
ATOM 2755 C CA . MET A 1 370 ? 31.829 -1.976 -35.369 1.00 90.31 370 MET A CA 1
ATOM 2756 C C . MET A 1 370 ? 32.624 -2.543 -36.546 1.00 90.31 370 MET A C 1
ATOM 2758 O O . MET A 1 370 ? 32.718 -1.961 -37.617 1.00 90.31 370 MET A O 1
ATOM 2762 N N . MET A 1 371 ? 33.202 -3.732 -36.347 1.00 88.12 371 MET A N 1
ATOM 2763 C CA . MET A 1 371 ? 33.857 -4.472 -37.430 1.00 88.12 371 MET A CA 1
ATOM 2764 C C . MET A 1 371 ? 32.823 -4.931 -38.463 1.00 88.12 371 MET A C 1
ATOM 2766 O O . MET A 1 371 ? 31.704 -5.286 -38.095 1.00 88.12 371 MET A O 1
ATOM 2770 N N . ARG A 1 372 ? 33.228 -5.010 -39.735 1.00 83.50 372 ARG A N 1
ATOM 2771 C CA . ARG A 1 372 ? 32.347 -5.223 -40.898 1.00 83.50 372 ARG A CA 1
ATOM 2772 C C . ARG A 1 372 ? 31.257 -6.287 -40.701 1.00 83.50 372 ARG A C 1
ATOM 2774 O O . ARG A 1 372 ? 30.090 -5.995 -40.912 1.00 83.50 372 ARG A O 1
ATOM 2781 N N . HIS A 1 373 ? 31.600 -7.500 -40.259 1.00 83.00 373 HIS A N 1
ATOM 2782 C CA . HIS A 1 373 ? 30.601 -8.571 -40.095 1.00 83.00 373 HIS A CA 1
ATOM 2783 C C . HIS A 1 373 ? 29.640 -8.315 -38.920 1.00 83.00 373 HIS A C 1
ATOM 2785 O O . HIS A 1 373 ? 28.459 -8.636 -39.004 1.00 83.00 373 HIS A O 1
ATOM 2791 N N . ALA A 1 374 ? 30.124 -7.703 -37.836 1.00 88.56 374 ALA A N 1
ATOM 2792 C CA . ALA A 1 374 ? 29.290 -7.344 -36.691 1.00 88.56 374 ALA A CA 1
ATOM 2793 C C . ALA A 1 374 ? 28.373 -6.147 -37.002 1.00 88.56 374 ALA A C 1
ATOM 2795 O O . ALA A 1 374 ? 27.263 -6.080 -36.476 1.00 88.56 374 ALA A O 1
ATOM 2796 N N . ALA A 1 375 ? 28.827 -5.215 -37.847 1.00 91.88 375 ALA A N 1
ATOM 2797 C CA . ALA A 1 375 ? 28.049 -4.056 -38.273 1.00 91.88 375 ALA A CA 1
ATOM 2798 C C . ALA A 1 375 ? 26.781 -4.467 -39.035 1.00 91.88 375 ALA A C 1
ATOM 2800 O O . ALA A 1 375 ? 25.705 -3.984 -38.699 1.00 91.88 375 ALA A O 1
ATOM 2801 N N . VAL A 1 376 ? 26.888 -5.426 -39.967 1.00 93.38 376 VAL A N 1
ATOM 2802 C CA . VAL A 1 376 ? 25.741 -5.940 -40.742 1.00 93.38 376 VAL A CA 1
ATOM 2803 C C . VAL A 1 376 ? 24.644 -6.484 -39.822 1.00 93.38 376 VAL A C 1
ATOM 2805 O O . VAL A 1 376 ? 23.490 -6.073 -39.924 1.00 93.38 376 VAL A O 1
ATOM 2808 N N . ALA A 1 377 ? 25.006 -7.349 -38.870 1.00 93.62 377 ALA A N 1
ATOM 2809 C CA . ALA A 1 377 ? 24.046 -7.914 -37.921 1.00 93.62 377 ALA A CA 1
ATOM 2810 C C . ALA A 1 377 ? 23.402 -6.839 -37.025 1.00 93.62 377 ALA A C 1
ATOM 2812 O O . ALA A 1 377 ? 22.221 -6.919 -36.686 1.00 93.62 377 ALA A O 1
ATOM 2813 N N . ALA A 1 378 ? 24.164 -5.813 -36.637 1.00 94.81 378 ALA A N 1
ATOM 2814 C CA . ALA A 1 378 ? 23.631 -4.727 -35.827 1.00 94.81 378 ALA A CA 1
ATOM 2815 C C . ALA A 1 378 ? 22.695 -3.798 -36.608 1.00 94.81 378 ALA A C 1
ATOM 2817 O O . ALA A 1 378 ? 21.682 -3.373 -36.054 1.00 94.81 378 ALA A O 1
ATOM 2818 N N . GLU A 1 379 ? 22.986 -3.515 -37.879 1.00 95.25 379 GLU A N 1
ATOM 2819 C CA . GLU A 1 379 ? 22.057 -2.791 -38.748 1.00 95.25 379 GLU A CA 1
ATOM 2820 C C . GLU A 1 379 ? 20.743 -3.543 -38.926 1.00 95.25 379 GLU A C 1
ATOM 2822 O O . GLU A 1 379 ? 19.675 -2.944 -38.826 1.00 95.25 379 GLU A O 1
ATOM 2827 N N . GLU A 1 380 ? 20.799 -4.853 -39.158 1.00 95.69 380 GLU A N 1
ATOM 2828 C CA . GLU A 1 380 ? 19.598 -5.673 -39.303 1.00 95.69 380 GLU A CA 1
ATOM 2829 C C . GLU A 1 380 ? 18.737 -5.649 -38.029 1.00 95.69 380 GLU A C 1
ATOM 2831 O O . GLU A 1 380 ? 17.517 -5.459 -38.098 1.00 95.69 380 GLU A O 1
ATOM 2836 N N . ALA A 1 381 ? 19.366 -5.737 -36.853 1.00 96.62 381 ALA A N 1
ATOM 2837 C CA . ALA A 1 381 ? 18.681 -5.617 -35.569 1.00 96.62 381 ALA A CA 1
ATOM 2838 C C . ALA A 1 381 ? 18.037 -4.228 -35.375 1.00 96.62 381 ALA A C 1
ATOM 2840 O O . ALA A 1 381 ? 16.886 -4.139 -34.941 1.00 96.62 381 ALA A O 1
ATOM 2841 N N . LEU A 1 382 ? 18.730 -3.145 -35.748 1.00 97.25 382 LEU A N 1
ATOM 2842 C CA . LEU A 1 382 ? 18.194 -1.778 -35.701 1.00 97.25 382 LEU A CA 1
ATOM 2843 C C . LEU A 1 382 ? 17.025 -1.582 -36.681 1.00 97.25 382 LEU A C 1
ATOM 2845 O O . LEU A 1 382 ? 15.997 -1.020 -36.309 1.00 97.25 382 LEU A O 1
ATOM 2849 N N . ARG A 1 383 ? 17.122 -2.100 -37.912 1.00 97.00 383 ARG A N 1
ATOM 2850 C CA . ARG A 1 383 ? 16.030 -2.051 -38.904 1.00 97.00 383 ARG A CA 1
ATOM 2851 C C . ARG A 1 383 ? 14.809 -2.844 -38.444 1.00 97.00 383 ARG A C 1
ATOM 2853 O O . ARG A 1 383 ? 13.678 -2.409 -38.664 1.00 97.00 383 ARG A O 1
ATOM 2860 N N . THR A 1 384 ? 15.030 -3.983 -37.789 1.00 96.94 384 THR A N 1
ATOM 2861 C CA . THR A 1 384 ? 13.965 -4.775 -37.160 1.00 96.94 384 THR A CA 1
ATOM 2862 C C . THR A 1 384 ? 13.282 -3.967 -36.060 1.00 96.94 384 THR A C 1
ATOM 2864 O O . THR A 1 384 ? 12.057 -3.851 -36.050 1.00 96.94 384 THR A O 1
ATOM 2867 N N . LEU A 1 385 ? 14.068 -3.325 -35.189 1.00 97.31 385 LEU A N 1
ATOM 2868 C CA . LEU A 1 385 ? 13.556 -2.489 -34.106 1.00 97.31 385 LEU A CA 1
ATOM 2869 C C . LEU A 1 385 ? 12.713 -1.310 -34.622 1.00 97.31 385 LEU A C 1
ATOM 2871 O O . LEU A 1 385 ? 11.609 -1.093 -34.129 1.00 97.31 385 LEU A O 1
ATOM 2875 N N . ALA A 1 386 ? 13.182 -0.592 -35.649 1.00 96.25 386 ALA A N 1
ATOM 2876 C CA . ALA A 1 386 ? 12.471 0.547 -36.247 1.00 96.25 386 ALA A CA 1
ATOM 2877 C C . ALA A 1 386 ? 11.087 0.169 -36.825 1.00 96.25 386 ALA A C 1
ATOM 2879 O O . ALA A 1 386 ? 10.140 0.967 -36.864 1.00 96.25 386 ALA A O 1
ATOM 2880 N N . ARG A 1 387 ? 10.941 -1.082 -37.273 1.00 96.19 387 ARG A N 1
ATOM 2881 C CA . ARG A 1 387 ? 9.691 -1.611 -37.839 1.00 96.19 387 ARG A CA 1
ATOM 2882 C C . ARG A 1 387 ? 8.764 -2.222 -36.791 1.00 96.19 387 ARG A C 1
ATOM 2884 O O . ARG A 1 387 ? 7.586 -2.401 -37.089 1.00 96.19 387 ARG A O 1
ATOM 2891 N N . LEU A 1 388 ? 9.257 -2.506 -35.586 1.00 96.31 388 LEU A N 1
ATOM 2892 C CA . LEU A 1 388 ? 8.499 -3.201 -34.553 1.00 96.31 388 LEU A CA 1
ATOM 2893 C C . LEU A 1 388 ? 7.364 -2.315 -33.993 1.00 96.31 388 LEU A C 1
ATOM 2895 O O . LEU A 1 388 ? 7.641 -1.284 -33.370 1.00 96.31 388 LEU A O 1
ATOM 2899 N N . PRO A 1 389 ? 6.078 -2.706 -34.127 1.00 95.56 389 PRO A N 1
ATOM 2900 C CA . PRO A 1 389 ? 4.963 -1.916 -33.596 1.00 95.56 389 PRO A CA 1
ATOM 2901 C C . PRO A 1 389 ? 5.036 -1.720 -32.075 1.00 95.56 389 PRO A C 1
ATOM 2903 O O . PRO A 1 389 ? 4.699 -0.646 -31.573 1.00 95.56 389 PRO A O 1
ATOM 2906 N N . ALA A 1 390 ? 5.528 -2.729 -31.347 1.00 94.44 390 ALA A N 1
ATOM 2907 C CA . ALA A 1 390 ? 5.732 -2.663 -29.901 1.00 94.44 390 ALA A CA 1
ATOM 2908 C C . ALA A 1 390 ? 6.728 -1.558 -29.502 1.00 94.44 390 ALA A C 1
ATOM 2910 O O . ALA A 1 390 ? 6.490 -0.846 -28.529 1.00 94.44 390 ALA A O 1
ATOM 2911 N N . PHE A 1 391 ? 7.789 -1.342 -30.289 1.00 96.19 391 PHE A N 1
ATOM 2912 C CA . PHE A 1 391 ? 8.772 -0.287 -30.032 1.00 96.19 391 PHE A CA 1
ATOM 2913 C C . PHE A 1 391 ? 8.174 1.113 -30.211 1.00 96.19 391 PHE A C 1
ATOM 2915 O O . PHE A 1 391 ? 8.316 1.965 -29.334 1.00 96.19 391 PHE A O 1
ATOM 2922 N N . ARG A 1 392 ? 7.407 1.333 -31.287 1.00 94.25 392 ARG A N 1
ATOM 2923 C CA . ARG A 1 392 ? 6.707 2.613 -31.510 1.00 94.25 392 ARG A CA 1
ATOM 2924 C C . ARG A 1 392 ? 5.699 2.906 -30.405 1.00 94.25 392 ARG A C 1
ATOM 2926 O O . ARG A 1 392 ? 5.584 4.044 -29.943 1.00 94.25 392 ARG A O 1
ATOM 2933 N N . ARG A 1 393 ? 4.973 1.877 -29.958 1.00 94.25 393 ARG A N 1
ATOM 2934 C CA . ARG A 1 393 ? 4.022 1.997 -28.851 1.00 94.25 393 ARG A CA 1
ATOM 2935 C C . ARG A 1 393 ? 4.728 2.365 -27.549 1.00 94.25 393 ARG A C 1
ATOM 2937 O O . ARG A 1 393 ? 4.270 3.289 -26.882 1.00 94.25 393 ARG A O 1
ATOM 2944 N N . LEU A 1 394 ? 5.846 1.710 -27.233 1.00 95.12 394 LEU A N 1
ATOM 2945 C CA . LEU A 1 394 ? 6.671 2.022 -26.067 1.00 95.12 394 LEU A CA 1
ATOM 2946 C C . LEU A 1 394 ? 7.118 3.490 -26.085 1.00 95.12 394 LEU A C 1
ATOM 2948 O O . LEU A 1 394 ? 6.860 4.218 -25.130 1.00 95.12 394 LEU A O 1
ATOM 2952 N N . GLN A 1 395 ? 7.704 3.960 -27.191 1.00 93.75 395 GLN A N 1
ATOM 2953 C CA . GLN A 1 395 ? 8.108 5.364 -27.339 1.00 93.75 395 GLN A CA 1
ATOM 2954 C C . GLN A 1 395 ? 6.928 6.325 -27.142 1.00 93.75 395 GLN A C 1
ATOM 2956 O O . GLN A 1 395 ? 7.037 7.296 -26.394 1.00 93.75 395 GLN A O 1
ATOM 2961 N N . THR A 1 396 ? 5.778 6.021 -27.752 1.00 93.56 396 THR A N 1
ATOM 2962 C CA . THR A 1 396 ? 4.553 6.824 -27.612 1.00 93.56 396 THR A CA 1
ATOM 2963 C C . THR A 1 396 ? 4.080 6.891 -26.159 1.00 93.56 396 THR A C 1
ATOM 2965 O O . THR A 1 396 ? 3.693 7.956 -25.681 1.00 93.56 396 THR A O 1
ATOM 2968 N N . GLN A 1 397 ? 4.115 5.770 -25.435 1.00 92.69 397 GLN A N 1
ATOM 2969 C CA . GLN A 1 397 ? 3.703 5.719 -24.034 1.00 92.69 397 GLN A CA 1
ATOM 2970 C C . GLN A 1 397 ? 4.665 6.482 -23.122 1.00 92.69 397 GLN A C 1
ATOM 2972 O O . GLN A 1 397 ? 4.201 7.220 -22.256 1.00 92.69 397 GLN A O 1
ATOM 2977 N N . LEU A 1 398 ? 5.977 6.363 -23.337 1.00 92.12 398 LEU A N 1
ATOM 2978 C CA . LEU A 1 398 ? 6.980 7.111 -22.575 1.00 92.12 398 LEU A CA 1
ATOM 2979 C C . LEU A 1 398 ? 6.864 8.622 -22.814 1.00 92.12 398 LEU A C 1
ATOM 2981 O O . LEU A 1 398 ? 6.875 9.399 -21.861 1.00 92.12 398 LEU A O 1
ATOM 2985 N N . ALA A 1 399 ? 6.665 9.051 -24.059 1.00 90.25 399 ALA A N 1
ATOM 2986 C CA . ALA A 1 399 ? 6.434 10.460 -24.361 1.00 90.25 399 ALA A CA 1
ATOM 2987 C C . ALA A 1 399 ? 5.140 10.970 -23.701 1.00 90.25 399 ALA A C 1
ATOM 2989 O O . ALA A 1 399 ? 5.158 11.967 -22.984 1.00 90.25 399 ALA A O 1
ATOM 2990 N N . LYS A 1 400 ? 4.022 10.255 -23.882 1.00 88.94 400 LYS A N 1
ATOM 2991 C CA . LYS A 1 400 ? 2.699 10.694 -23.417 1.00 88.94 400 LYS A CA 1
ATOM 2992 C C . LYS A 1 400 ? 2.547 10.691 -21.895 1.00 88.94 400 LYS A C 1
ATOM 2994 O O . LYS A 1 400 ? 1.977 11.625 -21.342 1.00 88.94 400 LYS A O 1
ATOM 2999 N N . TYR A 1 401 ? 2.969 9.617 -21.232 1.00 87.31 401 TYR A N 1
ATOM 3000 C CA . TYR A 1 401 ? 2.645 9.378 -19.822 1.00 87.31 401 TYR A CA 1
ATOM 3001 C C . TYR A 1 401 ? 3.762 9.761 -18.857 1.00 87.31 401 TYR A C 1
ATOM 3003 O O . TYR A 1 401 ? 3.494 10.040 -17.690 1.00 87.31 401 TYR A O 1
ATOM 3011 N N . VAL A 1 402 ? 5.003 9.772 -19.341 1.00 85.25 402 VAL A N 1
ATOM 3012 C CA . VAL A 1 402 ? 6.195 10.046 -18.530 1.00 85.25 402 VAL A CA 1
ATOM 3013 C C . VAL A 1 402 ? 6.805 11.401 -18.896 1.00 85.25 402 VAL A C 1
ATOM 3015 O O . VAL A 1 402 ? 7.503 11.986 -18.074 1.00 85.25 402 VAL A O 1
ATOM 3018 N N . GLY A 1 403 ? 6.520 11.927 -20.093 1.00 86.88 403 GLY A N 1
ATOM 3019 C CA . GLY A 1 403 ? 7.120 13.168 -20.582 1.00 86.88 403 GLY A CA 1
ATOM 3020 C C . GLY A 1 403 ? 8.597 12.993 -20.930 1.00 86.88 403 GLY A C 1
ATOM 3021 O O . GLY A 1 403 ? 9.404 13.872 -20.627 1.00 86.88 403 GLY A O 1
ATOM 3022 N N . VAL A 1 404 ? 8.970 11.831 -21.484 1.00 88.19 404 VAL A N 1
ATOM 3023 C CA . VAL A 1 404 ? 10.356 11.576 -21.899 1.00 88.19 404 VAL A CA 1
ATOM 3024 C C . VAL A 1 404 ? 10.679 12.348 -23.172 1.00 88.19 404 VAL A C 1
ATOM 3026 O O . VAL A 1 404 ? 10.032 12.170 -24.203 1.00 88.19 404 VAL A O 1
ATOM 3029 N N . GLU A 1 405 ? 11.742 13.142 -23.098 1.00 87.69 405 GLU A N 1
ATOM 3030 C CA . GLU A 1 405 ? 12.422 13.738 -24.243 1.00 87.69 405 GLU A CA 1
ATOM 3031 C C . GLU A 1 405 ? 13.774 13.041 -24.429 1.00 87.69 405 GLU A C 1
ATOM 3033 O O . GLU A 1 405 ? 14.572 12.948 -23.491 1.00 87.69 405 GLU A O 1
ATOM 3038 N N . TRP A 1 406 ? 14.056 12.559 -25.639 1.00 89.00 406 TRP A N 1
ATOM 3039 C CA . TRP A 1 406 ? 15.333 11.909 -25.931 1.00 89.00 406 TRP A CA 1
ATOM 3040 C C . TRP A 1 406 ? 16.433 12.952 -26.140 1.00 89.00 406 TRP A C 1
ATOM 3042 O O . TRP A 1 406 ? 16.297 13.861 -26.964 1.00 89.00 406 TRP A O 1
ATOM 3052 N N . SER A 1 407 ? 17.526 12.832 -25.387 1.00 73.38 407 SER A N 1
ATOM 3053 C CA . SER A 1 407 ? 18.684 13.722 -25.475 1.00 73.38 407 SER A CA 1
ATOM 3054 C C . SER A 1 407 ? 19.894 13.061 -26.131 1.00 73.38 407 SER A C 1
ATOM 3056 O O . SER A 1 407 ? 20.110 11.855 -26.024 1.00 73.38 407 SER A O 1
ATOM 3058 N N . ALA A 1 408 ? 20.709 13.928 -26.733 1.00 61.53 408 ALA A N 1
ATOM 3059 C CA . ALA A 1 408 ? 21.986 13.674 -27.397 1.00 61.53 408 ALA A CA 1
ATOM 3060 C C . ALA A 1 408 ? 23.007 12.867 -26.588 1.00 61.53 408 ALA A C 1
ATOM 3062 O O . ALA A 1 408 ? 23.849 12.163 -27.123 1.00 61.53 408 ALA A O 1
ATOM 3063 N N . ALA A 1 409 ? 22.987 13.031 -25.272 1.00 51.94 409 ALA A N 1
ATOM 3064 C CA . ALA A 1 409 ? 23.932 12.418 -24.361 1.00 51.94 409 ALA A CA 1
ATOM 3065 C C . ALA A 1 409 ? 23.283 12.332 -22.983 1.00 51.94 409 ALA A C 1
ATOM 3067 O O . ALA A 1 409 ? 22.364 13.102 -22.666 1.00 51.94 409 ALA A O 1
ATOM 3068 N N . ALA A 1 410 ? 23.783 11.417 -22.148 1.00 48.56 410 ALA A N 1
ATOM 3069 C CA . ALA A 1 410 ? 23.570 11.544 -20.713 1.00 48.56 410 ALA A CA 1
ATOM 3070 C C . ALA A 1 410 ? 24.071 12.941 -20.311 1.00 48.56 410 ALA A C 1
ATOM 3072 O O . ALA A 1 410 ? 25.116 13.350 -20.830 1.00 48.56 410 ALA A O 1
ATOM 3073 N N . PRO A 1 411 ? 23.367 13.690 -19.444 1.00 44.47 411 PRO A N 1
ATOM 3074 C CA . PRO A 1 411 ? 23.932 14.924 -18.927 1.00 44.47 411 PRO A CA 1
ATOM 3075 C C . PRO A 1 411 ? 25.318 14.586 -18.377 1.00 44.47 411 PRO A C 1
ATOM 3077 O O . PRO A 1 411 ? 25.440 13.765 -17.463 1.00 44.47 411 PRO A O 1
ATOM 3080 N N . GLN A 1 412 ? 26.372 15.163 -18.963 1.00 44.38 412 GLN A N 1
ATOM 3081 C CA . GLN A 1 412 ? 27.644 15.200 -18.258 1.00 44.38 412 GLN A CA 1
ATOM 3082 C C . GLN A 1 412 ? 27.331 15.835 -16.900 1.00 44.38 412 GLN A C 1
ATOM 3084 O O . GLN A 1 412 ? 26.586 16.823 -16.882 1.00 44.38 412 GLN A O 1
ATOM 3089 N N . PRO A 1 413 ? 27.790 15.250 -15.774 1.00 44.81 413 PRO A N 1
ATOM 3090 C CA . PRO A 1 413 ? 27.539 15.832 -14.464 1.00 44.81 413 PRO A CA 1
ATOM 3091 C C . PRO A 1 413 ? 27.892 17.306 -14.562 1.00 44.81 413 PRO A C 1
ATOM 3093 O O . PRO A 1 413 ? 28.990 17.621 -15.020 1.00 44.81 413 PRO A O 1
ATOM 3096 N N . ALA A 1 414 ? 26.919 18.170 -14.256 1.00 42.97 414 ALA A N 1
ATOM 3097 C CA . ALA A 1 414 ? 27.018 19.596 -14.506 1.00 42.97 414 ALA A CA 1
ATOM 3098 C C . ALA A 1 414 ? 28.378 20.095 -14.010 1.00 42.97 414 ALA A C 1
ATOM 3100 O O . ALA A 1 414 ? 28.652 20.137 -12.809 1.00 42.97 414 ALA A O 1
ATOM 3101 N N . ALA A 1 415 ? 29.257 20.413 -14.955 1.00 48.81 415 ALA A N 1
ATOM 3102 C CA . ALA A 1 415 ? 30.547 20.996 -14.673 1.00 48.81 415 ALA A CA 1
ATOM 3103 C C . ALA A 1 415 ? 30.311 22.467 -14.326 1.00 48.81 415 ALA A C 1
ATOM 3105 O O . ALA A 1 415 ? 30.465 23.321 -15.185 1.00 48.81 415 ALA A O 1
ATOM 3106 N N . ALA A 1 416 ? 29.848 22.739 -13.101 1.00 54.59 416 ALA A N 1
ATOM 3107 C CA . ALA A 1 416 ? 29.940 24.034 -12.414 1.00 54.59 416 ALA A CA 1
ATOM 3108 C C . ALA A 1 416 ? 29.208 23.970 -11.062 1.00 54.59 416 ALA A C 1
ATOM 3110 O O . ALA A 1 416 ? 28.169 24.589 -10.854 1.00 54.59 416 ALA A O 1
ATOM 3111 N N . GLY A 1 417 ? 29.742 23.209 -10.115 1.00 63.25 417 GLY A N 1
ATOM 3112 C CA . GLY A 1 417 ? 29.260 23.230 -8.739 1.00 63.25 417 GLY A CA 1
ATOM 3113 C C . GLY A 1 417 ? 30.406 22.935 -7.786 1.00 63.25 417 GLY A C 1
ATOM 3114 O O . GLY A 1 417 ? 31.287 22.138 -8.101 1.00 63.25 417 GLY A O 1
ATOM 3115 N N . ARG A 1 418 ? 30.432 23.580 -6.617 1.00 79.38 418 ARG A N 1
ATOM 3116 C CA . ARG A 1 418 ? 31.528 23.434 -5.634 1.00 79.38 418 ARG A CA 1
ATOM 3117 C C . ARG A 1 418 ? 31.664 22.003 -5.079 1.00 79.38 418 ARG A C 1
ATOM 3119 O O . ARG A 1 418 ? 32.674 21.672 -4.451 1.00 79.38 418 ARG A O 1
ATOM 3126 N N . LEU A 1 419 ? 30.669 21.149 -5.342 1.00 82.31 419 LEU A N 1
ATOM 3127 C CA . LEU A 1 419 ? 30.631 19.731 -4.981 1.00 82.31 419 LEU A CA 1
ATOM 3128 C C . LEU A 1 419 ? 30.733 18.787 -6.186 1.00 82.31 419 LEU A C 1
ATOM 3130 O O . LEU A 1 419 ? 30.554 17.583 -6.008 1.00 82.31 419 LEU A O 1
ATOM 3134 N N . ALA A 1 420 ? 31.048 19.292 -7.382 1.00 79.06 420 ALA A N 1
ATOM 3135 C CA . ALA A 1 420 ? 31.190 18.472 -8.582 1.00 79.06 420 ALA A CA 1
ATOM 3136 C C . ALA A 1 420 ? 32.134 17.278 -8.346 1.00 79.06 420 ALA A C 1
ATOM 3138 O O . ALA A 1 420 ? 33.272 17.440 -7.902 1.00 79.06 420 ALA A O 1
ATOM 3139 N N . GLY A 1 421 ? 31.634 16.066 -8.608 1.00 74.69 421 GLY A N 1
ATOM 3140 C CA . GLY A 1 421 ? 32.388 14.816 -8.454 1.00 74.69 421 GLY A CA 1
ATOM 3141 C C . GLY A 1 421 ? 32.610 14.351 -7.008 1.00 74.69 421 GLY A C 1
ATOM 3142 O O . GLY A 1 421 ? 33.227 13.307 -6.802 1.00 74.69 421 GLY A O 1
ATOM 3143 N N . LYS A 1 422 ? 32.103 15.076 -6.001 1.00 85.12 422 LYS A N 1
ATOM 3144 C CA . LYS A 1 422 ? 32.232 14.703 -4.585 1.00 85.12 422 LYS A CA 1
ATOM 3145 C C . LYS A 1 422 ? 31.021 13.897 -4.116 1.00 85.12 422 LYS A C 1
ATOM 3147 O O . LYS A 1 422 ? 29.876 14.228 -4.425 1.00 85.12 422 LYS A O 1
ATOM 3152 N N . SER A 1 423 ? 31.270 12.856 -3.325 1.00 88.00 423 SER A N 1
ATOM 3153 C CA . SER A 1 423 ? 30.236 12.109 -2.598 1.00 88.00 423 SER A CA 1
ATOM 3154 C C . SER A 1 423 ? 30.106 12.660 -1.179 1.00 88.00 423 SER A C 1
ATOM 3156 O O . SER A 1 423 ? 31.040 12.534 -0.388 1.00 88.00 423 SER A O 1
ATOM 3158 N N . VAL A 1 424 ? 28.958 13.248 -0.844 1.00 90.31 424 VAL A N 1
ATOM 3159 C CA . VAL A 1 424 ? 28.716 13.976 0.409 1.00 90.31 424 VAL A CA 1
ATOM 3160 C C . VAL A 1 424 ? 27.675 13.257 1.267 1.00 90.31 424 VAL A C 1
ATOM 3162 O O . VAL A 1 424 ? 26.575 12.950 0.808 1.00 90.31 424 VAL A O 1
ATOM 3165 N N . LEU A 1 425 ? 28.007 13.000 2.531 1.00 90.06 425 LEU A N 1
ATOM 3166 C CA . LEU A 1 425 ? 27.077 12.498 3.543 1.00 90.06 425 LEU A CA 1
ATOM 3167 C C . LEU A 1 425 ? 26.696 13.630 4.497 1.00 90.06 425 LEU A C 1
ATOM 3169 O O . LEU A 1 425 ? 27.566 14.162 5.173 1.00 90.06 425 LEU A O 1
ATOM 3173 N N . VAL A 1 426 ? 25.407 13.928 4.640 1.00 89.56 426 VAL A N 1
ATOM 3174 C CA . VAL A 1 426 ? 24.918 14.849 5.680 1.00 89.56 426 VAL A CA 1
ATOM 3175 C C . VAL A 1 426 ? 24.454 14.038 6.894 1.00 89.56 426 VAL A C 1
ATOM 3177 O O . VAL A 1 426 ? 23.627 13.128 6.767 1.00 89.56 426 VAL A O 1
ATOM 3180 N N . THR A 1 427 ? 25.006 14.329 8.073 1.00 86.56 427 THR A N 1
ATOM 3181 C CA . THR A 1 427 ? 24.646 13.690 9.347 1.00 86.56 427 THR A CA 1
ATOM 3182 C C . THR A 1 427 ? 24.277 14.750 10.383 1.00 86.56 427 THR A C 1
ATOM 3184 O O . THR A 1 427 ? 25.077 15.626 10.682 1.00 86.56 427 THR A O 1
ATOM 3187 N N . GLY A 1 428 ? 23.061 14.674 10.930 1.00 81.69 428 GLY A N 1
ATOM 3188 C CA . GLY A 1 428 ? 22.474 15.736 11.760 1.00 81.69 428 GLY A CA 1
ATOM 3189 C C . GLY A 1 428 ? 21.548 16.664 10.962 1.00 81.69 428 GLY A C 1
ATOM 3190 O O . GLY A 1 428 ? 21.359 16.474 9.758 1.00 81.69 428 GLY A O 1
ATOM 3191 N N . LYS A 1 429 ? 20.927 17.634 11.642 1.00 81.31 429 LYS A N 1
ATOM 3192 C CA . LYS A 1 429 ? 20.054 18.647 11.018 1.00 81.31 429 LYS A CA 1
ATOM 3193 C C . LYS A 1 429 ? 20.876 19.895 10.678 1.00 81.31 429 LYS A C 1
ATOM 3195 O O . LYS A 1 429 ? 21.615 20.371 11.528 1.00 81.31 429 LYS A O 1
ATOM 3200 N N . LEU A 1 430 ? 20.761 20.417 9.458 1.00 83.50 430 LEU A N 1
ATOM 3201 C CA . LEU A 1 430 ? 21.389 21.693 9.094 1.00 83.50 430 LEU A CA 1
ATOM 3202 C C . LEU A 1 430 ? 20.470 22.857 9.484 1.00 83.50 430 LEU A C 1
ATOM 3204 O O . LEU A 1 430 ? 19.243 22.736 9.396 1.00 83.50 430 LEU A O 1
ATOM 3208 N N . ALA A 1 431 ? 21.051 23.973 9.923 1.00 79.38 431 ALA A N 1
ATOM 3209 C CA . ALA A 1 431 ? 20.294 25.169 10.269 1.00 79.38 431 ALA A CA 1
ATOM 3210 C C . ALA A 1 431 ? 19.492 25.654 9.048 1.00 79.38 431 ALA A C 1
ATOM 3212 O O . ALA A 1 431 ? 20.047 25.859 7.976 1.00 79.38 431 ALA A O 1
ATOM 3213 N N . GLY A 1 432 ? 18.168 25.779 9.190 1.00 73.62 432 GLY A N 1
ATOM 3214 C CA . GLY A 1 432 ? 17.286 26.256 8.116 1.00 73.62 432 GLY A CA 1
ATOM 3215 C C . GLY A 1 432 ? 16.904 25.236 7.032 1.00 73.62 432 GLY A C 1
ATOM 3216 O O . GLY A 1 432 ? 16.065 25.564 6.199 1.00 73.62 432 GLY A O 1
ATOM 3217 N N . PHE A 1 433 ? 17.421 23.999 7.060 1.00 78.00 433 PHE A N 1
ATOM 3218 C CA . PHE A 1 433 ? 17.122 22.981 6.040 1.00 78.00 433 PHE A CA 1
ATOM 3219 C C . PHE A 1 433 ? 16.531 21.691 6.628 1.00 78.00 433 PHE A C 1
ATOM 3221 O O . PHE A 1 433 ? 16.912 21.217 7.705 1.00 78.00 433 PHE A O 1
ATOM 3228 N N . THR A 1 434 ? 15.595 21.082 5.893 1.00 79.69 434 THR A N 1
ATOM 3229 C CA . THR A 1 434 ? 15.169 19.694 6.130 1.00 79.69 434 THR A CA 1
ATOM 3230 C C . THR A 1 434 ? 16.263 18.728 5.675 1.00 79.69 434 THR A C 1
ATOM 3232 O O . THR A 1 434 ? 17.192 19.098 4.953 1.00 79.69 434 THR A O 1
ATOM 3235 N N . ARG A 1 435 ? 16.181 17.461 6.096 1.00 74.00 435 ARG A N 1
ATOM 3236 C CA . ARG A 1 435 ? 17.160 16.444 5.687 1.00 74.00 435 ARG A CA 1
ATOM 3237 C C . ARG A 1 435 ? 17.133 16.237 4.172 1.00 74.00 435 ARG A C 1
ATOM 3239 O O . ARG A 1 435 ? 18.181 16.076 3.557 1.00 74.00 435 ARG A O 1
ATOM 3246 N N . GLU A 1 436 ? 15.943 16.268 3.597 1.00 75.25 436 GLU A N 1
ATOM 3247 C CA . GLU A 1 436 ? 15.678 16.169 2.168 1.00 75.25 436 GLU A CA 1
ATOM 3248 C C . GLU A 1 436 ? 16.195 17.419 1.440 1.00 75.25 436 GLU A C 1
ATOM 3250 O O . GLU A 1 436 ? 16.928 17.285 0.462 1.00 75.25 436 GLU A O 1
ATOM 3255 N N . GLY A 1 437 ? 15.946 18.617 1.984 1.00 79.25 437 GLY A N 1
ATOM 3256 C CA . GLY A 1 437 ? 16.460 19.877 1.438 1.00 79.25 437 GLY A CA 1
ATOM 3257 C C . GLY A 1 437 ? 17.991 19.943 1.428 1.00 79.25 437 GLY A C 1
ATOM 3258 O O . GLY A 1 437 ? 18.590 20.356 0.441 1.00 79.25 437 GLY A O 1
ATOM 3259 N N . ALA A 1 438 ? 18.656 19.436 2.469 1.00 81.81 438 ALA A N 1
ATOM 3260 C CA . ALA A 1 438 ? 20.116 19.331 2.503 1.00 81.81 438 ALA A CA 1
ATOM 3261 C C . ALA A 1 438 ? 20.668 18.368 1.431 1.00 81.81 438 ALA A C 1
ATOM 3263 O O . ALA A 1 438 ? 21.720 18.612 0.840 1.00 81.81 438 ALA A O 1
ATOM 3264 N N . GLN A 1 439 ? 19.962 17.265 1.160 1.00 82.44 439 GLN A N 1
ATOM 3265 C CA . GLN A 1 439 ? 20.327 16.323 0.097 1.00 82.44 439 GLN A CA 1
ATOM 3266 C C . GLN A 1 439 ? 20.113 16.916 -1.296 1.00 82.44 439 GLN A C 1
ATOM 3268 O O . GLN A 1 439 ? 20.898 16.654 -2.209 1.00 82.44 439 GLN A O 1
ATOM 3273 N N . GLU A 1 440 ? 19.065 17.713 -1.466 1.00 79.81 440 GLU A N 1
ATOM 3274 C CA . GLU A 1 440 ? 18.797 18.444 -2.697 1.00 79.81 440 GLU A CA 1
ATOM 3275 C C . GLU A 1 440 ? 19.850 19.524 -2.947 1.00 79.81 440 GLU A C 1
ATOM 3277 O O . GLU A 1 440 ? 20.346 19.636 -4.062 1.00 79.81 440 GLU A O 1
ATOM 3282 N N . LEU A 1 441 ? 20.298 20.218 -1.902 1.00 83.31 441 LEU A N 1
ATOM 3283 C CA . LEU A 1 441 ? 21.372 21.208 -1.961 1.00 83.31 441 LEU A CA 1
ATOM 3284 C C . LEU A 1 441 ? 22.707 20.577 -2.405 1.00 83.31 441 LEU A C 1
ATOM 3286 O O . LEU A 1 441 ? 23.383 21.094 -3.294 1.00 83.31 441 LEU A O 1
ATOM 3290 N N . VAL A 1 442 ? 23.041 19.383 -1.897 1.00 85.56 442 VAL A N 1
ATOM 3291 C CA . VAL A 1 442 ? 24.193 18.599 -2.387 1.00 85.56 442 VAL A CA 1
ATOM 3292 C C . VAL A 1 442 ? 24.078 18.316 -3.890 1.00 85.56 442 VAL A C 1
ATOM 3294 O O . VAL A 1 442 ? 25.046 18.524 -4.623 1.00 85.56 442 VAL A O 1
ATOM 3297 N N . LYS A 1 443 ? 22.903 17.873 -4.359 1.00 81.75 443 LYS A N 1
ATOM 3298 C CA . LYS A 1 443 ? 22.657 17.584 -5.782 1.00 81.75 443 LYS A CA 1
ATOM 3299 C C . LYS A 1 443 ? 22.698 18.853 -6.641 1.00 81.75 443 LYS A C 1
ATOM 3301 O O . LYS A 1 443 ? 23.316 18.839 -7.702 1.00 81.75 443 LYS A O 1
ATOM 3306 N N . LYS A 1 444 ? 22.104 19.952 -6.159 1.00 80.56 444 LYS A N 1
ATOM 3307 C CA . LYS A 1 444 ? 22.068 21.278 -6.800 1.00 80.56 444 LYS A CA 1
ATOM 3308 C C . LYS A 1 444 ? 23.477 21.791 -7.100 1.00 80.56 444 LYS A C 1
ATOM 3310 O O . LYS A 1 444 ? 23.716 22.320 -8.179 1.00 80.56 444 LYS A O 1
ATOM 3315 N N . HIS A 1 445 ? 24.427 21.568 -6.192 1.00 81.25 445 HIS A N 1
ATOM 3316 C CA . HIS A 1 445 ? 25.830 21.963 -6.366 1.00 81.25 445 HIS A CA 1
ATOM 3317 C C . HIS A 1 445 ? 26.727 20.867 -6.979 1.00 81.25 445 HIS A C 1
ATOM 3319 O O . HIS A 1 445 ? 27.955 20.942 -6.861 1.00 81.25 445 HIS A O 1
ATOM 3325 N N . GLY A 1 446 ? 26.141 19.867 -7.650 1.00 76.44 446 GLY A N 1
ATOM 3326 C CA . GLY A 1 446 ? 26.859 18.866 -8.450 1.00 76.44 446 GLY A CA 1
ATOM 3327 C C . GLY A 1 446 ? 27.443 17.685 -7.666 1.00 76.44 446 GLY A C 1
ATOM 3328 O O . GLY A 1 446 ? 28.219 16.906 -8.222 1.00 76.44 446 GLY A O 1
ATOM 3329 N N . GLY A 1 447 ? 27.094 17.549 -6.386 1.00 84.56 447 GLY A N 1
ATOM 3330 C CA . GLY A 1 447 ? 27.519 16.449 -5.525 1.00 84.56 447 GLY A CA 1
ATOM 3331 C C . GLY A 1 447 ? 26.588 15.238 -5.583 1.00 84.56 447 GLY A C 1
ATOM 3332 O O . GLY A 1 447 ? 25.412 15.327 -5.936 1.00 84.56 447 GLY A O 1
ATOM 3333 N N . THR A 1 448 ? 27.108 14.082 -5.179 1.00 85.44 448 THR A N 1
ATOM 3334 C CA . THR A 1 448 ? 26.323 12.852 -4.995 1.00 85.44 448 THR A CA 1
ATOM 3335 C C . THR A 1 448 ? 26.048 12.625 -3.513 1.00 85.44 448 THR A C 1
ATOM 3337 O O . THR A 1 448 ? 26.927 12.809 -2.677 1.00 85.44 448 THR A O 1
ATOM 3340 N N . VAL A 1 449 ? 24.819 12.245 -3.160 1.00 87.69 449 VAL A N 1
ATOM 3341 C CA . VAL A 1 449 ? 24.439 12.018 -1.758 1.00 87.69 449 VAL A CA 1
ATOM 3342 C C . VAL A 1 449 ? 24.818 10.598 -1.350 1.00 87.69 449 VAL A C 1
ATOM 3344 O O . VAL A 1 449 ? 24.307 9.629 -1.909 1.00 87.69 449 VAL A O 1
ATOM 3347 N N . ALA A 1 450 ? 25.678 10.465 -0.344 1.00 85.12 450 ALA A N 1
ATOM 3348 C CA . ALA A 1 450 ? 26.046 9.172 0.216 1.00 85.12 450 ALA A CA 1
ATOM 3349 C C . ALA A 1 450 ? 25.012 8.706 1.253 1.00 85.12 450 ALA A C 1
ATOM 3351 O O . ALA A 1 450 ? 24.526 9.490 2.068 1.00 85.12 450 ALA A O 1
ATOM 3352 N N . SER A 1 451 ? 24.709 7.407 1.276 1.00 79.62 451 SER A N 1
ATOM 3353 C CA . SER A 1 451 ? 23.832 6.796 2.288 1.00 79.62 451 SER A CA 1
ATOM 3354 C C . SER A 1 451 ? 24.564 6.453 3.597 1.00 79.62 451 SER A C 1
ATOM 3356 O O . SER A 1 451 ? 23.930 6.269 4.639 1.00 79.62 451 SER A O 1
ATOM 3358 N N . GLY A 1 452 ? 25.900 6.419 3.577 1.00 82.44 452 GLY A N 1
ATOM 3359 C CA . GLY A 1 452 ? 26.747 6.150 4.737 1.00 82.44 452 GLY A CA 1
ATOM 3360 C C . GLY A 1 452 ? 28.230 6.386 4.450 1.00 82.44 452 GLY A C 1
ATOM 3361 O O . GLY A 1 452 ? 28.613 6.645 3.313 1.00 82.44 452 GLY A O 1
ATOM 3362 N N . VAL A 1 453 ? 29.062 6.291 5.492 1.00 85.88 453 VAL A N 1
ATOM 3363 C CA . VAL A 1 453 ? 30.512 6.505 5.378 1.00 85.88 453 VAL A CA 1
ATOM 3364 C C . VAL A 1 453 ? 31.188 5.259 4.807 1.00 85.88 453 VAL A C 1
ATOM 3366 O O . VAL A 1 453 ? 31.078 4.159 5.367 1.00 85.88 453 VAL A O 1
ATOM 3369 N N . SER A 1 454 ? 31.886 5.449 3.692 1.00 84.50 454 SER A N 1
ATOM 3370 C CA . SER A 1 454 ? 32.698 4.455 2.986 1.00 84.50 454 SER A CA 1
ATOM 3371 C C . SER A 1 454 ? 33.967 5.107 2.429 1.00 84.50 454 SER A C 1
ATOM 3373 O O . SER A 1 454 ? 34.039 6.330 2.356 1.00 84.50 454 SER A O 1
ATOM 3375 N N . ALA A 1 455 ? 34.921 4.308 1.942 1.00 80.50 455 ALA A N 1
ATOM 3376 C CA . ALA A 1 455 ? 36.131 4.816 1.280 1.00 80.50 455 ALA A CA 1
ATOM 3377 C C . ALA A 1 455 ? 35.849 5.665 0.019 1.00 80.50 455 ALA A C 1
ATOM 3379 O O . ALA A 1 455 ? 36.717 6.392 -0.444 1.00 80.50 455 ALA A O 1
ATOM 3380 N N . LYS A 1 456 ? 34.632 5.583 -0.542 1.00 80.12 456 LYS A N 1
ATOM 3381 C CA . LYS A 1 456 ? 34.186 6.395 -1.689 1.00 80.12 456 LYS A CA 1
ATOM 3382 C C . LYS A 1 456 ? 33.556 7.730 -1.272 1.00 80.12 456 LYS A C 1
ATOM 3384 O O . LYS A 1 456 ? 33.196 8.526 -2.131 1.00 80.12 456 LYS A O 1
ATOM 3389 N N . THR A 1 457 ? 33.363 7.955 0.029 1.00 87.31 457 THR A N 1
ATOM 3390 C CA . THR A 1 457 ? 32.770 9.193 0.553 1.00 87.31 457 THR A CA 1
ATOM 3391 C C . THR A 1 457 ? 33.843 10.267 0.585 1.00 87.31 457 THR A C 1
ATOM 3393 O O . THR A 1 457 ? 34.897 10.059 1.170 1.00 87.31 457 THR A O 1
ATOM 3396 N N . SER A 1 458 ? 33.582 11.402 -0.053 1.00 86.25 458 SER A N 1
ATOM 3397 C CA . SER A 1 458 ? 34.541 12.502 -0.164 1.00 86.25 458 SER A CA 1
ATOM 3398 C C . SER A 1 458 ? 34.415 13.507 0.982 1.00 86.25 458 SER A C 1
ATOM 3400 O O . SER A 1 458 ? 35.397 14.159 1.316 1.00 86.25 458 SER A O 1
ATOM 3402 N N . LEU A 1 459 ? 33.216 13.664 1.556 1.00 88.50 459 LEU A N 1
ATOM 3403 C CA . LEU A 1 459 ? 32.937 14.646 2.608 1.00 88.50 459 LEU A CA 1
ATOM 3404 C C . LEU A 1 459 ? 31.797 14.180 3.522 1.00 88.50 459 LEU A C 1
ATOM 3406 O O . LEU A 1 459 ? 30.768 13.699 3.041 1.00 88.50 459 LEU A O 1
ATOM 3410 N N . VAL A 1 460 ? 31.946 14.376 4.831 1.00 89.94 460 VAL A N 1
ATOM 3411 C CA . VAL A 1 460 ? 30.880 14.201 5.825 1.00 89.94 460 VAL A CA 1
ATOM 3412 C C . VAL A 1 460 ? 30.555 15.551 6.464 1.00 89.94 460 VAL A C 1
ATOM 3414 O O . VAL A 1 460 ? 31.406 16.165 7.100 1.00 89.94 460 VAL A O 1
ATOM 3417 N N . VAL A 1 461 ? 29.316 16.007 6.302 1.00 90.19 461 VAL A N 1
ATOM 3418 C CA . VAL A 1 461 ? 28.809 17.269 6.851 1.00 90.19 461 VAL A CA 1
ATOM 3419 C C . VAL A 1 461 ? 28.122 17.003 8.185 1.00 90.19 461 VAL A C 1
ATOM 3421 O O . VAL A 1 461 ? 27.197 16.187 8.257 1.00 90.19 461 VAL A O 1
ATOM 3424 N N . LEU A 1 462 ? 28.577 17.690 9.229 1.00 89.19 462 LEU A N 1
ATOM 3425 C CA . LEU A 1 462 ? 28.139 17.534 10.612 1.00 89.19 462 LEU A CA 1
ATOM 3426 C C . LEU A 1 462 ? 27.149 18.649 10.979 1.00 89.19 462 LEU A C 1
ATOM 3428 O O . LEU A 1 462 ? 27.551 19.779 11.235 1.00 89.19 462 LEU A O 1
ATOM 3432 N N . GLY A 1 463 ? 25.855 18.332 10.984 1.00 84.38 463 GLY A N 1
ATOM 3433 C CA . GLY A 1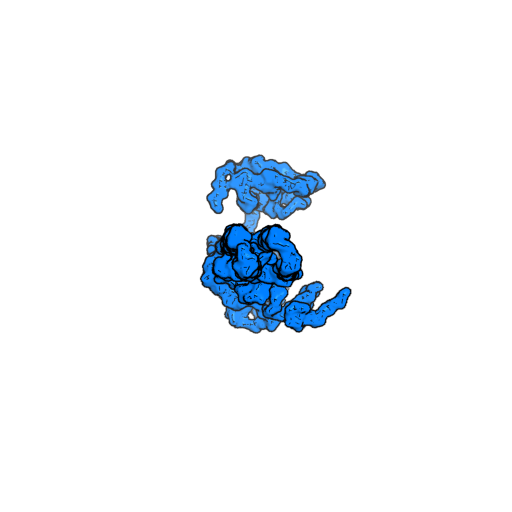 463 ? 24.796 19.210 11.495 1.00 84.38 463 GLY A CA 1
ATOM 3434 C C . GLY A 1 463 ? 24.494 18.969 12.977 1.00 84.38 463 GLY A C 1
ATOM 3435 O O . GLY A 1 463 ? 25.163 18.174 13.636 1.00 84.38 463 GLY A O 1
ATOM 3436 N N . ASP A 1 464 ? 23.429 19.590 13.485 1.00 78.81 464 ASP A N 1
ATOM 3437 C CA . ASP A 1 464 ? 22.970 19.442 14.868 1.00 78.81 464 ASP A CA 1
ATOM 3438 C C . ASP A 1 464 ? 22.742 17.971 15.231 1.00 78.81 464 ASP A C 1
ATOM 3440 O O . ASP A 1 464 ? 21.989 17.254 14.558 1.00 78.81 464 ASP A O 1
ATOM 3444 N N . LYS A 1 465 ? 23.373 17.545 16.335 1.00 76.44 465 LYS A N 1
ATOM 3445 C CA . LYS A 1 465 ? 23.377 16.166 16.856 1.00 76.44 465 LYS A CA 1
ATOM 3446 C C . LYS A 1 465 ? 23.798 15.140 15.786 1.00 76.44 465 LYS A C 1
ATOM 3448 O O . LYS A 1 465 ? 22.987 14.297 15.383 1.00 76.44 465 LYS A O 1
ATOM 3453 N N . PRO A 1 466 ? 25.059 15.171 15.320 1.00 79.69 466 PRO A N 1
ATOM 3454 C CA . PRO A 1 466 ? 25.530 14.216 14.329 1.00 79.69 466 PRO A CA 1
ATOM 3455 C C . PRO A 1 466 ? 25.555 12.804 14.931 1.00 79.69 466 PRO A C 1
ATOM 3457 O O . PRO A 1 466 ? 25.862 12.608 16.106 1.00 79.69 466 PRO A O 1
ATOM 3460 N N . GLY A 1 467 ? 25.224 11.786 14.132 1.00 76.56 467 GLY A N 1
ATOM 3461 C CA . GLY A 1 467 ? 25.277 10.399 14.600 1.00 76.56 467 GLY A CA 1
ATOM 3462 C C . GLY A 1 467 ? 26.715 9.971 14.916 1.00 76.56 467 GLY A C 1
ATOM 3463 O O . GLY A 1 467 ? 27.511 9.830 13.989 1.00 76.56 467 GLY A O 1
ATOM 3464 N N . GLY A 1 468 ? 27.030 9.721 16.193 1.00 75.75 468 GLY A N 1
ATOM 3465 C CA . GLY A 1 468 ? 28.394 9.416 16.663 1.00 75.75 468 GLY A CA 1
ATOM 3466 C C . GLY A 1 468 ? 29.077 8.262 15.917 1.00 75.75 468 GLY A C 1
ATOM 3467 O O . GLY A 1 468 ? 30.224 8.385 15.500 1.00 75.75 468 GLY A O 1
ATOM 3468 N N . SER A 1 469 ? 28.330 7.204 15.583 1.00 80.25 469 SER A N 1
ATOM 3469 C CA . SER A 1 469 ? 28.845 6.052 14.822 1.00 80.25 469 SER A CA 1
ATOM 3470 C C . SER A 1 469 ? 29.285 6.375 13.386 1.00 80.25 469 SER A C 1
ATOM 3472 O O . SER A 1 469 ? 30.041 5.613 12.784 1.00 80.25 469 SER A O 1
ATOM 3474 N N . LYS A 1 470 ? 28.820 7.489 12.807 1.00 81.62 470 LYS A N 1
ATOM 3475 C CA . LYS A 1 470 ? 29.246 7.965 11.480 1.00 81.62 470 LYS A CA 1
ATOM 3476 C C . LYS A 1 470 ? 30.478 8.861 11.574 1.00 81.62 470 LYS A C 1
ATOM 3478 O O . LYS A 1 470 ? 31.301 8.810 10.668 1.00 81.62 470 LYS A O 1
ATOM 3483 N N . VAL A 1 471 ? 30.612 9.625 12.657 1.00 81.69 471 VAL A N 1
ATOM 3484 C CA . VAL A 1 471 ? 31.782 10.478 12.919 1.00 81.69 471 VAL A CA 1
ATOM 3485 C C . VAL A 1 471 ? 33.014 9.606 13.152 1.00 81.69 471 VAL A C 1
ATOM 3487 O O . VAL A 1 471 ? 33.973 9.695 12.393 1.00 81.69 471 VAL A O 1
ATOM 3490 N N . GLU A 1 472 ? 32.922 8.636 14.065 1.00 83.44 472 GLU A N 1
ATOM 3491 C CA . GLU A 1 472 ? 34.011 7.685 14.336 1.00 83.44 472 GLU A CA 1
ATOM 3492 C C . GLU A 1 472 ? 34.425 6.889 13.088 1.00 83.44 472 GLU A C 1
ATOM 3494 O O . GLU A 1 472 ? 35.591 6.547 12.889 1.00 83.44 472 GLU A O 1
ATOM 3499 N N . LYS A 1 473 ? 33.458 6.557 12.223 1.00 85.50 473 LYS A N 1
ATOM 3500 C CA . LYS A 1 473 ? 33.721 5.819 10.983 1.00 85.50 473 LYS A CA 1
ATOM 3501 C C . LYS A 1 473 ? 34.401 6.691 9.924 1.00 85.50 473 LYS A C 1
ATOM 3503 O O . LYS A 1 473 ? 35.161 6.154 9.122 1.00 85.50 473 LYS A O 1
ATOM 3508 N N . ALA A 1 474 ? 34.132 7.996 9.906 1.00 85.94 474 ALA A N 1
ATOM 3509 C CA . ALA A 1 474 ? 34.804 8.944 9.020 1.00 85.94 474 ALA A CA 1
ATOM 3510 C C . ALA A 1 474 ? 36.264 9.139 9.436 1.00 85.94 474 ALA A C 1
ATOM 3512 O O . ALA A 1 474 ? 37.142 9.031 8.584 1.00 85.94 474 ALA A O 1
ATOM 3513 N N . GLU A 1 475 ? 36.520 9.286 10.738 1.00 85.69 475 GLU A N 1
ATOM 3514 C CA . GLU A 1 475 ? 37.870 9.383 11.305 1.00 85.69 475 GLU A CA 1
ATOM 3515 C C . GLU A 1 475 ? 38.707 8.136 11.000 1.00 85.69 475 GLU A C 1
ATOM 3517 O O . GLU A 1 475 ? 39.806 8.239 10.458 1.00 85.69 475 GLU A O 1
ATOM 3522 N N . LYS A 1 476 ? 38.157 6.937 11.245 1.00 85.56 476 LYS A N 1
ATOM 3523 C CA . LYS A 1 476 ? 38.842 5.660 10.964 1.00 85.56 476 LYS A CA 1
ATOM 3524 C C . LYS A 1 476 ? 39.187 5.457 9.488 1.00 85.56 476 LYS A C 1
ATOM 3526 O O . LYS A 1 476 ? 40.133 4.740 9.181 1.00 85.56 476 LYS A O 1
ATOM 3531 N N . LEU A 1 477 ? 38.396 6.030 8.582 1.00 87.75 477 LEU A N 1
ATOM 3532 C CA . LEU A 1 477 ? 38.581 5.902 7.135 1.00 87.75 477 LEU A CA 1
ATOM 3533 C C . LEU A 1 477 ? 39.302 7.109 6.515 1.00 87.75 477 LEU A C 1
ATOM 3535 O O . LEU A 1 477 ? 39.487 7.124 5.300 1.00 87.75 477 LEU A O 1
ATOM 3539 N N . GLY A 1 478 ? 39.697 8.105 7.316 1.00 84.50 478 GLY A N 1
ATOM 3540 C CA . GLY A 1 478 ? 40.368 9.317 6.838 1.00 84.50 478 GLY A CA 1
ATOM 3541 C C . GLY A 1 478 ? 39.503 10.187 5.919 1.00 84.50 478 GLY A C 1
ATOM 3542 O O . GLY A 1 478 ? 40.030 10.892 5.061 1.00 84.50 478 GLY A O 1
ATOM 3543 N N . VAL A 1 479 ? 38.177 10.119 6.052 1.00 88.38 479 VAL A N 1
ATOM 3544 C CA . VAL A 1 479 ? 37.242 10.905 5.235 1.00 88.38 479 VAL A CA 1
ATOM 3545 C C . VAL A 1 479 ? 37.102 12.306 5.828 1.00 88.38 479 VAL A C 1
ATOM 3547 O O . VAL A 1 479 ? 36.860 12.446 7.024 1.00 88.38 479 VAL A O 1
ATOM 3550 N N . ALA A 1 480 ? 37.203 13.344 4.993 1.00 86.88 480 ALA A N 1
ATOM 3551 C CA . ALA A 1 480 ? 37.098 14.733 5.433 1.00 86.88 480 ALA A CA 1
ATOM 3552 C C . ALA A 1 480 ? 35.739 15.034 6.097 1.00 86.88 480 ALA A C 1
ATOM 3554 O O . ALA A 1 480 ? 34.682 14.679 5.564 1.00 86.88 480 ALA A O 1
ATOM 3555 N N . THR A 1 481 ? 35.768 15.731 7.234 1.00 89.88 481 THR A N 1
ATOM 3556 C CA . THR A 1 481 ? 34.583 16.194 7.974 1.00 89.88 481 THR A CA 1
ATOM 3557 C C . THR A 1 481 ? 34.496 17.718 7.963 1.00 89.88 481 THR A C 1
ATOM 3559 O O . THR A 1 481 ? 35.522 18.388 8.048 1.00 89.88 481 THR A O 1
ATOM 3562 N N . MET A 1 482 ? 33.285 18.271 7.888 1.00 88.62 482 MET A N 1
ATOM 3563 C CA . MET A 1 482 ? 33.036 19.720 7.868 1.00 88.62 482 MET A CA 1
ATOM 3564 C C . MET A 1 482 ? 31.801 20.062 8.704 1.00 88.62 482 MET A C 1
ATOM 3566 O O . MET A 1 482 ? 30.834 19.295 8.700 1.00 88.62 482 MET A O 1
ATOM 3570 N N . ALA A 1 483 ? 31.820 21.190 9.418 1.00 88.69 483 ALA A N 1
ATOM 3571 C CA . ALA A 1 483 ? 30.655 21.665 10.160 1.00 88.69 483 ALA A CA 1
ATOM 3572 C C . ALA A 1 483 ? 29.536 22.115 9.205 1.00 88.69 483 ALA A C 1
ATOM 3574 O O . ALA A 1 483 ? 29.791 22.552 8.083 1.00 88.69 483 ALA A O 1
ATOM 3575 N N . GLY A 1 484 ? 28.282 21.981 9.640 1.00 85.44 484 GLY A N 1
ATOM 3576 C CA . GLY A 1 484 ? 27.107 22.308 8.834 1.00 85.44 484 GLY A CA 1
ATOM 3577 C C . GLY A 1 484 ? 27.074 23.760 8.357 1.00 85.44 484 GLY A C 1
ATOM 3578 O O . GLY A 1 484 ? 26.747 24.004 7.198 1.00 85.44 484 GLY A O 1
ATOM 3579 N N . ASP A 1 485 ? 27.474 24.697 9.212 1.00 83.75 485 ASP A N 1
ATOM 3580 C CA . ASP A 1 485 ? 27.478 26.127 8.888 1.00 83.75 485 ASP A CA 1
ATOM 3581 C C . ASP A 1 485 ? 28.575 26.466 7.866 1.00 83.75 485 ASP A C 1
ATOM 3583 O O . ASP A 1 485 ? 28.305 27.130 6.865 1.00 83.75 485 ASP A O 1
ATOM 3587 N N . ASP A 1 486 ? 29.776 25.900 8.033 1.00 84.00 486 ASP A N 1
ATOM 3588 C CA . ASP A 1 486 ? 30.878 26.030 7.067 1.00 84.00 486 ASP A CA 1
ATOM 3589 C C . ASP A 1 486 ? 30.503 25.441 5.702 1.00 84.00 486 ASP A C 1
ATOM 3591 O O . ASP A 1 486 ? 30.887 25.960 4.653 1.00 84.00 486 ASP A O 1
ATOM 3595 N N . PHE A 1 487 ? 29.731 24.350 5.698 1.00 87.38 487 PHE A N 1
ATOM 3596 C CA . PHE A 1 487 ? 29.237 23.727 4.477 1.00 87.38 487 PHE A CA 1
ATOM 3597 C C . PHE A 1 487 ? 28.252 24.633 3.731 1.00 87.38 487 PHE A C 1
ATOM 3599 O O . PHE A 1 487 ? 28.352 24.755 2.512 1.00 87.38 487 PHE A O 1
ATOM 3606 N N . LEU A 1 488 ? 27.338 25.300 4.438 1.00 85.25 488 LEU A N 1
ATOM 3607 C CA . LEU A 1 488 ? 26.403 26.256 3.836 1.00 85.25 488 LEU A CA 1
ATOM 3608 C C . LEU A 1 488 ? 27.133 27.504 3.316 1.00 85.25 488 LEU A C 1
ATOM 3610 O O . LEU A 1 488 ? 26.924 27.913 2.171 1.00 85.25 488 LEU A O 1
ATOM 3614 N N . GLN A 1 489 ? 28.090 28.025 4.088 1.00 83.44 489 GLN A N 1
ATOM 3615 C CA . GLN A 1 489 ? 28.925 29.154 3.678 1.00 83.44 489 GLN A CA 1
ATOM 3616 C C . GLN A 1 489 ? 29.796 28.814 2.460 1.00 83.44 489 GLN A C 1
ATOM 3618 O O . GLN A 1 489 ? 29.918 29.611 1.528 1.00 83.44 489 GLN A O 1
ATOM 3623 N N . MET A 1 490 ? 30.362 27.603 2.416 1.00 81.12 490 MET A N 1
ATOM 3624 C CA . MET A 1 490 ? 31.119 27.114 1.264 1.00 81.12 490 MET A CA 1
ATOM 3625 C C . MET A 1 490 ? 30.265 27.127 -0.005 1.00 81.12 490 MET A C 1
ATOM 3627 O O . MET A 1 490 ? 30.810 27.359 -1.085 1.00 81.12 490 MET A O 1
ATOM 3631 N N . LEU A 1 491 ? 28.960 26.882 0.105 1.00 83.12 491 LEU A N 1
ATOM 3632 C CA . LEU A 1 491 ? 28.027 26.827 -1.018 1.00 83.12 491 LEU A CA 1
ATOM 3633 C C . LEU A 1 491 ? 27.411 28.182 -1.381 1.00 83.12 491 LEU A C 1
ATOM 3635 O O . LEU A 1 491 ? 26.848 28.299 -2.468 1.00 83.12 491 LEU A O 1
ATOM 3639 N N . GLY A 1 492 ? 27.622 29.210 -0.553 1.00 76.12 492 GLY A N 1
ATOM 3640 C CA . GLY A 1 492 ? 27.072 30.552 -0.757 1.00 76.12 492 GLY A CA 1
ATOM 3641 C C . GLY A 1 492 ? 25.574 30.633 -0.466 1.00 76.12 492 GLY A C 1
ATOM 3642 O O . GLY A 1 492 ? 24.887 31.457 -1.060 1.00 76.12 492 GLY A O 1
ATOM 3643 N N . G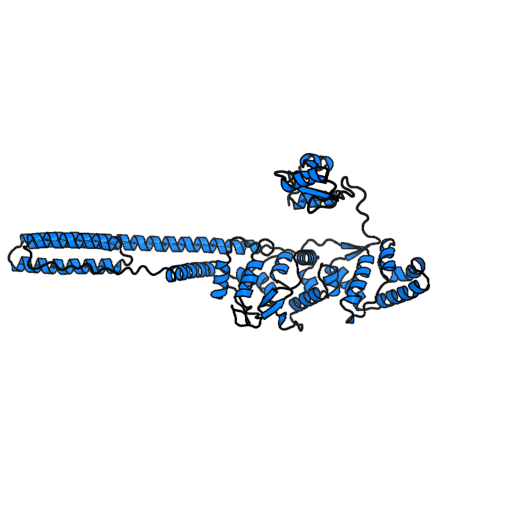LU A 1 493 ? 25.071 29.751 0.398 1.00 75.38 493 GLU A N 1
ATOM 3644 C CA . GLU A 1 493 ? 23.673 29.705 0.818 1.00 75.38 493 GLU A CA 1
ATOM 3645 C C . GLU A 1 493 ? 23.609 30.273 2.245 1.00 75.38 493 GLU A C 1
ATOM 3647 O O . GLU A 1 493 ? 23.942 29.590 3.215 1.00 75.38 493 GLU A O 1
ATOM 3652 N N . ASP A 1 494 ? 23.237 31.548 2.379 1.00 53.41 494 ASP A N 1
ATOM 3653 C CA . ASP A 1 494 ? 22.907 32.128 3.684 1.00 53.41 494 ASP A CA 1
ATOM 3654 C C . ASP A 1 494 ? 21.626 31.454 4.200 1.00 53.41 494 ASP A C 1
ATOM 3656 O O . ASP A 1 494 ? 20.775 31.073 3.400 1.00 53.41 494 ASP A O 1
ATOM 3660 N N . GLY A 1 495 ? 21.456 31.304 5.519 1.00 50.12 495 GLY A N 1
ATOM 3661 C CA . GLY A 1 495 ? 20.330 30.605 6.174 1.00 50.12 495 GLY A CA 1
ATOM 3662 C C . GLY A 1 495 ? 18.913 31.177 5.942 1.00 50.12 495 GLY A C 1
ATOM 3663 O O . GLY A 1 495 ? 18.044 31.050 6.806 1.00 50.12 495 GLY A O 1
ATOM 3664 N N . GLY A 1 496 ? 18.663 31.823 4.804 1.00 39.94 496 GLY A N 1
ATOM 3665 C CA . GLY A 1 496 ? 17.371 32.248 4.295 1.00 39.94 496 GLY A CA 1
ATOM 3666 C C . GLY A 1 496 ? 16.550 31.069 3.779 1.00 39.94 496 GLY A C 1
ATOM 3667 O O . GLY A 1 496 ? 16.703 30.626 2.648 1.00 39.94 496 GLY A O 1
ATOM 3668 N N . ALA A 1 497 ? 15.670 30.589 4.653 1.00 37.03 497 ALA A N 1
ATOM 3669 C CA . ALA A 1 497 ? 14.466 29.800 4.405 1.00 37.03 497 ALA A CA 1
ATOM 3670 C C . ALA A 1 497 ? 14.133 29.447 2.936 1.00 37.03 497 ALA A C 1
ATOM 3672 O O . ALA A 1 497 ? 13.541 30.242 2.207 1.00 37.03 497 ALA A O 1
ATOM 3673 N N . VAL A 1 498 ? 14.332 28.176 2.575 1.00 34.25 498 VAL A N 1
ATOM 3674 C CA . VAL A 1 498 ? 13.434 27.492 1.633 1.00 34.25 498 VAL A CA 1
ATOM 3675 C C . VAL A 1 498 ? 12.368 26.796 2.481 1.00 34.25 498 VAL A C 1
ATOM 3677 O O . VAL A 1 498 ? 12.514 25.646 2.887 1.00 34.25 498 VAL A O 1
ATOM 3680 N N . THR A 1 499 ? 11.323 27.539 2.844 1.00 33.69 499 THR A N 1
ATOM 3681 C CA . THR A 1 499 ? 10.098 26.986 3.435 1.00 33.69 499 THR A CA 1
ATOM 3682 C C . THR A 1 499 ? 9.062 26.765 2.339 1.00 33.69 499 THR A C 1
ATOM 3684 O O . THR A 1 499 ? 8.433 27.734 1.915 1.00 33.69 499 THR A O 1
ATOM 3687 N N . ALA A 1 500 ? 8.900 25.512 1.907 1.00 32.78 500 ALA A N 1
ATOM 3688 C CA . ALA A 1 500 ? 7.631 24.829 1.607 1.00 32.78 500 ALA A CA 1
ATOM 3689 C C . ALA A 1 500 ? 7.924 23.453 0.999 1.00 32.78 500 ALA A C 1
ATOM 3691 O O . ALA A 1 500 ? 8.529 23.419 -0.095 1.00 32.78 500 ALA A O 1
#

Organism: NCBI:txid1732024

Foldseek 3Di:
DDDDQADPQPRAGWDDDPPDTHHLDLQGLVVQLVLLVQCCDCLFLVLPPCDSVLSSLCSVVVQDQANLSLLVDDLVNLLVSLVVVVVVVCVPPPPPPPPVPPLDLPQPPPDDLVVSLVSLLVSLVVLLVCCLVDPDLVVSLVVLVVSLVVLVVSLVVCVVVVNPVSSVVSVVSNVVSSVSSVVSSVVNVVVVVVVVVVVSVVSSVSSCSSSVSSVVSLEDAQLSVQVSQVQPQCDSQLSVQLLLWQASLCLLAPPQLLLSVLRGVGASVSSVLSNCLQPVDDPDDSSSPGSDDSCSVVSSVVSNRDHDRHDADADADALLSLVVSLCSCCVRPVVLPRFHADPQLSVVQLVFQDQALVVCLVVLSLPVRDDPVRSVSNSVNSVSLVPRPVNVSSVVSCCPTRNYGHGGHDPPQPPAAPAAQAEEEEFEDAQQDDPVRVCVLCSVRRYHYDPADDLRHQEYEYYHPGDPVRVVSCVVSVHHYDYRVVVCVSRVHDSPHPDD

pLDDT: mean 81.21, std 13.95, range [32.78, 97.31]

InterPro domains:
  IPR001357 BRCT domain [PF00533] (419-482)
  IPR001357 BRCT domain [PS50172] (414-494)
  IPR001357 BRCT domain [SM00292] (416-494)
  IPR010994 RuvA domain 2-like [SSF47781] (3-279)
  IPR036420 BRCT domain superfamily [G3DSA:3.40.50.10190] (397-492)
  IPR036420 BRCT domain superfamily [SSF52113] (416-492)

Sequence (500 aa):
MPLPAACPACGSALRVDGVNLVCGGTDCAGVKIALLRYAVSRPVLDMEGLAEKTLEKMVRHGFVSEPADLFALSEKDFIKLVRLEKEEDAAEQPAAAAATEPVDFAVDAALPPRARIDSIAAAARKLITAAGKESDWRAGQARADAVAQAAAAAIAEARADGEPKQAESLERLAAKQTRSVEAAAAKKRASLAKQADQRQTADAVTARRLHGIIAKAKDTSFARVLMALNIHGLGKTASEELAATPAPEEFIRRGDAAALCFVAAVNYDTAVRIKGFFAGGGDLLEEERGYVSRDHVAKLKRAGVKWPAPQPQPRRLPFAALLEHVNYLNGAAPEAGWPRLSGKLVAELKKHDVKSVDEILEQGLAERIMMRHAAVAAEEALRTLARLPAFRRLQTQLAKYVGVEWSAAAPQPAAAGRLAGKSVLVTGKLAGFTREGAQELVKKHGGTVASGVSAKTSLVVLGDKPGGSKVEKAEKLGVATMAGDDFLQMLGEDGGAVTA

Radius of gyration: 38.97 Å; chains: 1; bounding box: 89×63×118 Å